Protein 2R6J (pdb70)

Secondary structure (DSSP, 8-state):
--PPPEEEETTTSTTHHHHHHHHHHTT--EEEEE-TT-S-HHHHHHHHHTTPEEEE--TT-HHHHHHHHTT-SEEEE---GGGSTTHHHHHHHHHHH----EEE-S--SS-TTT----HHHHHHHHHHHHHHHHHHHTT--BEEEE--EEHHHHHHHHH-TT---SEEEEETTS--EEEEE-HHHHHHHHHHHTT-GGGTTEEEE---GGGEEEHHHHHHHHHHHHT---EEEEE-HHHHHHHHHHS-TTTHHHHHHHHHHHTS-TTTSSPPPTT-EEGGGT-TT--PPPHHHHHHHHHHSPPPP-----/--PPPEEEETTTSTTHHHHHHHHHHTT--EEEEE-TT-S-HHHHHHHHHTT-EEEE--TT-HHHHHHHHTT-SEEEE---GGGSTTHHHHHHHHHHH----EEE-S--SS-TTT----HHHHHHHHHHHHHHHHHHHTT--BEEEE--EEHHHHHHHHH-TT---SEEEEETTS--EEEEE-HHHHHHHHHHHHH-GGGTTEEEE---GGGEEEHHHHHHHHHHHHT---EEEEE-HHHHHHHHHHSPTTTHHHHHHHHHHHTS-TTSSSPPPTT-EEGGGT-TT--PPPHHHHHHHHHHSPPPP-----

Radius of gyration: 27.07 Å; Cα contacts (8 Å, |Δi|>4): 1154; chains: 2; bounding box: 56×76×61 Å

CATH classification: 3.40.50.720 (+1 more: 3.90.25.10)

B-factor: mean 18.87, std 9.42, range [5.72, 56.35]

InterPro domains:
  IPR008030 NmrA-like domain [PF05368] (6-298)
  IPR036291 NAD(P)-binding domain superfamily [SSF51735] (7-268)
  IPR045312 Phenylcoumaran benzylic ether reductase-like [cd05259] (9-298)
  IPR050608 NmrA-type oxidoreductase, Isoflavone reductase subfamily [PTHR43349] (7-302)

Solvent-accessible surface area: 26586 Å² total; per-residue (Å²): 105,189,99,32,84,0,0,0,1,18,0,18,17,86,14,0,19,28,0,0,70,6,0,32,160,43,47,14,50,1,22,0,11,8,139,76,111,16,94,78,86,114,35,14,95,74,0,108,93,91,51,6,78,38,27,112,1,72,31,108,66,78,144,77,0,10,102,6,0,113,112,2,39,3,0,0,0,12,29,44,30,65,70,1,72,42,1,78,74,0,1,92,0,2,88,85,19,64,44,14,130,12,0,0,3,8,6,11,17,12,5,3,63,50,13,109,22,38,101,21,11,42,50,12,2,75,95,24,27,77,2,0,102,17,0,63,156,35,132,20,34,39,0,4,1,0,0,4,3,34,0,5,30,23,0,2,42,12,3,14,35,120,35,117,48,89,82,2,19,0,4,5,93,1,116,21,103,0,0,0,0,30,4,81,19,0,0,20,2,0,0,46,0,1,51,13,104,119,0,71,69,94,29,0,0,0,30,7,99,74,0,51,3,9,5,45,81,0,5,46,81,10,19,164,72,68,68,61,144,23,134,90,52,79,0,72,86,148,32,0,33,35,0,9,153,29,18,14,96,50,60,17,8,42,14,0,20,4,22,2,10,1,30,77,5,0,1,42,72,31,129,87,122,174,115,23,21,23,0,38,106,14,17,140,112,49,119,5,21,32,0,59,68,0,0,48,46,7,63,150,112,70,36,107,69,36,107,50,57,68,105,187,102,35,83,0,0,0,1,18,0,18,18,87,14,0,18,28,0,0,69,6,0,31,159,43,46,14,50,1,29,0,11,8,137,78,110,16,92,80,81,111,33,11,90,75,0,105,95,91,50,7,77,34,31,108,1,72,32,108,66,75,144,76,0,10,94,12,0,113,129,1,37,3,0,0,0,12,28,44,30,65,70,1,74,41,1,80,74,0,1,91,0,2,90,84,19,62,41,13,121,12,0,0,3,7,5,12,18,11,4,3,63,50,12,112,22,36,101,21,11,42,51,11,2,74,92,22,29,79,1,0,102,17,0,62,151,35,133,20,33,39,0,5,1,0,0,5,4,33,0,5,30,24,0,3,40,12,3,12,36,119,32,118,47,94,74,1,15,0,7,6,100,1,110,22,118,0,0,0,0,31,3,83,19,0,0,22,2,0,0,46,0,1,51,13,104,119,0,71,70,93,28,0,0,0,30,8,99,72,0,51,4,8,4,34,89,1,7,46,91,10,17,130,72,69,71,61,147,24,143,99,55,82,4,57,80,131,29,1,34,34,0,10,159,29,14,18,102,52,60,18,9,41,12,0,20,4,20,2,11,0,31,76,6,0,1,41,73,29,130,89,123,174,114,23,20,24,0,39,106,13,18,139,114,50,122,6,20,31,0,59,65,0,0,49,46,6,63,149,112,67,37,107,68,37,105,48,57,69

Nearest PDB structures (foldseek):
  2r2g-assembly1_A  TM=1.002E+00  e=1.061E-64  Ocimum basilicum
  2qys-assembly2_B  TM=1.001E+00  e=2.641E-64  Ocimum basilicum
  3c3x-assembly2_B  TM=1.000E+00  e=9.542E-63  Ocimum basilicum
  3c1o-assembly1_A  TM=9.794E-01  e=5.824E-48  Clarkia breweri
  3i6i-assembly1_A  TM=9.328E-01  e=4.046E-32  Vitis vinifera

Structure (mmCIF, N/CA/C/O backbone):
data_2R6J
#
_entry.id   2R6J
#
_cell.length_a   54.301
_cell.length_b   86.049
_cell.length_c   76.440
_cell.angle_alpha   90.000
_cell.angle_beta   107.710
_cell.angle_gamma   90.000
#
_symmetry.space_group_name_H-M   'P 1 21 1'
#
loop_
_entity.id
_entity.type
_entity.pdbx_description
1 polymer 'Eugenol synthase 1'
2 non-polymer 'NADPH DIHYDRO-NICOTINAMIDE-ADENINE-DINUCLEOTIDE PHOSPHATE'
3 water water
#
loop_
_atom_site.group_PDB
_atom_site.id
_atom_site.type_symbol
_atom_site.label_atom_id
_atom_site.label_alt_id
_atom_site.label_comp_id
_atom_site.label_asym_id
_atom_site.label_entity_id
_atom_site.label_seq_id
_atom_site.pdbx_PDB_ins_code
_atom_site.Cartn_x
_atom_site.Cartn_y
_atom_site.Cartn_z
_atom_site.occupancy
_atom_site.B_iso_or_equiv
_atom_site.auth_seq_id
_atom_site.auth_comp_id
_atom_site.auth_asym_id
_atom_site.auth_atom_id
_atom_site.pdbx_PDB_model_num
ATOM 1 N N . GLY A 1 9 ? -6.911 12.551 42.218 1.00 46.34 5 GLY A N 1
ATOM 2 C CA . GLY A 1 9 ? -6.795 13.999 42.553 1.00 44.68 5 GLY A CA 1
ATOM 3 C C . GLY A 1 9 ? -6.186 14.807 41.424 1.00 43.78 5 GLY A C 1
ATOM 4 O O . GLY A 1 9 ? -6.750 14.886 40.333 1.00 44.36 5 GLY A O 1
ATOM 5 N N . MET A 1 10 ? -5.030 15.409 41.685 1.00 42.17 6 MET A N 1
ATOM 6 C CA . MET A 1 10 ? -4.340 16.214 40.682 1.00 41.07 6 MET A CA 1
ATOM 7 C C . MET A 1 10 ? -3.486 15.350 39.762 1.00 37.35 6 MET A C 1
ATOM 8 O O . MET A 1 10 ? -2.926 15.842 38.782 1.00 37.66 6 MET A O 1
ATOM 13 N N . LYS A 1 11 ? -3.385 14.064 40.085 1.00 33.29 7 LYS A N 1
ATOM 14 C CA . LYS A 1 11 ? -2.602 13.125 39.289 1.00 29.41 7 LYS A CA 1
ATOM 15 C C . LYS A 1 11 ? -2.993 13.188 37.817 1.00 25.01 7 LYS A C 1
ATOM 16 O O . LYS A 1 11 ? -4.173 13.111 37.478 1.00 24.58 7 LYS A O 1
ATOM 22 N N . SER A 1 12 ? -1.998 13.330 36.948 1.00 19.99 8 SER A N 1
ATOM 23 C CA . SER A 1 12 ? -2.252 13.378 35.513 1.00 17.98 8 SER A CA 1
ATOM 24 C C . SER A 1 12 ? -2.826 12.029 35.086 1.00 13.77 8 SER A C 1
ATOM 25 O O . SER A 1 12 ? -2.449 10.991 35.632 1.00 12.56 8 SER A O 1
ATOM 28 N N . LYS A 1 13 ? -3.743 12.049 34.121 1.00 12.98 9 LYS A N 1
ATOM 29 C CA . LYS A 1 13 ? -4.347 10.821 33.608 1.00 12.99 9 LYS A CA 1
ATOM 30 C C . LYS A 1 13 ? -3.433 10.324 32.495 1.00 13.89 9 LYS A C 1
ATOM 31 O O . LYS A 1 13 ? -3.077 11.083 31.592 1.00 11.45 9 LYS A O 1
ATOM 37 N N . ILE A 1 14 ? -3.058 9.049 32.564 1.00 12.09 10 ILE A N 1
ATOM 38 C CA . ILE A 1 14 ? -2.144 8.466 31.593 1.00 11.90 10 ILE A CA 1
ATOM 39 C C . ILE A 1 14 ? -2.758 7.407 30.682 1.00 12.08 10 ILE A C 1
ATOM 40 O O . ILE A 1 14 ? -3.410 6.468 31.145 1.00 14.14 10 ILE A O 1
ATOM 45 N N . LEU A 1 15 ? -2.552 7.580 29.378 1.00 11.78 11 LEU A N 1
ATOM 46 C CA . LEU A 1 15 ? -3.038 6.644 28.371 1.00 10.83 11 LEU A CA 1
ATOM 47 C C . LEU A 1 15 ? -1.820 5.893 27.834 1.00 10.25 11 LEU A C 1
ATOM 48 O O . LEU A 1 15 ? -0.845 6.505 27.402 1.00 11.06 11 LEU A O 1
ATOM 53 N N . ILE A 1 16 ? -1.870 4.567 27.869 1.00 9.96 12 ILE A N 1
ATOM 54 C CA . ILE A 1 16 ? -0.747 3.768 27.397 1.00 10.30 12 ILE A CA 1
ATOM 55 C C . ILE A 1 16 ? -1.119 2.845 26.243 1.00 9.39 12 ILE A C 1
ATOM 56 O O . ILE A 1 16 ? -2.051 2.046 26.346 1.00 11.48 12 ILE A O 1
ATOM 61 N N . PHE A 1 17 ? -0.404 2.979 25.134 1.00 8.05 13 PHE A N 1
ATOM 62 C CA . PHE A 1 17 ? -0.628 2.115 23.984 1.00 8.72 13 PHE A CA 1
ATOM 63 C C . PHE A 1 17 ? 0.386 0.982 24.119 1.00 8.99 13 PHE A C 1
ATOM 64 O O . PHE A 1 17 ? 1.533 1.213 24.503 1.00 11.24 13 PHE A O 1
ATOM 72 N N . GLY A 1 18 ? -0.041 -0.242 23.825 1.00 7.88 14 GLY A N 1
ATOM 73 C CA . GLY A 1 18 ? 0.856 -1.379 23.947 1.00 10.12 14 GLY A CA 1
ATOM 74 C C . GLY A 1 18 ? 1.095 -1.732 25.405 1.00 10.69 14 GLY A C 1
ATOM 75 O O . GLY A 1 18 ? 2.106 -2.352 25.746 1.00 10.57 14 GLY A O 1
ATOM 76 N N . GLY A 1 19 ? 0.156 -1.333 26.260 1.00 10.47 15 GLY A N 1
ATOM 77 C CA . GLY A 1 19 ? 0.260 -1.596 27.683 1.00 10.75 15 GLY A CA 1
ATOM 78 C C . GLY A 1 19 ? 0.352 -3.064 28.066 1.00 11.35 15 GLY A C 1
ATOM 79 O O . GLY A 1 19 ? 0.852 -3.389 29.141 1.00 10.75 15 GLY A O 1
ATOM 80 N N . THR A 1 20 ? -0.140 -3.952 27.206 1.00 10.25 16 THR A N 1
ATOM 81 C CA . THR A 1 20 ? -0.080 -5.386 27.493 1.00 11.82 16 THR A CA 1
ATOM 82 C C . THR A 1 20 ? 1.247 -5.964 27.029 1.00 9.68 16 THR A C 1
ATOM 83 O O . THR A 1 20 ? 1.491 -7.162 27.166 1.00 12.97 16 THR A O 1
ATOM 87 N N . GLY A 1 21 ? 2.107 -5.106 26.492 1.00 11.67 17 GLY A N 1
ATOM 88 C CA . GLY A 1 21 ? 3.386 -5.556 25.970 1.00 10.64 17 GLY A CA 1
ATOM 89 C C . GLY A 1 21 ? 4.464 -5.958 26.958 1.00 9.12 17 GLY A C 1
ATOM 90 O O . GLY A 1 21 ? 4.322 -5.790 28.170 1.00 8.11 17 GLY A O 1
ATOM 91 N N . TYR A 1 22 ? 5.563 -6.480 26.419 1.00 8.18 18 TYR A N 1
ATOM 92 C CA . TYR A 1 22 ? 6.683 -6.923 27.233 1.00 9.45 18 TYR A CA 1
ATOM 93 C C . TYR A 1 22 ? 7.156 -5.826 28.175 1.00 9.07 18 TYR A C 1
ATOM 94 O O . TYR A 1 22 ? 7.357 -6.074 29.367 1.00 10.14 18 TYR A O 1
ATOM 103 N N . ILE A 1 23 ? 7.344 -4.615 27.656 1.00 8.37 19 ILE A N 1
ATOM 104 C CA . ILE A 1 23 ? 7.768 -3.520 28.526 1.00 8.47 19 ILE A CA 1
ATOM 105 C C . ILE A 1 23 ? 6.551 -2.691 28.938 1.00 8.56 19 ILE A C 1
ATOM 106 O O . ILE A 1 23 ? 6.519 -2.111 30.022 1.00 8.12 19 ILE A O 1
ATOM 111 N N . GLY A 1 24 ? 5.536 -2.653 28.080 1.00 7.30 20 GLY A N 1
ATOM 112 C CA . GLY A 1 24 ? 4.346 -1.886 28.392 1.00 9.50 20 GLY A CA 1
ATOM 113 C C . GLY A 1 24 ? 3.654 -2.267 29.694 1.00 10.25 20 GLY A C 1
ATOM 114 O O . GLY A 1 24 ? 3.178 -1.393 30.425 1.00 9.59 20 GLY A O 1
ATOM 115 N N . ASN A 1 25 ? 3.604 -3.560 30.008 1.00 10.09 21 ASN A N 1
ATOM 116 C CA . ASN A 1 25 ? 2.922 -3.989 31.226 1.00 10.45 21 ASN A CA 1
ATOM 117 C C . ASN A 1 25 ? 3.575 -3.429 32.489 1.00 10.26 21 ASN A C 1
ATOM 118 O O . ASN A 1 25 ? 2.907 -3.217 33.501 1.00 10.57 21 ASN A O 1
ATOM 123 N N . HIS A 1 26 ? 4.874 -3.159 32.427 1.00 9.29 22 HIS A N 1
ATOM 124 C CA . HIS A 1 26 ? 5.578 -2.600 33.578 1.00 7.41 22 HIS A CA 1
ATOM 125 C C . HIS A 1 26 ? 5.272 -1.108 33.713 1.00 10.85 22 HIS A C 1
ATOM 126 O O . HIS A 1 26 ? 5.384 -0.529 34.797 1.00 11.33 22 HIS A O 1
ATOM 133 N N . MET A 1 27 ? 4.872 -0.486 32.607 1.00 11.17 23 MET A N 1
ATOM 134 C CA . MET A 1 27 ? 4.521 0.924 32.636 1.00 9.21 23 MET A CA 1
ATOM 135 C C . MET A 1 27 ? 3.104 1.057 33.193 1.00 11.23 23 MET A C 1
ATOM 136 O O . MET A 1 27 ? 2.803 1.982 33.946 1.00 10.08 23 MET A O 1
ATOM 141 N N . VAL A 1 28 ? 2.234 0.117 32.839 1.00 10.20 24 VAL A N 1
ATOM 142 C CA . VAL A 1 28 ? 0.866 0.143 33.341 1.00 10.18 24 VAL A CA 1
ATOM 143 C C . VAL A 1 28 ? 0.909 -0.072 34.853 1.00 10.62 24 VAL A C 1
ATOM 144 O O . VAL A 1 28 ? 0.291 0.664 35.617 1.00 10.58 24 VAL A O 1
ATOM 148 N N . LYS A 1 29 ? 1.651 -1.086 35.279 1.00 10.43 25 LYS A N 1
ATOM 149 C CA . LYS A 1 29 ? 1.770 -1.379 36.702 1.00 10.33 25 LYS A CA 1
ATOM 150 C C . LYS A 1 29 ? 2.409 -0.224 37.477 1.00 13.35 25 LYS A C 1
ATOM 151 O O . LYS A 1 29 ? 1.984 0.088 38.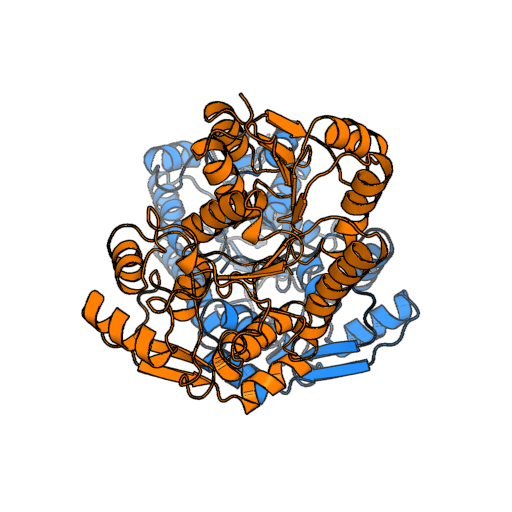591 1.00 13.45 25 LYS A O 1
ATOM 157 N N . GLY A 1 30 ? 3.416 0.417 36.889 1.00 11.12 26 GLY A N 1
ATOM 158 C CA . GLY A 1 30 ? 4.063 1.531 37.561 1.00 12.48 26 GLY A CA 1
ATOM 159 C C . GLY A 1 30 ? 3.140 2.730 37.686 1.00 14.14 26 GLY A C 1
ATOM 160 O O . GLY A 1 30 ? 3.147 3.439 38.693 1.00 12.43 26 GLY A O 1
ATOM 161 N N . SER A 1 31 ? 2.334 2.953 36.654 1.00 10.12 27 SER A N 1
ATOM 162 C CA . SER A 1 31 ? 1.399 4.067 36.628 1.00 11.17 27 SER A CA 1
ATOM 163 C C . SER A 1 31 ? 0.357 3.922 37.732 1.00 13.23 27 SER A C 1
ATOM 164 O O . SER A 1 31 ? 0.036 4.885 38.428 1.00 14.61 27 SER A O 1
ATOM 167 N N . LEU A 1 32 ? -0.159 2.708 37.892 1.00 13.98 28 LEU A N 1
ATOM 168 C CA . LEU A 1 32 ? -1.171 2.429 38.905 1.00 14.04 28 LEU A CA 1
ATOM 169 C C . LEU A 1 32 ? -0.574 2.486 40.306 1.00 14.71 28 LEU A C 1
ATOM 170 O O . LEU A 1 32 ? -1.220 2.952 41.243 1.00 15.60 28 LEU A O 1
ATOM 175 N N . LYS A 1 33 ? 0.664 2.024 40.443 1.00 13.67 29 LYS A N 1
ATOM 176 C CA . LYS A 1 33 ? 1.343 2.041 41.737 1.00 15.93 29 LYS A CA 1
ATOM 177 C C . LYS A 1 33 ? 1.548 3.478 42.205 1.00 15.88 29 LYS A C 1
ATOM 178 O O . LYS A 1 33 ? 1.492 3.769 43.401 1.00 15.78 29 LYS A O 1
ATOM 184 N N . LEU A 1 34 ? 1.792 4.374 41.254 1.00 14.95 30 LEU A N 1
ATOM 185 C CA . LEU A 1 34 ? 2.013 5.782 41.558 1.00 14.29 30 LEU A CA 1
ATOM 186 C C . LEU A 1 34 ? 0.718 6.565 41.731 1.00 16.06 30 LEU A C 1
ATOM 187 O O . LEU A 1 34 ? 0.747 7.771 41.986 1.00 18.70 30 LEU A O 1
ATOM 192 N N . GLY A 1 35 ? -0.415 5.883 41.580 1.00 16.94 31 GLY A N 1
ATOM 193 C CA . GLY A 1 35 ? -1.704 6.531 41.762 1.00 17.71 31 GLY A CA 1
ATOM 194 C C . GLY A 1 35 ? -2.298 7.301 40.596 1.00 18.39 31 GLY A C 1
ATOM 195 O O . GLY A 1 35 ? -3.215 8.100 40.788 1.00 18.73 31 GLY A O 1
ATOM 196 N N . HIS A 1 36 ? -1.792 7.067 39.390 1.00 14.75 32 HIS A N 1
ATOM 197 C CA . HIS A 1 36 ? -2.298 7.752 38.203 1.00 16.10 32 HIS A CA 1
ATOM 198 C C . HIS A 1 36 ? -3.492 7.048 37.575 1.00 15.05 32 HIS A C 1
ATOM 199 O O . HIS A 1 36 ? -3.499 5.820 37.453 1.00 16.12 32 HIS A O 1
ATOM 206 N N . PRO A 1 37 ? -4.533 7.808 37.190 1.00 16.54 33 PRO A N 1
ATOM 207 C CA . PRO A 1 37 ? -5.666 7.134 36.555 1.00 15.75 33 PRO A CA 1
ATOM 208 C C . PRO A 1 37 ? -4.994 6.573 35.301 1.00 16.97 33 PRO A C 1
ATOM 209 O O . PRO A 1 37 ? -4.296 7.309 34.594 1.00 17.39 33 PRO A O 1
ATOM 213 N N . THR A 1 38 ? -5.186 5.291 35.026 1.00 14.98 34 THR A N 1
ATOM 214 C CA . THR A 1 38 ? -4.510 4.675 33.894 1.00 16.43 34 THR A CA 1
ATOM 215 C C . THR A 1 38 ? -5.421 4.029 32.858 1.00 15.85 34 THR A C 1
ATOM 216 O O . THR A 1 38 ? -6.232 3.158 33.180 1.00 17.16 34 THR A O 1
ATOM 220 N N . TYR A 1 39 ? -5.270 4.460 31.608 1.00 14.19 35 TYR A N 1
ATOM 221 C CA . TYR A 1 39 ? -6.058 3.931 30.498 1.00 16.19 35 TYR A CA 1
ATOM 222 C C . TYR A 1 39 ? -5.167 3.044 29.638 1.00 15.44 35 TYR A C 1
ATOM 223 O O . TYR A 1 39 ? -4.066 3.445 29.253 1.00 14.42 35 TYR A O 1
ATOM 232 N N . VAL A 1 40 ? -5.645 1.842 29.338 1.00 11.80 36 VAL A N 1
ATOM 233 C CA . VAL A 1 40 ? -4.885 0.905 28.523 1.00 13.14 36 VAL A CA 1
ATOM 234 C C . VAL A 1 40 ? -5.614 0.606 27.221 1.00 13.18 36 VAL A C 1
ATOM 235 O O . VAL A 1 40 ? -6.717 0.057 27.232 1.00 13.31 36 VAL A O 1
ATOM 239 N N . PHE A 1 41 ? -5.003 0.974 26.099 1.00 11.76 37 PHE A N 1
ATOM 240 C CA . PHE A 1 41 ? -5.608 0.713 24.795 1.00 11.66 37 PHE A CA 1
ATOM 241 C C . PHE A 1 41 ? -5.128 -0.672 24.362 1.00 12.30 37 PHE A C 1
ATOM 242 O O . PHE A 1 41 ? -3.935 -0.976 24.447 1.00 12.64 37 PHE A O 1
ATOM 250 N N . THR A 1 42 ? -6.051 -1.508 23.897 1.00 10.89 38 THR A N 1
ATOM 251 C CA . THR A 1 42 ? -5.710 -2.865 23.486 1.00 12.61 38 THR A CA 1
ATOM 252 C C . THR A 1 42 ? -6.622 -3.322 22.342 1.00 13.63 38 THR A C 1
ATOM 253 O O . THR A 1 42 ? -7.776 -2.910 22.266 1.00 13.19 38 THR A O 1
ATOM 257 N N . ARG A 1 43 ? -6.098 -4.158 21.450 1.00 12.31 39 ARG A N 1
ATOM 258 C CA . ARG A 1 43 ? -6.882 -4.654 20.317 1.00 14.14 39 ARG A CA 1
ATOM 259 C C . ARG A 1 43 ? -8.034 -5.538 20.789 1.00 18.54 39 ARG A C 1
ATOM 260 O O . ARG A 1 43 ? -7.950 -6.182 21.832 1.00 18.92 39 ARG A O 1
ATOM 268 N N . PRO A 1 44 ? -9.130 -5.578 20.021 1.00 20.04 40 PRO A N 1
ATOM 269 C CA . PRO A 1 44 ? -10.280 -6.405 20.400 1.00 24.59 40 PRO A CA 1
ATOM 270 C C . PRO A 1 44 ? -9.953 -7.899 20.396 1.00 26.31 40 PRO A C 1
ATOM 271 O O . PRO A 1 44 ? -10.551 -8.675 21.136 1.00 29.33 40 PRO A O 1
ATOM 275 N N . ASN A 1 45 ? -8.993 -8.297 19.565 1.00 30.73 41 ASN A N 1
ATOM 276 C CA . ASN A 1 45 ? -8.616 -9.706 19.448 1.00 34.06 41 ASN A CA 1
ATOM 277 C C . ASN A 1 45 ? -7.343 -10.108 20.190 1.00 34.52 41 ASN A C 1
ATOM 278 O O . ASN A 1 45 ? -6.810 -11.194 19.960 1.00 35.93 41 ASN A O 1
ATOM 283 N N . SER A 1 46 ? -6.854 -9.247 21.075 1.00 34.66 42 SER A N 1
ATOM 284 C CA . SER A 1 46 ? -5.638 -9.554 21.826 1.00 34.96 42 SER A CA 1
ATOM 285 C C . SER A 1 46 ? -5.803 -10.813 22.675 1.00 35.88 42 SER A C 1
ATOM 286 O O . SER A 1 46 ? -6.893 -11.104 23.167 1.00 35.00 42 SER A O 1
ATOM 289 N N . SER A 1 47 ? -4.714 -11.556 22.842 1.00 36.61 43 SER A N 1
ATOM 290 C CA . SER A 1 47 ? -4.738 -12.777 23.637 1.00 37.95 43 SER A CA 1
ATOM 291 C C . SER A 1 47 ? -4.312 -12.489 25.073 1.00 38.09 43 SER A C 1
ATOM 292 O O . SER A 1 47 ? -4.215 -13.401 25.892 1.00 38.81 43 SER A O 1
ATOM 295 N N . LYS A 1 48 ? -4.061 -11.216 25.367 1.00 36.64 44 LYS A N 1
ATOM 296 C CA . LYS A 1 48 ? -3.640 -10.790 26.701 1.00 37.27 44 LYS A CA 1
ATOM 297 C C . LYS A 1 48 ? -4.837 -10.640 27.648 1.00 36.92 44 LYS A C 1
ATOM 298 O O . LYS A 1 48 ? -4.844 -9.769 28.516 1.00 36.52 44 LYS A O 1
ATOM 304 N N . THR A 1 49 ? -5.838 -11.502 27.485 1.00 37.51 45 THR A N 1
ATOM 305 C CA . THR A 1 49 ? -7.053 -11.456 28.300 1.00 39.09 45 THR A CA 1
ATOM 306 C C . THR A 1 49 ? -6.851 -11.565 29.813 1.00 38.64 45 THR A C 1
ATOM 307 O O . THR A 1 49 ? -7.451 -10.808 30.577 1.00 39.78 45 THR A O 1
ATOM 311 N N . THR A 1 50 ? -6.028 -12.512 30.251 1.00 37.58 46 THR A N 1
ATOM 312 C CA . THR A 1 50 ? -5.785 -12.683 31.679 1.00 37.05 46 THR A CA 1
ATOM 313 C C . THR A 1 50 ? -5.017 -11.491 32.237 1.00 33.86 46 THR A C 1
ATOM 314 O O . THR A 1 50 ? -5.236 -11.075 33.376 1.00 33.26 46 THR A O 1
ATOM 318 N N . LEU A 1 51 ? -4.118 -10.944 31.426 1.00 30.10 47 LEU A N 1
ATOM 319 C CA . LEU A 1 51 ? -3.322 -9.795 31.831 1.00 27.36 47 LEU A CA 1
ATOM 320 C C . LEU A 1 51 ? -4.223 -8.573 31.991 1.00 24.66 47 LEU A C 1
ATOM 321 O O . LEU A 1 51 ? -4.075 -7.801 32.936 1.00 23.35 47 LEU A O 1
ATOM 326 N N . LEU A 1 52 ? -5.160 -8.405 31.064 1.00 23.29 48 LEU A N 1
ATOM 327 C CA . LEU A 1 52 ? -6.084 -7.278 31.119 1.00 22.35 48 LEU A CA 1
ATOM 328 C C . LEU A 1 52 ? -6.932 -7.352 32.381 1.00 22.72 48 LEU A C 1
ATOM 329 O O . LEU A 1 52 ? -7.239 -6.332 32.994 1.00 22.80 48 LEU A O 1
ATOM 334 N N . ASP A 1 53 ? -7.309 -8.566 32.768 1.00 24.18 49 ASP A N 1
ATOM 335 C CA . ASP A 1 53 ? -8.113 -8.751 33.967 1.00 25.75 49 ASP A CA 1
ATOM 336 C C . ASP A 1 53 ? -7.293 -8.313 35.180 1.00 22.83 49 ASP A C 1
ATOM 337 O O . ASP A 1 53 ? -7.829 -7.742 36.131 1.00 21.99 49 ASP A O 1
ATOM 342 N N . GLU A 1 54 ? -5.991 -8.581 35.141 1.00 21.65 50 GLU A N 1
ATOM 343 C CA . GLU A 1 54 ? -5.107 -8.187 36.232 1.00 19.73 50 GLU A CA 1
ATOM 344 C C . GLU A 1 54 ? -5.033 -6.664 36.288 1.00 17.74 50 GLU A C 1
ATOM 345 O O . GLU A 1 54 ? -5.139 -6.069 37.361 1.00 17.64 50 GLU A O 1
ATOM 351 N N . PHE A 1 55 ? -4.844 -6.040 35.126 1.00 17.25 51 PHE A N 1
ATOM 352 C CA . PHE A 1 55 ? -4.770 -4.583 35.038 1.00 16.74 51 PHE A CA 1
ATOM 353 C C . PHE A 1 55 ? -6.047 -3.989 35.619 1.00 17.46 51 PHE A C 1
ATOM 354 O O . PHE A 1 55 ? -6.017 -3.031 36.389 1.00 17.66 51 PHE A O 1
ATOM 362 N N . GLN A 1 56 ? -7.175 -4.567 35.228 1.00 19.96 52 GLN A N 1
ATOM 363 C CA . GLN A 1 56 ? -8.473 -4.095 35.677 1.00 24.57 52 GLN A CA 1
ATOM 364 C C . GLN A 1 56 ? -8.632 -4.202 37.193 1.00 25.31 52 GLN A C 1
ATOM 365 O O . GLN A 1 56 ? -9.177 -3.300 37.830 1.00 24.50 52 GLN A O 1
ATOM 371 N N . SER A 1 57 ? -8.144 -5.295 37.772 1.00 25.71 53 SER A N 1
ATOM 372 C CA . SER A 1 57 ? -8.248 -5.483 39.214 1.00 27.17 53 SER A CA 1
ATOM 373 C C . SER A 1 57 ? -7.335 -4.509 39.957 1.00 27.39 53 SER A C 1
ATOM 374 O O . SER A 1 57 ? -7.512 -4.270 41.153 1.00 27.43 53 SER A O 1
ATOM 377 N N . LEU A 1 58 ? -6.365 -3.944 39.242 1.00 24.51 54 LEU A N 1
ATOM 378 C CA . LEU A 1 58 ? -5.433 -2.988 39.831 1.00 22.97 54 LEU A CA 1
ATOM 379 C C . LEU A 1 58 ? -5.934 -1.556 39.667 1.00 21.04 54 LEU A C 1
ATOM 380 O O . LEU A 1 58 ? -5.314 -0.616 40.160 1.00 22.99 54 LEU A O 1
ATOM 385 N N . GLY A 1 59 ? -7.051 -1.395 38.962 1.00 21.01 55 GLY A N 1
ATOM 386 C CA . GLY A 1 59 ? -7.617 -0.070 38.771 1.00 20.40 55 GLY A CA 1
ATOM 387 C C . GLY A 1 59 ? -7.543 0.523 37.374 1.00 18.80 55 GLY A C 1
ATOM 388 O O . GLY A 1 59 ? -8.044 1.622 37.145 1.00 19.42 55 GLY A O 1
ATOM 389 N N . ALA A 1 60 ? -6.934 -0.191 36.435 1.00 16.55 56 ALA A N 1
ATOM 390 C CA . ALA A 1 60 ? -6.810 0.312 35.071 1.00 16.90 56 ALA A CA 1
ATOM 391 C C . ALA A 1 60 ? -8.135 0.341 34.313 1.00 17.70 56 ALA A C 1
ATOM 392 O O . ALA A 1 60 ? -9.034 -0.464 34.569 1.00 17.23 56 ALA A O 1
ATOM 394 N N . ILE A 1 61 ? -8.251 1.287 33.386 1.00 16.05 57 ILE A N 1
ATOM 395 C CA . ILE A 1 61 ? -9.441 1.406 32.554 1.00 16.38 57 ILE A CA 1
ATOM 396 C C . ILE A 1 61 ? -9.050 0.828 31.201 1.00 18.26 57 ILE A C 1
ATOM 397 O O . ILE A 1 61 ? -8.156 1.345 30.525 1.00 17.29 57 ILE A O 1
ATOM 402 N N . ILE A 1 62 ? -9.713 -0.258 30.821 1.00 17.17 58 ILE A N 1
ATOM 403 C CA . ILE A 1 62 ? -9.420 -0.936 29.569 1.00 16.29 58 ILE A CA 1
ATOM 404 C C . ILE A 1 62 ? -10.255 -0.403 28.415 1.00 17.80 58 ILE A C 1
ATOM 405 O O . ILE A 1 62 ? -11.484 -0.347 28.494 1.00 18.11 58 ILE A O 1
ATOM 410 N N . VAL A 1 63 ? -9.574 -0.008 27.345 1.00 15.48 59 VAL A N 1
ATOM 411 C CA . VAL A 1 63 ? -10.241 0.502 26.156 1.00 15.66 59 VAL A CA 1
ATOM 412 C C . VAL A 1 63 ? -9.850 -0.374 24.974 1.00 16.95 59 VAL A C 1
ATOM 413 O O . VAL A 1 63 ? -8.687 -0.398 24.565 1.00 16.33 59 VAL A O 1
ATOM 417 N N . LYS A 1 64 ? -10.817 -1.108 24.435 1.00 14.90 60 LYS A N 1
ATOM 418 C CA . LYS A 1 64 ? -10.544 -1.966 23.295 1.00 16.26 60 LYS A CA 1
ATOM 419 C C . LYS A 1 64 ? -10.764 -1.1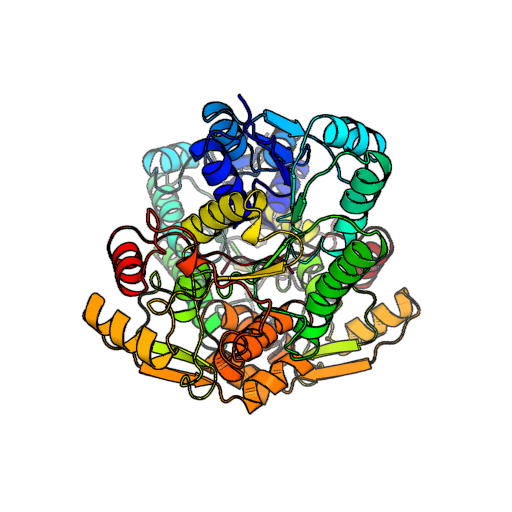89 22.009 1.00 17.03 60 LYS A C 1
ATOM 420 O O . LYS A 1 64 ? -11.723 -0.425 21.887 1.00 18.59 60 LYS A O 1
ATOM 426 N N . GLY A 1 65 ? -9.863 -1.378 21.055 1.00 14.91 61 GLY A N 1
ATOM 427 C CA . GLY A 1 65 ? -9.983 -0.682 19.791 1.00 15.66 61 GLY A CA 1
ATOM 428 C C . GLY A 1 65 ? -8.778 -0.870 18.894 1.00 14.83 61 GLY A C 1
ATOM 429 O O . GLY A 1 65 ? -7.779 -1.478 19.289 1.00 13.59 61 GLY A O 1
ATOM 430 N N . GLU A 1 66 ? -8.881 -0.349 17.677 1.00 14.09 62 GLU A N 1
ATOM 431 C CA . GLU A 1 66 ? -7.806 -0.439 16.696 1.00 13.74 62 GLU A CA 1
ATOM 432 C C . GLU A 1 66 ? -7.226 0.954 16.485 1.00 12.12 62 GLU A C 1
ATOM 433 O O . GLU A 1 66 ? -7.927 1.951 16.633 1.00 14.71 62 GLU A O 1
ATOM 439 N N . LEU A 1 67 ? -5.947 1.019 16.131 1.00 10.93 63 LEU A N 1
ATOM 440 C CA . LEU A 1 67 ? -5.299 2.303 15.902 1.00 13.25 63 LEU A CA 1
ATOM 441 C C . LEU A 1 67 ? -5.922 3.036 14.718 1.00 13.53 63 LEU A C 1
ATOM 442 O O . LEU A 1 67 ? -5.773 4.251 14.587 1.00 14.14 63 LEU A O 1
ATOM 447 N N . ASP A 1 68 ? -6.631 2.293 13.871 1.00 14.73 64 ASP A N 1
ATOM 448 C CA . ASP A 1 68 ? -7.285 2.861 12.693 1.00 13.49 64 ASP A CA 1
ATOM 449 C C . ASP A 1 68 ? -8.558 3.627 13.029 1.00 15.28 64 ASP A C 1
ATOM 450 O O . ASP A 1 68 ? -9.118 4.312 12.174 1.00 16.52 64 ASP A O 1
ATOM 455 N N . GLU A 1 69 ? -9.019 3.507 14.270 1.00 14.06 65 GLU A N 1
ATOM 456 C CA . GLU A 1 69 ? -10.230 4.198 14.695 1.00 15.55 65 GLU A CA 1
ATOM 457 C C . GLU A 1 69 ? -9.891 5.623 15.125 1.00 13.87 65 GLU A C 1
ATOM 458 O O . GLU A 1 69 ? -9.891 5.943 16.315 1.00 13.13 65 GLU A O 1
ATOM 464 N N . HIS A 1 70 ? -9.613 6.476 14.142 1.00 15.48 66 HIS A N 1
ATOM 465 C CA . HIS A 1 70 ? -9.240 7.863 14.401 1.00 17.34 66 HIS A CA 1
ATOM 466 C C . HIS A 1 70 ? -10.173 8.632 15.331 1.00 17.55 66 HIS A C 1
ATOM 467 O O . HIS A 1 70 ? -9.710 9.315 16.246 1.00 16.78 66 HIS A O 1
ATOM 474 N N . GLU A 1 71 ? -11.480 8.541 15.098 1.00 19.01 67 GLU A N 1
ATOM 475 C CA . GLU A 1 71 ? -12.430 9.259 15.942 1.00 19.48 67 GLU A CA 1
ATOM 476 C C . GLU A 1 71 ? -12.359 8.783 17.387 1.00 17.72 67 GLU A C 1
ATOM 477 O O . GLU A 1 71 ? -12.356 9.593 18.316 1.00 17.53 67 GLU A O 1
ATOM 483 N N . LYS A 1 72 ? -12.296 7.469 17.575 1.00 15.95 68 LYS A N 1
ATOM 484 C CA . LYS A 1 72 ? -12.216 6.903 18.915 1.00 16.28 68 LYS A CA 1
ATOM 485 C C . LYS A 1 72 ? -10.960 7.419 19.614 1.00 16.12 68 LYS A C 1
ATOM 486 O O . LYS A 1 72 ? -11.006 7.796 20.785 1.00 17.20 68 LYS A O 1
ATOM 492 N N . LEU A 1 73 ? -9.843 7.446 18.891 1.00 15.71 69 LEU A N 1
ATOM 493 C CA . LEU A 1 73 ? -8.590 7.924 19.467 1.00 15.43 69 LEU A CA 1
ATOM 494 C C . LEU A 1 73 ? -8.689 9.375 19.920 1.00 14.55 69 LEU A C 1
ATOM 495 O O . LEU A 1 73 ? -8.248 9.717 21.016 1.00 15.52 69 LEU A O 1
ATOM 500 N N . VAL A 1 74 ? -9.259 10.231 19.077 1.00 13.46 70 VAL A N 1
ATOM 501 C CA . VAL A 1 74 ? -9.396 11.641 19.427 1.00 15.86 70 VAL A CA 1
ATOM 502 C C . VAL A 1 74 ? -10.255 11.835 20.673 1.00 15.89 70 VAL A C 1
ATOM 503 O O . VAL A 1 74 ? -9.898 12.600 21.571 1.00 17.10 70 VAL A O 1
ATOM 507 N N . GLU A 1 75 ? -11.390 11.148 20.730 1.00 16.92 71 GLU A N 1
ATOM 508 C CA . GLU A 1 75 ? -12.277 11.280 21.878 1.00 19.18 71 GLU A CA 1
ATOM 509 C C . GLU A 1 75 ? -11.609 10.777 23.150 1.00 18.37 71 GLU A C 1
ATOM 510 O O . GLU A 1 75 ? -11.867 11.293 24.239 1.00 16.29 71 GLU A O 1
ATOM 516 N N . LEU A 1 76 ? -10.741 9.780 23.005 1.00 18.72 72 LEU A N 1
ATOM 517 C CA . LEU A 1 76 ? -10.017 9.222 24.143 1.00 18.69 72 LEU A CA 1
ATOM 518 C C . LEU A 1 76 ? -8.930 10.196 24.601 1.00 17.83 72 LEU A C 1
ATOM 519 O O . LEU A 1 76 ? -8.739 10.403 25.800 1.00 16.91 72 LEU A O 1
ATOM 524 N N . MET A 1 77 ? -8.226 10.794 23.643 1.00 15.09 73 MET A N 1
ATOM 525 C CA . MET A 1 77 ? -7.168 11.754 23.955 1.00 15.73 73 MET A CA 1
ATOM 526 C C . MET A 1 77 ? -7.712 12.921 24.772 1.00 14.76 73 MET A C 1
ATOM 527 O O . MET A 1 77 ? -7.046 13.420 25.675 1.00 14.90 73 MET A O 1
ATOM 532 N N . LYS A 1 78 ? -8.924 13.357 24.447 1.00 15.19 74 LYS A N 1
ATOM 533 C CA . LYS A 1 78 ? -9.538 14.480 25.147 1.00 16.51 74 LYS A CA 1
ATOM 534 C C . LYS A 1 78 ? -9.774 14.228 26.632 1.00 16.73 74 LYS A C 1
ATOM 535 O O . LYS A 1 78 ? -9.966 15.171 27.400 1.00 17.62 74 LYS A O 1
ATOM 541 N N . LYS A 1 79 ? -9.747 12.963 27.038 1.00 15.08 75 LYS A N 1
ATOM 542 C CA . LYS A 1 79 ? -9.984 12.608 28.433 1.00 17.06 75 LYS A CA 1
ATOM 543 C C . LYS A 1 79 ? -8.721 12.396 29.258 1.00 17.59 75 LYS A C 1
ATOM 544 O O . LYS A 1 79 ? -8.804 12.224 30.475 1.00 18.49 75 LYS A O 1
ATOM 550 N N . VAL A 1 80 ? -7.559 12.399 28.608 1.00 16.17 76 VAL A N 1
ATOM 551 C CA . VAL A 1 80 ? -6.298 12.181 29.315 1.00 14.69 76 VAL A CA 1
ATOM 552 C C . VAL A 1 80 ? -5.323 13.345 29.186 1.00 15.71 76 VAL A C 1
ATOM 553 O O . VAL A 1 80 ? -5.582 14.307 28.463 1.00 15.32 76 VAL A O 1
ATOM 557 N N . ASP A 1 81 ? -4.190 13.236 29.878 1.00 13.01 77 ASP A N 1
ATOM 558 C CA . ASP A 1 81 ? -3.167 14.283 29.879 1.00 12.96 77 ASP A CA 1
ATOM 559 C C . ASP A 1 81 ? -1.827 13.845 29.289 1.00 11.48 77 ASP A C 1
ATOM 560 O O . ASP A 1 81 ? -1.146 14.621 28.623 1.00 12.76 77 ASP A O 1
ATOM 565 N N . VAL A 1 82 ? -1.447 12.601 29.555 1.00 12.36 78 VAL A N 1
ATOM 566 C CA . VAL A 1 82 ? -0.172 12.064 29.090 1.00 9.66 78 VAL A CA 1
ATOM 567 C C . VAL A 1 82 ? -0.380 10.805 28.257 1.00 9.30 78 VAL A C 1
ATOM 568 O O . VAL A 1 82 ? -1.215 9.964 28.586 1.00 10.70 78 VAL A O 1
ATOM 572 N N . VAL A 1 83 ? 0.376 10.687 27.170 1.00 9.80 79 VAL A N 1
ATOM 573 C CA . VAL A 1 83 ? 0.281 9.524 26.294 1.00 8.34 79 VAL A CA 1
ATOM 574 C C . VAL A 1 83 ? 1.648 8.866 26.196 1.00 7.48 79 VAL A C 1
ATOM 575 O O . VAL A 1 83 ? 2.648 9.534 25.930 1.00 7.72 79 VAL A O 1
ATOM 579 N N . ILE A 1 84 ? 1.688 7.554 26.422 1.00 7.86 80 ILE A N 1
ATOM 580 C CA . ILE A 1 84 ? 2.927 6.796 26.345 1.00 7.38 80 ILE A CA 1
ATOM 581 C C . ILE A 1 84 ? 2.698 5.648 25.376 1.00 9.37 80 ILE A C 1
ATOM 582 O O . ILE A 1 84 ? 1.692 4.945 25.469 1.00 10.96 80 ILE A O 1
ATOM 587 N N . SER A 1 85 ? 3.613 5.478 24.435 1.00 8.43 81 SER A N 1
ATOM 588 C CA . SER A 1 85 ? 3.495 4.398 23.469 1.00 7.11 81 SER A CA 1
ATOM 589 C C . SER A 1 85 ? 4.594 3.370 23.670 1.00 7.32 81 SER A C 1
ATOM 590 O O . SER A 1 85 ? 5.774 3.708 23.675 1.00 8.58 81 SER A O 1
ATOM 593 N N . ALA A 1 86 ? 4.192 2.113 23.839 1.00 8.52 82 ALA A N 1
ATOM 594 C CA . ALA A 1 86 ? 5.133 1.015 24.012 1.00 8.42 82 ALA A CA 1
ATOM 595 C C . ALA A 1 86 ? 4.902 -0.014 22.909 1.00 8.70 82 ALA A C 1
ATOM 596 O O . ALA A 1 86 ? 5.031 -1.224 23.126 1.00 9.70 82 ALA A O 1
ATOM 598 N N . LEU A 1 87 ? 4.541 0.473 21.724 1.00 9.25 83 LEU A N 1
ATOM 599 C CA . LEU A 1 87 ? 4.309 -0.407 20.583 1.00 9.61 83 LEU A CA 1
ATOM 600 C C . LEU A 1 87 ? 5.621 -1.032 20.093 1.00 8.25 83 LEU A C 1
ATOM 601 O O . LEU A 1 87 ? 6.704 -0.492 20.322 1.00 9.78 83 LEU A O 1
ATOM 606 N N . ALA A 1 88 ? 5.512 -2.172 19.416 1.00 10.23 84 ALA A N 1
ATOM 607 C CA . ALA A 1 88 ? 6.672 -2.900 18.908 1.00 10.31 84 ALA A CA 1
ATOM 608 C C . ALA A 1 88 ? 7.234 -2.355 17.587 1.00 11.12 84 ALA A C 1
ATOM 609 O O . ALA A 1 88 ? 6.606 -1.529 16.926 1.00 10.43 84 ALA A O 1
ATOM 611 N N . PHE A 1 89 ? 8.418 -2.829 17.205 1.00 11.11 85 PHE A N 1
ATOM 612 C CA . PHE A 1 89 ? 9.057 -2.360 15.981 1.00 13.26 85 PHE A CA 1
ATOM 613 C C . PHE A 1 89 ? 8.185 -2.386 14.730 1.00 12.29 85 PHE A C 1
ATOM 614 O O . PHE A 1 89 ? 8.199 -1.437 13.952 1.00 10.54 85 PHE A O 1
ATOM 622 N N . PRO A 1 90 ? 7.418 -3.467 14.515 1.00 9.63 86 PRO A N 1
ATOM 623 C CA . PRO A 1 90 ? 6.573 -3.510 13.314 1.00 12.14 86 PRO A CA 1
ATOM 624 C C . PRO A 1 90 ? 5.526 -2.396 13.247 1.00 13.61 86 PRO A C 1
ATOM 625 O O . PRO A 1 90 ? 5.038 -2.053 12.165 1.00 14.82 86 PRO A O 1
ATOM 629 N N . GLN A 1 91 ? 5.189 -1.834 14.401 1.00 12.19 87 GLN A N 1
ATOM 630 C CA . GLN A 1 91 ? 4.188 -0.774 14.477 1.00 11.11 87 GLN A CA 1
ATOM 631 C C . GLN A 1 91 ? 4.751 0.631 14.708 1.00 9.94 87 GLN A C 1
ATOM 632 O O . GLN A 1 91 ? 3.995 1.544 15.034 1.00 11.59 87 GLN A O 1
ATOM 638 N N . ILE A 1 92 ? 6.055 0.825 14.538 1.00 8.06 88 ILE A N 1
ATOM 639 C CA . ILE A 1 92 ? 6.619 2.150 14.790 1.00 10.31 88 ILE A CA 1
ATOM 640 C C . ILE A 1 92 ? 5.975 3.282 13.988 1.00 9.17 88 ILE A C 1
ATOM 641 O O . ILE A 1 92 ? 5.605 4.307 14.559 1.00 9.26 88 ILE A O 1
ATOM 646 N N . LEU A 1 93 ? 5.824 3.116 12.678 1.00 10.59 89 LEU A N 1
ATOM 647 C CA . LEU A 1 93 ? 5.221 4.196 11.909 1.00 9.89 89 LEU A CA 1
ATOM 648 C C . LEU A 1 93 ? 3.711 4.284 12.123 1.00 11.37 89 LEU A C 1
ATOM 649 O O . LEU A 1 93 ? 3.089 5.299 11.793 1.00 12.85 89 LEU A O 1
ATOM 654 N N . ASP A 1 94 ? 3.119 3.239 12.697 1.00 9.87 90 ASP A N 1
ATOM 655 C CA . ASP A 1 94 ? 1.691 3.278 12.990 1.00 12.01 90 ASP A CA 1
ATOM 656 C C . ASP A 1 94 ? 1.454 4.287 14.113 1.00 11.18 90 ASP A C 1
ATOM 657 O O . ASP A 1 94 ? 0.317 4.654 14.402 1.00 10.24 90 ASP A O 1
ATOM 662 N N . GLN A 1 95 ? 2.530 4.732 14.757 1.00 9.49 91 GLN A N 1
ATOM 663 C CA . GLN A 1 95 ? 2.389 5.722 15.815 1.00 8.49 91 GLN A CA 1
ATOM 664 C C . GLN A 1 95 ? 1.935 7.056 15.236 1.00 8.41 91 GLN A C 1
ATOM 665 O O . GLN A 1 95 ? 1.527 7.942 15.976 1.00 11.38 91 GLN A O 1
ATOM 671 N N . PHE A 1 96 ? 2.006 7.204 13.912 1.00 10.07 92 PHE A N 1
ATOM 672 C CA . PHE A 1 96 ? 1.552 8.443 13.300 1.00 9.71 92 PHE A CA 1
ATOM 673 C C . PHE A 1 96 ? 0.040 8.554 13.491 1.00 9.19 92 PHE A C 1
ATOM 674 O O . PHE A 1 96 ? -0.518 9.647 13.444 1.00 11.13 92 PHE A O 1
ATOM 682 N N . LYS A 1 97 ? -0.620 7.419 13.711 1.00 9.76 93 LYS A N 1
ATOM 683 C CA . LYS A 1 97 ? -2.060 7.431 13.951 1.00 8.53 93 LYS A CA 1
ATOM 684 C C . LYS A 1 97 ? -2.300 8.015 15.341 1.00 10.65 93 LYS A C 1
ATOM 685 O O . LYS A 1 97 ? -3.256 8.763 15.566 1.00 11.51 93 LYS A O 1
ATOM 691 N N . ILE A 1 98 ? -1.420 7.671 16.277 1.00 8.46 94 ILE A N 1
ATOM 692 C CA . ILE A 1 98 ? -1.527 8.190 17.629 1.00 10.00 94 ILE A CA 1
ATOM 693 C C . ILE A 1 98 ? -1.224 9.687 17.592 1.00 10.65 94 ILE A C 1
ATOM 694 O O . ILE A 1 98 ? -1.958 10.490 18.165 1.00 9.98 94 ILE A O 1
ATOM 699 N N . LEU A 1 99 ? -0.154 10.055 16.892 1.00 9.04 95 LEU A N 1
ATOM 700 C CA . LEU A 1 99 ? 0.243 11.457 16.794 1.00 10.94 95 LEU A CA 1
ATOM 701 C C . LEU A 1 99 ? -0.841 12.331 16.161 1.00 12.08 95 LEU A C 1
ATOM 702 O O . LEU A 1 99 ? -1.060 13.464 16.591 1.00 11.10 95 LEU A O 1
ATOM 707 N N . GLU A 1 100 ? -1.519 11.810 15.140 1.00 9.67 96 GLU A N 1
ATOM 708 C CA . GLU A 1 100 ? -2.572 12.572 14.472 1.00 12.06 96 GLU A CA 1
ATOM 709 C C . GLU A 1 100 ? -3.702 12.871 15.455 1.00 11.19 96 GLU A C 1
ATOM 710 O O . GLU A 1 100 ? -4.228 13.984 15.494 1.00 11.16 96 GLU A O 1
ATOM 716 N N . ALA A 1 101 ? -4.069 11.880 16.262 1.00 10.30 97 ALA A N 1
ATOM 717 C CA . ALA A 1 101 ? -5.126 12.072 17.246 1.00 10.53 97 ALA A CA 1
ATOM 718 C C . ALA A 1 101 ? -4.672 13.080 18.308 1.00 11.87 97 ALA A C 1
ATOM 719 O O . ALA A 1 101 ? -5.455 13.917 18.751 1.00 11.85 97 ALA A O 1
ATOM 721 N N . ILE A 1 102 ? -3.410 12.993 18.719 1.00 11.04 98 ILE A N 1
ATOM 722 C CA . ILE A 1 102 ? -2.876 13.924 19.710 1.00 9.96 98 ILE A CA 1
ATOM 723 C C . ILE A 1 102 ? -3.007 15.357 19.196 1.00 11.86 98 ILE A C 1
ATOM 724 O O . ILE A 1 102 ? -3.438 16.250 19.923 1.00 12.49 98 ILE A O 1
ATOM 729 N N . LYS A 1 103 ? -2.630 15.564 17.937 1.00 12.67 99 LYS A N 1
ATOM 730 C CA . LYS A 1 103 ? -2.691 16.883 17.315 1.00 14.95 99 LYS A CA 1
ATOM 731 C C . LYS A 1 103 ? -4.116 17.424 17.246 1.00 14.64 99 LYS A C 1
ATOM 732 O O . LYS A 1 103 ? -4.357 18.598 17.537 1.00 16.50 99 LYS A O 1
ATOM 738 N N . VAL A 1 104 ? -5.061 16.571 16.862 1.00 14.78 100 VAL A N 1
ATOM 739 C CA . VAL A 1 104 ? -6.455 16.988 16.771 1.00 15.79 100 VAL A CA 1
ATOM 740 C C . VAL A 1 104 ? -7.052 17.320 18.143 1.00 16.94 100 VAL A C 1
ATOM 741 O O . VAL A 1 104 ? -7.731 18.335 18.296 1.00 16.79 100 VAL A O 1
ATOM 745 N N . ALA A 1 105 ? -6.798 16.468 19.135 1.00 15.98 101 ALA A N 1
ATOM 746 C CA . ALA A 1 105 ? -7.317 16.688 20.485 1.00 15.93 101 ALA A CA 1
ATOM 747 C C . ALA A 1 105 ? -6.779 18.000 21.061 1.00 15.26 101 ALA A C 1
ATOM 748 O O . ALA A 1 105 ? -7.534 18.796 21.623 1.00 16.79 101 ALA A O 1
ATOM 750 N N . GLY A 1 106 ? -5.470 18.203 20.933 1.00 14.86 102 GLY A N 1
ATOM 751 C CA . GLY A 1 106 ? -4.834 19.427 21.397 1.00 14.44 102 GLY A CA 1
ATOM 752 C C . GLY A 1 106 ? -4.584 19.634 22.882 1.00 14.48 102 GLY A C 1
ATOM 753 O O . GLY A 1 106 ? -3.956 20.621 23.259 1.00 17.83 102 GLY A O 1
ATOM 754 N N . ASN A 1 107 ? -5.043 18.717 23.724 1.00 15.80 103 ASN A N 1
ATOM 755 C CA . ASN A 1 107 ? -4.872 18.865 25.169 1.00 11.75 103 ASN A CA 1
ATOM 756 C C . ASN A 1 107 ? -3.769 18.032 25.808 1.00 14.77 103 ASN A C 1
ATOM 757 O O . ASN A 1 107 ? -3.555 18.120 27.020 1.00 15.17 103 ASN A O 1
ATOM 762 N N . ILE A 1 108 ? -3.070 17.229 25.015 1.00 12.54 104 ILE A N 1
ATOM 763 C CA . ILE A 1 108 ? -2.017 16.385 25.563 1.00 12.14 104 ILE A CA 1
ATOM 764 C C . ILE A 1 108 ? -0.837 17.192 26.095 1.00 12.35 104 ILE A C 1
ATOM 765 O O . ILE A 1 108 ? -0.297 18.069 25.413 1.00 13.56 104 ILE A O 1
ATOM 770 N N . LYS A 1 109 ? -0.445 16.877 27.326 1.00 11.51 105 LYS A N 1
ATOM 771 C CA . LYS A 1 109 ? 0.641 17.570 28.008 1.00 11.69 105 LYS A CA 1
ATOM 772 C C . LYS A 1 109 ? 2.021 16.952 27.811 1.00 11.21 105 LYS A C 1
ATOM 773 O O . LYS A 1 109 ? 3.032 17.626 27.995 1.00 11.64 105 LYS A O 1
ATOM 779 N N . ARG A 1 110 ? 2.066 15.674 27.452 1.00 10.68 106 ARG A N 1
ATOM 780 C CA . ARG A 1 110 ? 3.344 15.005 27.233 1.00 8.03 106 ARG A CA 1
ATOM 781 C C . ARG A 1 110 ? 3.138 13.711 26.446 1.00 9.88 106 ARG A C 1
ATOM 782 O O . ARG A 1 110 ? 2.215 12.946 26.734 1.00 10.20 106 ARG A O 1
ATOM 790 N N . PHE A 1 111 ? 3.989 13.491 25.447 1.00 7.06 107 PHE A N 1
ATOM 791 C CA . PHE A 1 111 ? 3.939 12.280 24.636 1.00 7.11 107 PHE A CA 1
ATOM 792 C C . PHE A 1 111 ? 5.297 11.597 24.675 1.00 7.08 107 PHE A C 1
ATOM 793 O O . PHE A 1 111 ? 6.322 12.224 24.411 1.00 7.74 107 PHE A O 1
ATOM 801 N N . LEU A 1 112 ? 5.300 10.311 25.013 1.00 5.77 108 LEU A N 1
ATOM 802 C CA . LEU A 1 112 ? 6.527 9.526 25.034 1.00 6.84 108 LEU A CA 1
ATOM 803 C C . LEU A 1 112 ? 6.397 8.461 23.952 1.00 7.38 108 LEU A C 1
ATOM 804 O O . LEU A 1 112 ? 5.656 7.495 24.116 1.00 8.19 108 LEU A O 1
ATOM 809 N N . PRO A 1 113 ? 7.092 8.638 22.818 1.00 8.97 109 PRO A N 1
ATOM 810 C CA . PRO A 1 113 ? 7.007 7.638 21.747 1.00 9.13 109 PRO A CA 1
ATOM 811 C C . PRO A 1 113 ? 7.724 6.356 22.164 1.00 8.16 109 PRO A C 1
ATOM 812 O O . PRO A 1 113 ? 8.436 6.330 23.176 1.00 9.38 109 PRO A O 1
ATOM 816 N N . SER A 1 114 ? 7.535 5.295 21.386 1.00 7.47 110 SER A N 1
ATOM 817 C CA . SER A 1 114 ? 8.169 4.025 21.691 1.00 7.29 110 SER A CA 1
ATOM 818 C C . SER A 1 114 ? 9.635 3.985 21.283 1.00 8.81 110 SER A C 1
ATOM 819 O O . SER A 1 114 ? 9.976 3.560 20.176 1.00 9.89 110 SER A O 1
ATOM 822 N N . ASP A 1 115 ? 10.495 4.450 22.183 1.00 9.18 111 ASP A N 1
ATOM 823 C CA . ASP A 1 115 ? 11.938 4.428 21.972 1.00 7.99 111 ASP A CA 1
ATOM 824 C C . ASP A 1 115 ? 12.399 3.288 22.879 1.00 9.89 111 ASP A C 1
ATOM 825 O O . ASP A 1 115 ? 12.458 2.137 22.449 1.00 9.85 111 ASP A O 1
ATOM 830 N N . PHE A 1 116 ? 12.699 3.603 24.134 1.00 9.95 112 PHE A N 1
ATOM 831 C CA . PHE A 1 116 ? 13.085 2.597 25.121 1.00 9.15 112 PHE A CA 1
ATOM 832 C C . PHE A 1 116 ? 14.240 1.663 24.753 1.00 8.49 112 PHE A C 1
ATOM 833 O O . PHE A 1 116 ? 14.195 0.456 25.020 1.00 9.07 112 PHE A O 1
ATOM 841 N N . GLY A 1 117 ? 15.287 2.227 24.156 1.00 8.76 113 GLY A N 1
ATOM 842 C CA . GLY A 1 117 ? 16.446 1.430 23.788 1.00 11.08 113 GLY A CA 1
ATOM 843 C C . GLY A 1 117 ? 17.669 2.316 23.631 1.00 11.46 113 GLY A C 1
ATOM 844 O O . GLY A 1 117 ? 17.983 3.106 24.521 1.00 10.89 113 GLY A O 1
ATOM 845 N N . VAL A 1 118 ? 18.358 2.186 22.499 1.00 9.65 114 VAL A N 1
ATOM 846 C CA . VAL A 1 118 ? 19.535 3.000 22.220 1.00 10.44 114 VAL A CA 1
ATOM 847 C C . VAL A 1 118 ? 19.096 4.442 21.952 1.00 11.36 114 VAL A C 1
ATOM 848 O O . VAL A 1 118 ? 17.920 4.701 21.693 1.00 13.14 114 VAL A O 1
ATOM 852 N N . GLU A 1 119 ? 20.036 5.378 22.026 1.00 9.32 115 GLU A N 1
ATOM 853 C CA . GLU A 1 119 ? 19.724 6.780 21.764 1.00 8.98 115 GLU A CA 1
ATOM 854 C C . GLU A 1 119 ? 20.004 6.935 20.264 1.00 10.37 115 GLU A C 1
ATOM 855 O O . GLU A 1 119 ? 21.109 7.283 19.853 1.00 10.19 115 GLU A O 1
ATOM 861 N N . GLU A 1 120 ? 18.984 6.663 19.456 1.00 11.07 116 GLU A N 1
ATOM 862 C CA . GLU A 1 120 ? 19.118 6.696 18.004 1.00 13.25 116 GLU A CA 1
ATOM 863 C C . GLU A 1 120 ? 19.568 8.000 17.364 1.00 13.29 116 GLU A C 1
ATOM 864 O O . GLU A 1 120 ? 20.023 7.992 16.221 1.00 13.24 116 GLU A O 1
ATOM 870 N N . ASP A 1 121 ? 19.442 9.120 18.065 1.00 12.93 117 ASP A N 1
ATOM 871 C CA . ASP A 1 121 ? 19.869 10.377 17.465 1.00 13.85 117 ASP A CA 1
ATOM 872 C C . ASP A 1 121 ? 21.367 10.635 17.586 1.00 14.71 117 ASP A C 1
ATOM 873 O O . ASP A 1 121 ? 21.863 11.630 17.062 1.00 16.43 117 ASP A O 1
ATOM 878 N N . ARG A 1 122 ? 22.095 9.756 18.271 1.00 12.68 118 ARG A N 1
ATOM 879 C CA . ARG A 1 122 ? 23.540 9.947 18.393 1.00 13.97 118 ARG A CA 1
ATOM 880 C C . ARG A 1 122 ? 24.346 8.698 18.040 1.00 15.42 118 ARG A C 1
ATOM 881 O O . ARG A 1 122 ? 25.573 8.693 18.149 1.00 17.08 118 ARG A O 1
ATOM 889 N N . ILE A 1 123 ? 23.666 7.635 17.626 1.00 14.85 119 ILE A N 1
ATOM 890 C CA . ILE A 1 123 ? 24.374 6.421 17.236 1.00 15.42 119 ILE A CA 1
ATOM 891 C C . ILE A 1 123 ? 23.815 5.867 15.928 1.00 16.36 119 ILE A C 1
ATOM 892 O O . ILE A 1 123 ? 22.679 6.163 15.550 1.00 16.36 119 ILE A O 1
ATOM 897 N N . ASN A 1 124 ? 24.631 5.082 15.233 1.00 15.10 120 ASN A N 1
ATOM 898 C CA . ASN A 1 124 ? 24.228 4.457 13.981 1.00 16.66 120 ASN A CA 1
ATOM 899 C C . ASN A 1 124 ? 24.513 2.967 14.101 1.00 15.58 120 ASN A C 1
ATOM 900 O O . ASN A 1 124 ? 25.356 2.558 14.899 1.00 17.90 120 ASN A O 1
ATOM 905 N N . ALA A 1 125 ? 23.813 2.157 13.314 1.00 15.30 121 ALA A N 1
ATOM 906 C CA . ALA A 1 125 ? 23.994 0.712 13.361 1.00 13.62 121 ALA A CA 1
ATOM 907 C C . ALA A 1 125 ? 24.100 0.107 11.967 1.00 15.53 121 ALA A C 1
ATOM 908 O O . ALA A 1 125 ? 24.085 0.822 10.963 1.00 15.32 121 ALA A O 1
ATOM 910 N N . LEU A 1 126 ? 24.227 -1.215 11.910 1.00 14.72 122 LEU A N 1
ATOM 911 C CA . LEU A 1 126 ? 24.300 -1.900 10.628 1.00 16.31 122 LEU A CA 1
ATOM 912 C C . LEU A 1 126 ? 22.915 -1.803 9.995 1.00 17.23 122 LEU A C 1
ATOM 913 O O . LEU A 1 126 ? 21.901 -1.791 10.696 1.00 18.61 122 LEU A O 1
ATOM 918 N N . PRO A 1 127 ? 22.856 -1.736 8.658 1.00 19.80 123 PRO A N 1
ATOM 919 C CA . PRO A 1 127 ? 21.631 -1.629 7.861 1.00 20.95 123 PRO A CA 1
ATOM 920 C C . PRO A 1 127 ? 20.348 -2.282 8.380 1.00 21.46 123 PRO A C 1
ATOM 921 O O . PRO A 1 127 ? 19.303 -1.634 8.435 1.00 22.09 123 PRO A O 1
ATOM 925 N N . PRO A 1 128 ? 20.401 -3.568 8.765 1.00 19.44 124 PRO A N 1
ATOM 926 C CA . PRO A 1 128 ? 19.170 -4.196 9.259 1.00 19.66 124 PRO A CA 1
ATOM 927 C C . PRO A 1 128 ? 18.527 -3.456 10.435 1.00 17.26 124 PRO A C 1
ATOM 928 O O . PRO A 1 128 ? 17.308 -3.283 10.480 1.00 18.86 124 PRO A O 1
ATOM 932 N N . PHE A 1 129 ? 19.353 -3.018 11.379 1.00 14.42 125 PHE A N 1
ATOM 933 C CA . PHE A 1 129 ? 18.865 -2.310 12.558 1.00 12.70 125 PHE A CA 1
ATOM 934 C C . PHE A 1 129 ? 18.747 -0.809 12.305 1.00 13.02 125 PHE A C 1
ATOM 935 O O . PHE A 1 129 ? 17.815 -0.166 12.787 1.00 12.37 125 PHE A O 1
ATOM 943 N N . GLU A 1 130 ? 19.687 -0.254 11.546 1.00 13.52 126 GLU A N 1
ATOM 944 C CA . GLU A 1 130 ? 19.668 1.175 11.234 1.00 14.43 126 GLU A CA 1
ATOM 945 C C . GLU A 1 130 ? 18.334 1.576 10.603 1.00 15.59 126 GLU A C 1
ATOM 946 O O . GLU A 1 130 ? 17.767 2.622 10.932 1.00 14.51 126 GLU A O 1
ATOM 952 N N . ALA A 1 131 ? 17.836 0.741 9.696 1.00 16.66 127 ALA A N 1
ATOM 953 C CA . ALA A 1 131 ? 16.570 1.016 9.026 1.00 15.81 127 ALA A CA 1
ATOM 954 C C . ALA A 1 131 ? 15.417 1.092 10.024 1.00 16.35 127 ALA A C 1
ATOM 955 O O . ALA A 1 131 ? 14.482 1.871 9.844 1.00 16.40 127 ALA A O 1
ATOM 957 N N . LEU A 1 132 ? 15.489 0.286 11.079 1.00 13.31 128 LEU A N 1
ATOM 958 C CA . LEU A 1 132 ? 14.444 0.283 12.091 1.00 12.18 128 LEU A CA 1
ATOM 959 C C . LEU A 1 132 ? 14.518 1.504 13.008 1.00 11.08 128 LEU A C 1
ATOM 960 O O . LEU A 1 132 ? 13.497 2.128 13.283 1.00 12.50 128 LEU A O 1
ATOM 965 N N . ILE A 1 133 ? 15.708 1.853 13.493 1.00 9.91 129 ILE A N 1
ATOM 966 C CA . ILE A 1 133 ? 15.785 3.017 14.371 1.00 11.09 129 ILE A CA 1
ATOM 967 C C . ILE A 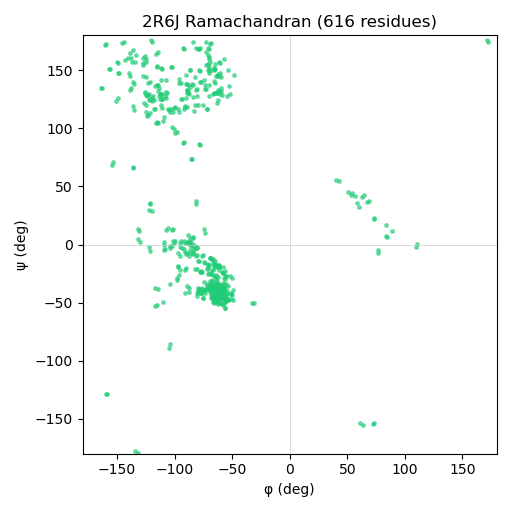1 133 ? 15.553 4.317 13.606 1.00 12.31 129 ILE A C 1
ATOM 968 O O . ILE A 1 133 ? 15.241 5.346 14.207 1.00 12.77 129 ILE A O 1
ATOM 973 N N . GLU A 1 134 ? 15.701 4.283 12.282 1.00 10.82 130 GLU A N 1
ATOM 974 C CA . GLU A 1 134 ? 15.428 5.480 11.493 1.00 10.79 130 GLU A CA 1
ATOM 975 C C . GLU A 1 134 ? 13.920 5.744 11.590 1.00 10.54 130 GLU A C 1
ATOM 976 O O . GLU A 1 134 ? 13.477 6.892 11.565 1.00 10.37 130 GLU A O 1
ATOM 982 N N . ARG A 1 135 ? 13.132 4.676 11.703 1.00 9.73 131 ARG A N 1
ATOM 983 C CA . ARG A 1 135 ? 11.685 4.825 11.829 1.00 11.83 131 ARG A CA 1
ATOM 984 C C . ARG A 1 135 ? 11.351 5.535 13.140 1.00 11.35 131 ARG A C 1
ATOM 985 O O . ARG A 1 135 ? 10.407 6.325 13.205 1.00 10.78 131 ARG A O 1
ATOM 993 N N . LYS A 1 136 ? 12.133 5.266 14.183 1.00 11.79 132 LYS A N 1
ATOM 994 C CA . LYS A 1 136 ? 11.904 5.923 15.462 1.00 9.57 132 LYS A CA 1
ATOM 995 C C . LYS A 1 136 ? 12.332 7.392 15.357 1.00 11.33 132 LYS A C 1
ATOM 996 O O . LYS A 1 136 ? 11.723 8.265 15.973 1.00 11.43 132 LYS A O 1
ATOM 1002 N N . ARG A 1 137 ? 13.367 7.670 14.567 1.00 10.40 133 ARG A N 1
ATOM 1003 C CA . ARG A 1 137 ? 13.800 9.056 14.387 1.00 9.85 133 ARG A CA 1
ATOM 1004 C C . ARG A 1 137 ? 12.699 9.827 13.661 1.00 11.59 133 ARG A C 1
ATOM 1005 O O . ARG A 1 137 ? 12.428 10.986 13.972 1.00 10.84 133 ARG A O 1
ATOM 1013 N N . MET A 1 138 ? 12.064 9.178 12.690 1.00 13.22 134 MET A N 1
ATOM 1014 C CA . MET A 1 138 ? 10.995 9.820 11.932 1.00 12.60 134 MET A CA 1
ATOM 1015 C C . MET A 1 138 ? 9.882 10.304 12.849 1.00 13.89 134 MET A C 1
ATOM 1016 O O . MET A 1 138 ? 9.333 11.389 12.646 1.00 10.70 134 MET A O 1
ATOM 1021 N N . ILE A 1 139 ? 9.562 9.503 13.863 1.00 11.56 135 ILE A N 1
ATOM 1022 C CA . ILE A 1 139 ? 8.518 9.858 14.819 1.00 11.47 135 ILE A CA 1
ATOM 1023 C C . ILE A 1 139 ? 8.961 11.080 15.619 1.00 10.50 135 ILE A C 1
ATOM 1024 O O . ILE A 1 139 ? 8.176 12.005 15.838 1.00 10.88 135 ILE A O 1
ATOM 1029 N N . ARG A 1 140 ? 10.221 11.089 16.046 1.00 9.34 136 ARG A N 1
ATOM 1030 C CA . ARG A 1 140 ? 10.744 12.213 16.811 1.00 10.52 136 ARG A CA 1
ATOM 1031 C C . ARG A 1 140 ? 10.688 13.507 16.010 1.00 10.24 136 ARG A C 1
ATOM 1032 O O . ARG A 1 140 ? 10.280 14.548 16.529 1.00 12.79 136 ARG A O 1
ATOM 1040 N N . ARG A 1 141 ? 11.102 13.444 14.748 1.00 10.19 137 ARG A N 1
ATOM 1041 C CA . ARG A 1 141 ? 11.106 14.642 13.914 1.00 11.68 137 ARG A CA 1
ATOM 1042 C C . ARG A 1 141 ? 9.704 15.201 13.734 1.00 12.49 137 ARG A C 1
ATOM 1043 O O . ARG A 1 141 ? 9.513 16.418 13.709 1.00 13.12 137 ARG A O 1
ATOM 1051 N N . ALA A 1 142 ? 8.720 14.315 13.614 1.00 12.16 138 ALA A N 1
ATOM 1052 C CA . ALA A 1 142 ? 7.336 14.747 13.432 1.00 12.45 138 ALA A CA 1
ATOM 1053 C C . ALA A 1 142 ? 6.804 15.389 14.713 1.00 14.75 138 ALA A C 1
ATOM 1054 O O . ALA A 1 142 ? 6.032 16.351 14.669 1.00 15.05 138 ALA A O 1
ATOM 1056 N N . ILE A 1 143 ? 7.217 14.843 15.852 1.00 10.10 139 ILE A N 1
ATOM 1057 C CA . ILE A 1 143 ? 6.820 15.361 17.152 1.00 12.59 139 ILE A CA 1
ATOM 1058 C C . ILE A 1 143 ? 7.351 16.783 17.303 1.00 13.89 139 ILE A C 1
ATOM 1059 O O . ILE A 1 143 ? 6.625 17.691 17.708 1.00 16.56 139 ILE A O 1
ATOM 1064 N N . GLU A 1 144 ? 8.622 16.972 16.962 1.00 15.73 140 GLU A N 1
ATOM 1065 C CA . GLU A 1 144 ? 9.261 18.279 17.075 1.00 17.65 140 GLU A CA 1
ATOM 1066 C C . GLU A 1 144 ? 8.678 19.291 16.099 1.00 21.11 140 GLU A C 1
ATOM 1067 O O . GLU A 1 144 ? 8.495 20.460 16.441 1.00 20.50 140 GLU A O 1
ATOM 1073 N N . GLU A 1 145 ? 8.381 18.838 14.888 1.00 22.35 141 GLU A N 1
ATOM 1074 C CA . GLU A 1 145 ? 7.808 19.711 13.867 1.00 27.34 141 GLU A CA 1
ATOM 1075 C C . GLU A 1 145 ? 6.443 20.243 14.296 1.00 28.20 141 GLU A C 1
ATOM 1076 O O . GLU A 1 145 ? 6.084 21.379 13.982 1.00 29.15 141 GLU A O 1
ATOM 1082 N N . ALA A 1 146 ? 5.689 19.421 15.019 1.00 27.21 142 ALA A N 1
ATOM 1083 C CA . ALA A 1 146 ? 4.356 19.801 15.475 1.00 25.08 142 ALA A CA 1
ATOM 1084 C C . ALA A 1 146 ? 4.349 20.450 16.857 1.00 25.08 142 ALA A C 1
ATOM 1085 O O . ALA A 1 146 ? 3.287 20.764 17.393 1.00 26.51 142 ALA A O 1
ATOM 1087 N N . ASN A 1 147 ? 5.530 20.645 17.433 1.00 24.02 143 ASN A N 1
ATOM 1088 C CA . ASN A 1 147 ? 5.646 21.267 18.748 1.00 22.93 143 ASN A CA 1
ATOM 1089 C C . ASN A 1 147 ? 4.876 20.510 19.832 1.00 23.42 143 ASN A C 1
ATOM 1090 O O . ASN A 1 147 ? 4.305 21.116 20.738 1.00 22.48 143 ASN A O 1
ATOM 1095 N N . ILE A 1 148 ? 4.855 19.185 19.732 1.00 18.08 144 ILE A N 1
ATOM 1096 C CA . ILE A 1 148 ? 4.167 18.359 20.722 1.00 15.75 144 ILE A CA 1
ATOM 1097 C C . ILE A 1 148 ? 5.128 18.147 21.893 1.00 13.09 144 ILE A C 1
ATOM 1098 O O . ILE A 1 148 ? 6.263 17.721 21.684 1.00 13.64 144 ILE A O 1
ATOM 1103 N N . PRO A 1 149 ? 4.695 18.452 23.132 1.00 12.74 145 PRO A N 1
ATOM 1104 C CA . PRO A 1 149 ? 5.567 18.270 24.303 1.00 11.28 145 PRO A CA 1
ATOM 1105 C C . PRO A 1 149 ? 5.968 16.803 24.411 1.00 10.19 145 PRO A C 1
ATOM 1106 O O . PRO A 1 149 ? 5.122 15.913 24.302 1.00 11.21 145 PRO A O 1
ATOM 1110 N N . TYR A 1 150 ? 7.248 16.552 24.663 1.00 8.84 146 TYR A N 1
ATOM 1111 C CA . TYR A 1 150 ? 7.727 15.177 24.677 1.00 8.98 146 TYR A CA 1
ATOM 1112 C C . TYR A 1 150 ? 8.829 14.846 25.667 1.00 10.49 146 TYR A C 1
ATOM 1113 O O . TYR A 1 150 ? 9.386 15.708 26.338 1.00 11.22 146 TYR A O 1
ATOM 1122 N N . THR A 1 151 ? 9.130 13.555 25.723 1.00 9.52 147 THR A N 1
ATOM 1123 C CA . THR A 1 151 ? 10.227 13.028 26.506 1.00 10.79 147 THR A CA 1
ATOM 1124 C C . THR A 1 151 ? 10.651 11.805 25.697 1.00 10.08 147 THR A C 1
ATOM 1125 O O . THR A 1 151 ? 9.813 10.980 25.323 1.00 9.96 147 THR A O 1
ATOM 1129 N N . TYR A 1 152 ? 11.935 11.743 25.365 1.00 9.66 148 TYR A N 1
ATOM 1130 C CA . TYR A 1 152 ? 12.493 10.626 24.609 1.00 9.49 148 TYR A CA 1
ATOM 1131 C C . TYR A 1 152 ? 13.282 9.781 25.601 1.00 10.40 148 TYR A C 1
ATOM 1132 O O . TYR A 1 152 ? 14.279 10.244 26.155 1.00 10.52 148 TYR A O 1
ATOM 1141 N N . VAL A 1 153 ? 12.850 8.543 25.817 1.00 8.80 149 VAL A N 1
ATOM 1142 C CA . VAL A 1 153 ? 13.524 7.676 26.778 1.00 7.92 149 VAL A CA 1
ATOM 1143 C C . VAL A 1 153 ? 14.474 6.655 26.166 1.00 8.86 149 VAL A C 1
ATOM 1144 O O . VAL A 1 153 ? 14.060 5.798 25.386 1.00 9.56 149 VAL A O 1
ATOM 1148 N N . SER A 1 154 ? 15.756 6.765 26.501 1.00 7.18 150 SER A N 1
ATOM 1149 C CA . SER A 1 154 ? 16.741 5.794 26.046 1.00 7.43 150 SER A CA 1
ATOM 1150 C C . SER A 1 154 ? 16.906 4.917 27.279 1.00 8.65 150 SER A C 1
ATOM 1151 O O . SER A 1 154 ? 17.608 5.283 28.227 1.00 8.98 150 SER A O 1
ATOM 1154 N N . ALA A 1 155 ? 16.237 3.769 27.281 1.00 6.51 151 ALA A N 1
ATOM 1155 C CA . ALA A 1 155 ? 16.290 2.870 28.431 1.00 8.27 151 ALA A CA 1
ATOM 1156 C C . ALA A 1 155 ? 17.493 1.943 28.446 1.00 9.20 151 ALA A C 1
ATOM 1157 O O . ALA A 1 155 ? 17.742 1.262 29.441 1.00 10.91 151 ALA A O 1
ATOM 1159 N N . ASN A 1 156 ? 18.247 1.939 27.352 1.00 8.40 152 ASN A N 1
ATOM 1160 C CA . ASN A 1 156 ? 19.388 1.053 27.186 1.00 7.88 152 ASN A CA 1
ATOM 1161 C C . ASN A 1 156 ? 18.890 -0.406 27.174 1.00 9.38 152 ASN A C 1
ATOM 1162 O O . ASN A 1 156 ? 17.733 -0.640 26.839 1.00 11.34 152 ASN A O 1
ATOM 1167 N N . CYS A 1 157 ? 19.722 -1.382 27.526 1.00 8.53 153 CYS A N 1
ATOM 1168 C CA . CYS A 1 157 ? 19.293 -2.782 27.450 1.00 8.21 153 CYS A CA 1
ATOM 1169 C C . CYS A 1 157 ? 18.286 -3.274 28.491 1.00 8.78 153 CYS A C 1
ATOM 1170 O O . CYS A 1 157 ? 18.440 -3.016 29.682 1.00 8.97 153 CYS A O 1
ATOM 1173 N N . PHE A 1 158 ? 17.258 -3.991 28.038 1.00 7.55 154 PHE A N 1
ATOM 1174 C CA . PHE A 1 158 ? 16.273 -4.567 28.957 1.00 9.28 154 PHE A CA 1
ATOM 1175 C C . PHE A 1 158 ? 17.068 -5.696 29.628 1.00 8.73 154 PHE A C 1
ATOM 1176 O O . PHE A 1 158 ? 17.499 -6.640 28.963 1.00 9.55 154 PHE A O 1
ATOM 1184 N N . ALA A 1 159 ? 17.266 -5.596 30.940 1.00 7.20 155 ALA A N 1
ATOM 1185 C CA . ALA A 1 159 ? 18.083 -6.568 31.666 1.00 7.96 155 ALA A CA 1
ATOM 1186 C C . ALA A 1 159 ? 17.640 -8.029 31.704 1.00 7.40 155 ALA A C 1
ATOM 1187 O O . ALA A 1 159 ? 18.447 -8.928 31.446 1.00 10.37 155 ALA A O 1
ATOM 1189 N N . SER A 1 160 ? 16.385 -8.288 32.049 1.00 6.57 156 SER A N 1
ATOM 1190 C CA . SER A 1 160 ? 15.941 -9.679 32.103 1.00 7.61 156 SER A CA 1
ATOM 1191 C C . SER A 1 160 ? 16.040 -10.268 30.706 1.00 9.94 156 SER A C 1
ATOM 1192 O O . SER A 1 160 ? 16.469 -11.410 30.520 1.00 9.18 156 SER A O 1
ATOM 1195 N N . TYR A 1 161 ? 15.646 -9.466 29.724 1.00 7.68 157 TYR A N 1
ATOM 1196 C CA . TYR A 1 161 ? 15.670 -9.874 28.331 1.00 8.65 157 TYR A CA 1
ATOM 1197 C C . TYR A 1 161 ? 17.064 -10.314 27.902 1.00 8.80 157 TYR A C 1
ATOM 1198 O O . TYR A 1 161 ? 17.241 -11.427 27.398 1.00 9.51 157 TYR A O 1
ATOM 1207 N N . PHE A 1 162 ? 18.059 -9.454 28.104 1.00 8.26 158 PHE A N 1
ATOM 1208 C CA . PHE A 1 162 ? 19.410 -9.803 27.683 1.00 8.36 158 PHE A CA 1
ATOM 1209 C C . PHE A 1 162 ? 20.225 -10.710 28.593 1.00 10.69 158 PHE A C 1
ATOM 1210 O O . PHE A 1 162 ? 21.177 -11.342 28.135 1.00 8.91 158 PHE A O 1
ATOM 1218 N N . ILE A 1 163 ? 19.867 -10.788 29.871 1.00 9.88 159 ILE A N 1
ATOM 1219 C CA . ILE A 1 163 ? 20.557 -11.721 30.747 1.00 9.84 159 ILE A CA 1
ATOM 1220 C C . ILE A 1 163 ? 20.097 -13.092 30.231 1.00 11.35 159 ILE A C 1
ATOM 1221 O O . ILE A 1 163 ? 20.890 -14.018 30.103 1.00 9.11 159 ILE A O 1
ATOM 1226 N N . ASN A 1 164 ? 18.814 -13.212 29.900 1.00 11.16 160 ASN A N 1
ATOM 1227 C CA . ASN A 1 164 ? 18.316 -14.479 29.374 1.00 10.21 160 ASN A CA 1
ATOM 1228 C C . ASN A 1 164 ? 18.982 -14.800 28.043 1.00 10.73 160 ASN A C 1
ATOM 1229 O O . ASN A 1 164 ? 19.395 -15.927 27.802 1.00 12.95 160 ASN A O 1
ATOM 1234 N N . TYR A 1 165 ? 19.101 -13.794 27.185 1.00 9.64 161 TYR A N 1
ATOM 1235 C CA . TYR A 1 165 ? 19.690 -13.979 25.868 1.00 11.21 161 TYR A CA 1
ATOM 1236 C C . TYR A 1 165 ? 21.173 -14.336 25.882 1.00 12.41 161 TYR A C 1
ATOM 1237 O O . TYR A 1 165 ? 21.604 -15.242 25.167 1.00 12.20 161 TYR A O 1
ATOM 1246 N N . LEU A 1 166 ? 21.949 -13.632 26.702 1.00 10.06 162 LEU A N 1
ATOM 1247 C CA . LEU A 1 166 ? 23.388 -13.863 26.773 1.00 10.05 162 LEU A CA 1
ATOM 1248 C C . LEU A 1 166 ? 23.811 -15.056 27.614 1.00 12.57 162 LEU A C 1
ATOM 1249 O O . LEU A 1 166 ? 24.721 -15.791 27.229 1.00 14.21 162 LEU A O 1
ATOM 1254 N N . LEU A 1 167 ? 23.159 -15.246 28.758 1.00 11.29 163 LEU A N 1
ATOM 1255 C CA . LEU A 1 167 ? 23.517 -16.341 29.652 1.00 12.03 163 LEU A CA 1
ATOM 1256 C C . LEU A 1 167 ? 22.671 -17.603 29.517 1.00 14.61 163 LEU A C 1
ATOM 1257 O O . LEU A 1 167 ? 23.097 -18.672 29.968 1.00 15.87 163 LEU A O 1
ATOM 1262 N N . ARG A 1 168 ? 21.489 -17.492 28.909 1.00 14.60 164 ARG A N 1
ATOM 1263 C CA . ARG A 1 168 ? 20.599 -18.648 28.753 1.00 16.57 164 ARG A CA 1
ATOM 1264 C C . ARG A 1 168 ? 20.657 -19.444 30.056 1.00 18.17 164 ARG A C 1
ATOM 1265 O O . ARG A 1 168 ? 20.950 -20.643 30.052 1.00 18.57 164 ARG A O 1
ATOM 1273 N N . PRO A 1 169 ? 20.369 -18.785 31.190 1.00 19.18 165 PRO A N 1
ATOM 1274 C CA . PRO A 1 169 ? 20.391 -19.389 32.527 1.00 21.09 165 PRO A CA 1
ATOM 1275 C C . PRO A 1 169 ? 19.591 -20.673 32.701 1.00 25.09 165 PRO A C 1
ATOM 1276 O O . PRO A 1 169 ? 19.914 -21.501 33.552 1.00 29.81 165 PRO A O 1
ATOM 1280 N N . TYR A 1 170 ? 18.551 -20.829 31.894 1.00 24.28 166 TYR A N 1
ATOM 1281 C CA . TYR A 1 170 ? 17.693 -22.003 31.943 1.00 27.35 166 TYR A CA 1
ATOM 1282 C C . TYR A 1 170 ? 18.277 -23.155 31.121 1.00 27.98 166 TYR A C 1
ATOM 1283 O O . TYR A 1 170 ? 17.638 -24.194 30.960 1.00 31.33 166 TYR A O 1
ATOM 1292 N N . ASP A 1 171 ? 19.492 -22.969 30.610 1.00 26.04 167 ASP A N 1
ATOM 1293 C CA . ASP A 1 171 ? 20.155 -23.989 29.792 1.00 23.69 167 ASP A CA 1
ATOM 1294 C C . ASP A 1 171 ? 21.362 -24.591 30.517 1.00 22.67 167 ASP A C 1
ATOM 1295 O O . ASP A 1 171 ? 22.313 -23.884 30.855 1.00 22.96 167 ASP A O 1
ATOM 1300 N N . PRO A 1 172 ? 21.345 -25.913 30.750 1.00 24.26 168 PRO A N 1
ATOM 1301 C CA . PRO A 1 172 ? 22.443 -26.602 31.438 1.00 22.97 168 PRO A CA 1
ATOM 1302 C C . PRO A 1 172 ? 23.717 -26.818 30.615 1.00 23.72 168 PRO A C 1
ATOM 1303 O O . PRO A 1 172 ? 24.588 -27.590 31.016 1.00 24.44 168 PRO A O 1
ATOM 1307 N N . LYS A 1 173 ? 23.831 -26.138 29.476 1.00 24.10 169 LYS A N 1
ATOM 1308 C CA . LYS A 1 173 ? 25.010 -26.278 28.618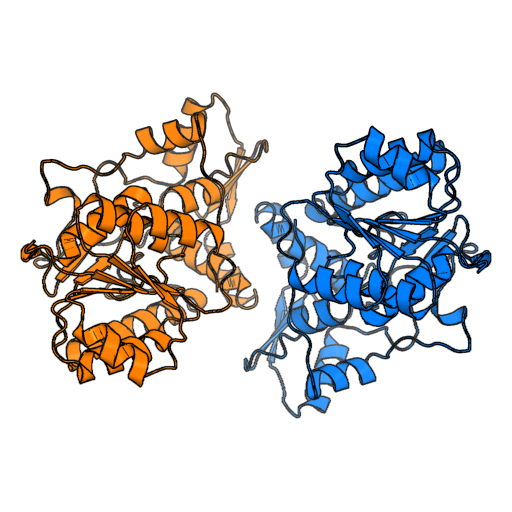 1.00 21.97 169 LYS A CA 1
ATOM 1309 C C . LYS A 1 173 ? 26.289 -25.837 29.332 1.00 21.30 169 LYS A C 1
ATOM 1310 O O . LYS A 1 173 ? 26.239 -25.053 30.280 1.00 22.04 169 LYS A O 1
ATOM 1316 N N . ASP A 1 174 ? 27.433 -26.333 28.864 1.00 20.59 170 ASP A N 1
ATOM 1317 C CA . ASP A 1 174 ? 28.718 -25.997 29.471 1.00 22.30 170 ASP A CA 1
ATOM 1318 C C . ASP A 1 174 ? 29.500 -24.918 28.721 1.00 21.75 170 ASP A C 1
ATOM 1319 O O . ASP A 1 174 ? 30.626 -24.587 29.093 1.00 18.95 170 ASP A O 1
ATOM 1324 N N . GLU A 1 175 ? 28.902 -24.374 27.665 1.00 21.76 171 GLU A N 1
ATOM 1325 C CA . GLU A 1 175 ? 29.547 -23.324 26.883 1.00 20.87 171 GLU A CA 1
ATOM 1326 C C . GLU A 1 175 ? 28.654 -22.091 26.805 1.00 19.79 171 GLU A C 1
ATOM 1327 O O . GLU A 1 175 ? 27.436 -22.179 26.975 1.00 18.69 171 GLU A O 1
ATOM 1333 N N . ILE A 1 176 ? 29.270 -20.943 26.551 1.00 17.99 172 ILE A N 1
ATOM 1334 C CA . ILE A 1 176 ? 28.536 -19.689 26.415 1.00 18.73 172 ILE A CA 1
ATOM 1335 C C . ILE A 1 176 ? 29.103 -18.903 25.242 1.00 17.74 172 ILE A C 1
ATOM 1336 O O . ILE A 1 176 ? 30.320 -18.778 25.089 1.00 18.89 172 ILE A O 1
ATOM 1341 N N . THR A 1 177 ? 28.214 -18.375 24.412 1.00 17.55 173 THR A N 1
ATOM 1342 C CA . THR A 1 177 ? 28.630 -17.608 23.251 1.00 17.38 173 THR A CA 1
ATOM 1343 C C . THR A 1 177 ? 28.966 -16.166 23.617 1.00 17.04 173 THR A C 1
ATOM 1344 O O . THR A 1 177 ? 28.223 -15.511 24.345 1.00 18.31 173 THR A O 1
ATOM 1348 N N . VAL A 1 178 ? 30.101 -15.687 23.120 1.00 15.31 174 VAL A N 1
ATOM 1349 C CA . VAL A 1 178 ? 30.530 -14.316 23.361 1.00 16.14 174 VAL A CA 1
ATOM 1350 C C . VAL A 1 178 ? 30.612 -13.648 21.996 1.00 17.92 174 VAL A C 1
ATOM 1351 O O . VAL A 1 178 ? 31.247 -14.167 21.080 1.00 19.12 174 VAL A O 1
ATOM 1355 N N . TYR A 1 179 ? 29.959 -12.501 21.862 1.00 16.39 175 TYR A N 1
ATOM 1356 C CA . TYR A 1 179 ? 29.949 -11.781 20.597 1.00 16.18 175 TYR A CA 1
ATOM 1357 C C . TYR A 1 179 ? 31.106 -10.791 20.543 1.00 17.39 175 TYR A C 1
ATOM 1358 O O . TYR A 1 179 ? 31.200 -9.879 21.365 1.00 17.39 175 TYR A O 1
ATOM 1367 N N . GLY A 1 180 ? 31.993 -10.985 19.571 1.00 17.01 176 GLY A N 1
ATOM 1368 C CA . GLY A 1 180 ? 33.148 -10.117 19.449 1.00 17.33 176 GLY A CA 1
ATOM 1369 C C . GLY A 1 180 ? 34.128 -10.454 20.556 1.00 18.39 176 GLY A C 1
ATOM 1370 O O . GLY A 1 180 ? 34.138 -11.580 21.052 1.00 21.44 176 GLY A O 1
ATOM 1371 N N . THR A 1 181 ? 34.945 -9.485 20.953 1.00 18.44 177 THR A N 1
ATOM 1372 C CA . THR A 1 181 ? 35.922 -9.699 22.015 1.00 19.22 177 THR A CA 1
ATOM 1373 C C . THR A 1 181 ? 35.232 -9.835 23.370 1.00 20.14 177 THR A C 1
ATOM 1374 O O . THR A 1 181 ? 35.772 -10.448 24.295 1.00 20.07 177 THR A O 1
ATOM 1378 N N . GLY A 1 182 ? 34.041 -9.253 23.478 1.00 18.43 178 GLY A N 1
ATOM 1379 C CA . GLY A 1 182 ? 33.291 -9.300 24.722 1.00 17.70 178 GLY A CA 1
ATOM 1380 C C . GLY A 1 182 ? 33.722 -8.226 25.707 1.00 17.59 178 GLY A C 1
ATOM 1381 O O . GLY A 1 182 ? 33.269 -8.202 26.854 1.00 16.63 178 GLY A O 1
ATOM 1382 N N . GLU A 1 183 ? 34.593 -7.323 25.262 1.00 15.58 179 GLU A N 1
ATOM 1383 C CA . GLU A 1 183 ? 35.092 -6.261 26.128 1.00 15.54 179 GLU A CA 1
ATOM 1384 C C . GLU A 1 183 ? 34.322 -4.948 26.005 1.00 14.08 179 GLU A C 1
ATOM 1385 O O . GLU A 1 183 ? 34.620 -3.983 26.707 1.00 15.72 179 GLU A O 1
ATOM 1391 N N . ALA A 1 184 ? 33.336 -4.906 25.115 1.00 13.95 180 ALA A N 1
ATOM 1392 C CA . ALA A 1 184 ? 32.542 -3.694 24.933 1.00 14.69 180 ALA A CA 1
ATOM 1393 C C . ALA A 1 184 ? 31.596 -3.525 26.114 1.00 12.56 180 ALA A C 1
ATOM 1394 O O . ALA A 1 184 ? 30.992 -4.491 26.578 1.00 16.13 180 ALA A O 1
ATOM 1396 N N . LYS A 1 185 ? 31.471 -2.298 26.604 1.00 14.79 181 LYS A N 1
ATOM 1397 C CA . LYS A 1 185 ? 30.594 -2.033 27.734 1.00 13.05 181 LYS A CA 1
ATOM 1398 C C . LYS A 1 185 ? 29.158 -1.770 27.295 1.00 11.82 181 LYS A C 1
ATOM 1399 O O . LYS A 1 185 ? 28.904 -1.284 26.189 1.00 11.59 181 LYS A O 1
ATOM 1405 N N . PHE A 1 186 ? 28.221 -2.115 28.169 1.00 11.80 182 PHE A N 1
ATOM 1406 C CA . PHE A 1 186 ? 26.812 -1.862 27.912 1.00 9.96 182 PHE A CA 1
ATOM 1407 C C . PHE A 1 186 ? 26.105 -1.633 29.235 1.00 10.34 182 PHE A C 1
ATOM 1408 O O . PHE A 1 186 ? 26.584 -2.051 30.290 1.00 9.59 182 PHE A O 1
ATOM 1416 N N . ALA A 1 187 ? 24.979 -0.934 29.178 1.00 8.49 183 ALA A N 1
ATOM 1417 C CA . ALA A 1 187 ? 24.197 -0.654 30.371 1.00 7.27 183 ALA A CA 1
ATOM 1418 C C . ALA A 1 187 ? 22.882 -1.405 30.239 1.00 8.13 183 ALA A C 1
ATOM 1419 O O . ALA A 1 187 ? 22.263 -1.401 29.170 1.00 9.11 183 ALA A O 1
ATOM 1421 N N . MET A 1 188 ? 22.464 -2.074 31.308 1.00 9.17 184 MET A N 1
ATOM 1422 C CA . MET A 1 188 ? 21.203 -2.806 31.272 1.00 7.69 184 MET A CA 1
ATOM 1423 C C . MET A 1 188 ? 20.401 -2.547 32.534 1.00 10.34 184 MET A C 1
ATOM 1424 O O . MET A 1 188 ? 20.949 -2.533 33.644 1.00 10.06 184 MET A O 1
ATOM 1429 N N . ASN A 1 189 ? 19.099 -2.354 32.346 1.00 8.85 185 ASN A N 1
ATOM 1430 C CA . ASN A 1 189 ? 18.184 -2.039 33.428 1.00 8.88 185 ASN A CA 1
ATOM 1431 C C . ASN A 1 189 ? 16.993 -2.988 33.552 1.00 6.56 185 ASN A C 1
ATOM 1432 O O . ASN A 1 189 ? 16.450 -3.471 32.556 1.00 7.67 185 ASN A O 1
ATOM 1437 N N . TYR A 1 190 ? 16.587 -3.237 34.794 1.00 8.02 186 TYR A N 1
ATOM 1438 C CA . TYR A 1 190 ? 15.465 -4.123 35.093 1.00 8.25 186 TYR A CA 1
ATOM 1439 C C . TYR A 1 190 ? 14.169 -3.541 34.529 1.00 9.12 186 TYR A C 1
ATOM 1440 O O . TYR A 1 190 ? 13.850 -2.370 34.754 1.00 8.35 186 TYR A O 1
ATOM 1449 N N . GLU A 1 191 ? 13.426 -4.372 33.802 1.00 9.21 187 GLU A N 1
ATOM 1450 C CA . GLU A 1 191 ? 12.174 -3.958 33.177 1.00 11.27 187 GLU A CA 1
ATOM 1451 C C . GLU A 1 191 ? 11.191 -3.273 34.128 1.00 10.13 187 GLU A C 1
ATOM 1452 O O . GLU A 1 191 ? 10.560 -2.265 33.769 1.00 7.19 187 GLU A O 1
ATOM 1458 N N . GLN A 1 192 ? 11.070 -3.806 35.340 1.00 9.23 188 GLN A N 1
ATOM 1459 C CA . GLN A 1 192 ? 10.170 -3.226 36.324 1.00 10.86 188 GLN A CA 1
ATOM 1460 C C . GLN A 1 192 ? 10.559 -1.784 36.644 1.00 9.37 188 GLN A C 1
ATOM 1461 O O . GLN A 1 192 ? 9.694 -0.922 36.817 1.00 11.07 188 GLN A O 1
ATOM 1467 N N . ASP A 1 193 ? 11.861 -1.523 36.715 1.00 8.94 189 ASP A N 1
ATOM 1468 C CA . ASP A 1 193 ? 12.347 -0.182 37.015 1.00 8.78 189 ASP A CA 1
ATOM 1469 C C . ASP A 1 193 ? 12.174 0.737 35.818 1.00 8.74 189 ASP A C 1
ATOM 1470 O O . ASP A 1 193 ? 11.846 1.910 35.976 1.00 9.46 189 ASP A O 1
ATOM 1475 N N . ILE A 1 194 ? 12.413 0.208 34.622 1.00 7.57 190 ILE A N 1
ATOM 1476 C CA . ILE A 1 194 ? 12.236 0.993 33.401 1.00 7.45 190 ILE A CA 1
ATOM 1477 C C . ILE A 1 194 ? 10.788 1.478 33.384 1.00 9.40 190 ILE A C 1
ATOM 1478 O O . ILE A 1 194 ? 10.505 2.636 33.070 1.00 9.48 190 ILE A O 1
ATOM 1483 N N . GLY A 1 195 ? 9.871 0.587 33.745 1.00 7.70 191 GLY A N 1
ATOM 1484 C CA . GLY A 1 195 ? 8.466 0.955 33.771 1.00 9.19 191 GLY A CA 1
ATOM 1485 C C . GLY A 1 195 ? 8.138 2.048 34.775 1.00 10.08 191 GLY A C 1
ATOM 1486 O O . GLY A 1 195 ? 7.460 3.023 34.439 1.00 10.41 191 GLY A O 1
ATOM 1487 N N . LEU A 1 196 ? 8.629 1.906 36.004 1.00 10.26 192 LEU A N 1
ATOM 1488 C CA . LEU A 1 196 ? 8.356 2.892 37.045 1.00 8.94 192 LEU A CA 1
ATOM 1489 C C . LEU A 1 196 ? 8.982 4.255 36.751 1.00 9.33 192 LEU A C 1
ATOM 1490 O O . LEU A 1 196 ? 8.312 5.287 36.855 1.00 10.87 192 LEU A O 1
ATOM 1495 N N . TYR A 1 197 ? 10.266 4.261 36.397 1.00 10.15 193 TYR A N 1
ATOM 1496 C CA . TYR A 1 197 ? 10.958 5.513 36.085 1.00 7.35 193 TYR A CA 1
ATOM 1497 C C . TYR A 1 197 ? 10.328 6.226 34.889 1.00 9.98 193 TYR A C 1
ATOM 1498 O O . TYR A 1 197 ? 10.276 7.457 34.851 1.00 9.02 193 TYR A O 1
ATOM 1507 N N . THR A 1 198 ? 9.837 5.460 33.920 1.00 8.95 194 THR A N 1
ATOM 1508 C CA . THR A 1 198 ? 9.219 6.065 32.745 1.00 5.98 194 THR A CA 1
ATOM 1509 C C . THR A 1 198 ? 7.973 6.862 33.143 1.00 8.79 194 THR A C 1
ATOM 1510 O O . THR A 1 198 ? 7.769 7.974 32.659 1.00 9.55 194 THR A O 1
ATOM 1514 N N . ILE A 1 199 ? 7.148 6.317 34.034 1.00 7.70 195 ILE A N 1
ATOM 1515 C CA . ILE A 1 199 ? 5.959 7.055 34.465 1.00 8.13 195 ILE A CA 1
ATOM 1516 C C . ILE A 1 199 ? 6.381 8.322 35.218 1.00 9.92 195 ILE A C 1
ATOM 1517 O O . ILE A 1 199 ? 5.791 9.392 35.044 1.00 11.12 195 ILE A O 1
ATOM 1522 N N . LYS A 1 200 ? 7.403 8.195 36.058 1.00 9.79 196 LYS A N 1
ATOM 1523 C CA . LYS A 1 200 ? 7.901 9.323 36.828 1.00 10.12 196 LYS A CA 1
ATOM 1524 C C . LYS A 1 200 ? 8.374 10.472 35.942 1.00 11.36 196 LYS A C 1
ATOM 1525 O O . LYS A 1 200 ? 7.981 11.625 36.142 1.00 10.16 196 LYS A O 1
ATOM 1531 N N . VAL A 1 201 ? 9.214 10.175 34.957 1.00 9.67 197 VAL A N 1
ATOM 1532 C CA . VAL A 1 201 ? 9.722 11.254 34.125 1.00 10.09 197 VAL A CA 1
ATOM 1533 C C . VAL A 1 201 ? 8.653 11.855 33.226 1.00 7.88 197 VAL A C 1
ATOM 1534 O O . VAL A 1 201 ? 8.752 13.022 32.840 1.00 10.11 197 VAL A O 1
ATOM 1538 N N . ALA A 1 202 ? 7.618 11.076 32.921 1.00 10.69 198 ALA A N 1
ATOM 1539 C CA . ALA A 1 202 ? 6.543 11.553 32.055 1.00 11.42 198 ALA A CA 1
ATOM 1540 C C . ALA A 1 202 ? 5.786 12.758 32.613 1.00 12.56 198 ALA A C 1
ATOM 1541 O O . ALA A 1 202 ? 5.094 13.444 31.870 1.00 11.96 198 ALA A O 1
ATOM 1543 N N . THR A 1 203 ? 5.898 13.013 33.914 1.00 14.90 199 THR A N 1
ATOM 1544 C CA . THR A 1 203 ? 5.220 14.173 34.496 1.00 17.92 199 THR A CA 1
ATOM 1545 C C . THR A 1 203 ? 6.218 15.117 35.168 1.00 19.20 199 THR A C 1
ATOM 1546 O O . THR A 1 203 ? 5.862 16.211 35.614 1.00 19.27 199 THR A O 1
ATOM 1550 N N . ASP A 1 204 ? 7.473 14.693 35.224 1.00 15.15 200 ASP A N 1
ATOM 1551 C CA . ASP A 1 204 ? 8.534 15.484 35.839 1.00 14.32 200 ASP A CA 1
ATOM 1552 C C . ASP A 1 204 ? 8.929 16.638 34.910 1.00 13.11 200 ASP A C 1
ATOM 1553 O O . ASP A 1 204 ? 9.348 16.415 33.776 1.00 11.44 200 ASP A O 1
ATOM 1558 N N . PRO A 1 205 ? 8.795 17.891 35.377 1.00 15.37 201 PRO A N 1
ATOM 1559 C CA . PRO A 1 205 ? 9.154 19.045 34.544 1.00 15.03 201 PRO A CA 1
ATOM 1560 C C . PRO A 1 205 ? 10.603 19.003 34.058 1.00 14.15 201 PRO A C 1
ATOM 1561 O O . PRO A 1 205 ? 10.935 19.540 32.999 1.00 14.91 201 PRO A O 1
ATOM 1565 N N . ARG A 1 206 ? 11.464 18.363 34.842 1.00 11.74 202 ARG A N 1
ATOM 1566 C CA . ARG A 1 206 ? 12.871 18.257 34.496 1.00 12.61 202 ARG A CA 1
ATOM 1567 C C . ARG A 1 206 ? 13.105 17.400 33.253 1.00 11.17 202 ARG A C 1
ATOM 1568 O O . ARG A 1 206 ? 14.201 17.406 32.686 1.00 13.17 202 ARG A O 1
ATOM 1576 N N . ALA A 1 207 ? 12.071 16.678 32.824 1.00 9.84 203 ALA A N 1
ATOM 1577 C CA . ALA A 1 207 ? 12.174 15.816 31.649 1.00 8.20 203 ALA A CA 1
ATOM 1578 C C . ALA A 1 207 ? 11.384 16.353 30.459 1.00 10.71 203 ALA A C 1
ATOM 1579 O O . ALA A 1 207 ? 11.382 15.745 29.387 1.00 10.67 203 ALA A O 1
ATOM 1581 N N . LEU A 1 208 ? 10.717 17.491 30.639 1.00 10.15 204 LEU A N 1
ATOM 1582 C CA . LEU A 1 208 ? 9.935 18.070 29.552 1.00 10.22 204 LEU A CA 1
ATOM 1583 C C . LEU A 1 208 ? 10.814 18.436 28.358 1.00 11.26 204 LEU A C 1
ATOM 1584 O O . LEU A 1 208 ? 11.784 19.184 28.493 1.00 12.16 204 LEU A O 1
ATOM 1589 N N . ASN A 1 209 ? 10.458 17.903 27.193 1.00 10.88 205 ASN A N 1
ATOM 1590 C CA . ASN A 1 209 ? 11.179 18.144 25.946 1.00 9.35 205 ASN A CA 1
ATOM 1591 C C . ASN A 1 209 ? 12.665 17.840 26.035 1.00 12.80 205 ASN A C 1
ATOM 1592 O O . ASN A 1 209 ? 13.513 18.588 25.538 1.00 12.46 205 ASN A O 1
ATOM 1597 N N . ARG A 1 210 ? 12.978 16.709 26.651 1.00 10.02 206 ARG A N 1
ATOM 1598 C CA . ARG A 1 210 ? 14.363 16.315 26.787 1.00 8.70 206 ARG A CA 1
ATOM 1599 C C . ARG A 1 210 ? 14.556 14.833 26.554 1.00 8.83 206 ARG A C 1
ATOM 1600 O O . ARG A 1 210 ? 13.601 14.057 26.537 1.00 10.52 206 ARG A O 1
ATOM 1608 N N . VAL A 1 211 ? 15.815 14.465 26.358 1.00 9.94 207 VAL A N 1
ATOM 1609 C CA . VAL A 1 211 ? 16.201 13.082 26.176 1.00 9.72 207 VAL A CA 1
ATOM 1610 C C . VAL A 1 211 ? 16.576 12.619 27.576 1.00 9.58 207 VAL A C 1
ATOM 1611 O O . VAL A 1 211 ? 17.412 13.244 28.230 1.00 10.29 207 VAL A O 1
ATOM 1615 N N . VAL A 1 212 ? 15.946 11.543 28.034 1.00 6.89 208 VAL A N 1
ATOM 1616 C CA . VAL A 1 212 ? 16.235 10.978 29.346 1.00 8.32 208 VAL A CA 1
ATOM 1617 C C . VAL A 1 212 ? 16.896 9.631 29.085 1.00 8.90 208 VAL A C 1
ATOM 1618 O O . VAL A 1 212 ? 16.382 8.825 28.315 1.00 9.25 208 VAL A O 1
ATOM 1622 N N . ILE A 1 213 ? 18.041 9.406 29.718 1.00 8.62 209 ILE A N 1
ATOM 1623 C CA . ILE A 1 213 ? 18.790 8.172 29.537 1.00 8.18 209 ILE A CA 1
ATOM 1624 C C . ILE A 1 213 ? 18.874 7.426 30.866 1.00 8.89 209 ILE A C 1
ATOM 1625 O O . ILE A 1 213 ? 19.106 8.034 31.907 1.00 8.97 209 ILE A O 1
ATOM 1630 N N . TYR A 1 214 ? 18.665 6.112 30.825 1.00 8.26 210 TYR A N 1
ATOM 1631 C CA . TYR A 1 214 ? 18.748 5.296 32.030 1.00 7.61 210 TYR A CA 1
ATOM 1632 C C . TYR A 1 214 ? 20.126 4.648 32.075 1.00 8.80 210 TYR A C 1
ATOM 1633 O O . TYR A 1 214 ? 20.351 3.609 31.455 1.00 9.24 210 TYR A O 1
ATOM 1642 N N . ARG A 1 215 ? 21.052 5.259 32.808 1.00 8.10 211 ARG A N 1
ATOM 1643 C CA . ARG A 1 215 ? 22.391 4.704 32.895 1.00 9.27 211 ARG A CA 1
ATOM 1644 C C . ARG A 1 215 ? 22.938 4.726 34.317 1.00 10.18 211 ARG A C 1
ATOM 1645 O O . ARG A 1 215 ? 23.878 5.463 34.613 1.00 10.74 211 ARG A O 1
ATOM 1653 N N . PRO A 1 216 ? 22.340 3.941 35.222 1.00 12.46 212 PRO A N 1
ATOM 1654 C CA . PRO A 1 216 ? 22.850 3.928 36.599 1.00 11.04 212 PRO A CA 1
ATOM 1655 C C . PRO A 1 216 ? 24.263 3.326 36.592 1.00 10.59 212 PRO A C 1
ATOM 1656 O O . PRO A 1 216 ? 24.530 2.365 35.869 1.00 9.57 212 PRO A O 1
ATOM 1660 N N . SER A 1 217 ? 25.166 3.886 37.394 1.00 10.54 213 SER A N 1
ATOM 1661 C CA . SER A 1 217 ? 26.548 3.415 37.419 1.00 8.22 213 SER A CA 1
ATOM 1662 C C . SER A 1 217 ? 26.745 1.968 37.873 1.00 8.41 213 SER A C 1
ATOM 1663 O O . SER A 1 217 ? 27.789 1.365 37.606 1.00 12.13 213 SER A O 1
ATOM 1666 N N . THR A 1 218 ? 25.747 1.422 38.555 1.00 8.23 214 THR A N 1
ATOM 1667 C CA . THR A 1 218 ? 25.789 0.052 39.062 1.00 10.38 214 THR A CA 1
ATOM 1668 C C . THR A 1 218 ? 25.320 -0.945 38.012 1.00 11.59 214 THR A C 1
ATOM 1669 O O . THR A 1 218 ? 25.291 -2.148 38.266 1.00 14.01 214 THR A O 1
ATOM 1673 N N . ASN A 1 219 ? 24.954 -0.447 36.835 1.00 10.56 215 ASN A N 1
ATOM 1674 C CA . ASN A 1 219 ? 24.437 -1.315 35.785 1.00 11.53 215 ASN A CA 1
ATOM 1675 C C . ASN A 1 219 ? 25.207 -1.284 34.468 1.00 10.96 215 ASN A C 1
ATOM 1676 O O . ASN A 1 219 ? 24.632 -1.515 33.406 1.00 11.24 215 ASN A O 1
ATOM 1681 N N . ILE A 1 220 ? 26.507 -1.016 34.550 1.00 10.74 216 ILE A N 1
ATOM 1682 C CA . ILE A 1 220 ? 27.383 -0.967 33.383 1.00 10.08 216 ILE A CA 1
ATOM 1683 C C . ILE A 1 220 ? 28.312 -2.168 33.488 1.00 11.00 216 ILE A C 1
ATOM 1684 O O . ILE A 1 220 ? 28.937 -2.380 34.526 1.00 11.78 216 ILE A O 1
ATOM 1689 N N . ILE A 1 221 ? 28.416 -2.945 32.415 1.00 9.95 217 ILE A N 1
ATOM 1690 C CA . ILE A 1 221 ? 29.234 -4.149 32.450 1.00 10.85 217 ILE A CA 1
ATOM 1691 C C . ILE A 1 221 ? 29.601 -4.604 31.035 1.00 11.53 217 ILE A C 1
ATOM 1692 O O . ILE A 1 221 ? 29.104 -4.051 30.052 1.00 12.38 217 ILE A O 1
ATOM 1697 N N . THR A 1 222 ? 30.488 -5.594 30.936 1.00 11.50 218 THR A N 1
ATOM 1698 C CA . THR A 1 222 ? 30.883 -6.152 29.643 1.00 11.93 218 THR A CA 1
ATOM 1699 C C . THR A 1 222 ? 30.395 -7.600 29.619 1.00 9.78 218 THR A C 1
ATOM 1700 O O . THR A 1 222 ? 30.041 -8.150 30.662 1.00 10.65 218 THR A O 1
ATOM 1704 N N . GLN A 1 223 ? 30.373 -8.222 28.441 1.00 9.31 219 GLN A N 1
ATOM 1705 C CA . GLN A 1 223 ? 29.937 -9.617 28.350 1.00 8.65 219 GLN A CA 1
ATOM 1706 C C . GLN A 1 223 ? 30.822 -10.516 29.208 1.00 10.46 219 GLN A C 1
ATOM 1707 O O . GLN A 1 223 ? 30.332 -11.410 29.898 1.00 9.52 219 GLN A O 1
ATOM 1713 N N . LEU A 1 224 ? 32.131 -10.284 29.149 1.00 12.27 220 LEU A N 1
ATOM 1714 C CA . LEU A 1 224 ? 33.074 -11.093 29.913 1.00 12.47 220 LEU A CA 1
ATOM 1715 C C . LEU A 1 224 ? 32.863 -10.950 31.413 1.00 11.41 220 LEU A C 1
ATOM 1716 O O . LEU A 1 224 ? 32.919 -11.938 32.147 1.00 12.54 220 LEU A O 1
ATOM 1721 N N . GLU A 1 225 ? 32.613 -9.725 31.870 1.00 10.89 221 GLU A N 1
ATOM 1722 C CA . GLU A 1 225 ? 32.394 -9.487 33.290 1.00 11.03 221 GLU A CA 1
ATOM 1723 C C . GLU A 1 225 ? 31.067 -10.097 33.756 1.00 10.12 221 GLU A C 1
ATOM 1724 O O . GLU A 1 225 ? 30.981 -10.632 34.860 1.00 10.92 221 GLU A O 1
ATOM 1730 N N . LEU A 1 226 ? 30.042 -10.027 32.912 1.00 9.23 222 LEU A N 1
ATOM 1731 C CA . LEU A 1 226 ? 28.743 -10.600 33.262 1.00 9.50 222 LEU A CA 1
ATOM 1732 C C . LEU A 1 226 ? 28.883 -12.105 33.454 1.00 10.94 222 LEU A C 1
ATOM 1733 O O . LEU A 1 226 ? 28.354 -12.675 34.414 1.00 10.35 222 LEU A O 1
ATOM 1738 N N . ILE A 1 227 ? 29.599 -12.746 32.536 1.00 9.26 223 ILE A N 1
ATOM 1739 C CA . ILE A 1 227 ? 29.811 -14.184 32.615 1.00 9.29 223 ILE A CA 1
ATOM 1740 C C . ILE A 1 227 ? 30.592 -14.545 33.882 1.00 10.68 223 ILE A C 1
ATOM 1741 O O . ILE A 1 227 ? 30.227 -15.479 34.600 1.00 11.01 223 ILE A O 1
ATOM 1746 N N . SER A 1 228 ? 31.657 -13.800 34.161 1.00 11.82 224 SER A N 1
ATOM 1747 C CA . SER A 1 228 ? 32.474 -14.059 35.346 1.00 13.90 224 SER A CA 1
ATOM 1748 C C . SER A 1 228 ? 31.659 -13.968 36.632 1.00 13.60 224 SER A C 1
ATOM 1749 O O . SER A 1 228 ? 31.791 -14.804 37.528 1.00 13.35 224 SER A O 1
ATOM 1752 N N . ARG A 1 229 ? 30.818 -12.948 36.728 1.00 12.00 225 ARG A N 1
ATOM 1753 C CA . ARG A 1 229 ? 30.000 -12.776 37.917 1.00 9.13 225 ARG A CA 1
ATOM 1754 C C . ARG A 1 229 ? 28.922 -13.853 38.032 1.00 10.14 225 ARG A C 1
ATOM 1755 O O . ARG A 1 229 ? 28.592 -14.281 39.135 1.00 10.92 225 ARG A O 1
ATOM 1763 N N . TRP A 1 230 ? 28.387 -14.302 36.899 1.00 9.23 226 TRP A N 1
ATOM 1764 C CA . TRP A 1 230 ? 27.363 -15.348 36.912 1.00 10.06 226 TRP A CA 1
ATOM 1765 C C . TRP A 1 230 ? 28.001 -16.663 37.361 1.00 10.60 226 TRP A C 1
ATOM 1766 O O . TRP A 1 230 ? 27.422 -17.403 38.161 1.00 10.12 226 TRP A O 1
ATOM 1777 N N . GLU A 1 231 ? 29.199 -16.948 36.857 1.00 10.25 227 GLU A N 1
ATOM 1778 C CA . GLU A 1 231 ? 29.898 -18.174 37.233 1.00 10.44 227 GLU A CA 1
ATOM 1779 C C . GLU A 1 231 ? 30.071 -18.227 38.746 1.00 11.55 227 GLU A C 1
ATOM 1780 O O . GLU A 1 231 ? 29.869 -19.273 39.363 1.00 11.64 227 GLU A O 1
ATOM 1786 N N . LYS A 1 232 ? 30.445 -17.099 39.340 1.00 11.85 228 LYS A N 1
ATOM 1787 C CA . LYS A 1 232 ? 30.630 -17.040 40.788 1.00 13.70 228 LYS A CA 1
ATOM 1788 C C . LYS A 1 232 ? 29.315 -17.273 41.530 1.00 13.63 228 LYS A C 1
ATOM 1789 O O . LYS A 1 232 ? 29.281 -17.962 42.554 1.00 13.75 228 LYS A O 1
ATOM 1795 N N . LYS A 1 233 ? 28.232 -16.706 41.006 1.00 11.50 229 LYS A N 1
ATOM 1796 C CA . LYS A 1 233 ? 26.915 -16.845 41.619 1.00 11.40 229 LYS A CA 1
ATOM 1797 C C . LYS A 1 233 ? 26.389 -18.282 41.662 1.00 13.40 229 LYS A C 1
ATOM 1798 O O . LYS A 1 233 ? 25.806 -18.701 42.663 1.00 14.13 229 LYS A O 1
ATOM 1804 N N . ILE A 1 234 ? 26.596 -19.035 40.585 1.00 10.98 230 ILE A N 1
ATOM 1805 C CA . ILE A 1 234 ? 26.090 -20.402 40.522 1.00 11.28 230 ILE A CA 1
ATOM 1806 C C . ILE A 1 234 ? 27.123 -21.503 40.712 1.00 10.88 230 ILE A C 1
ATOM 1807 O O . ILE A 1 234 ? 26.771 -22.682 40.694 1.00 10.28 230 ILE A O 1
ATOM 1812 N N . GLY A 1 235 ? 28.387 -21.124 40.885 1.00 10.48 231 GLY A N 1
ATOM 1813 C CA . GLY A 1 235 ? 29.438 -22.105 41.104 1.00 13.14 231 GLY A CA 1
ATOM 1814 C C . GLY A 1 235 ? 29.748 -23.021 39.939 1.00 15.07 231 GLY A C 1
ATOM 1815 O O . GLY A 1 235 ? 30.048 -24.205 40.127 1.00 17.45 231 GLY A O 1
ATOM 1816 N N . LYS A 1 236 ? 29.686 -22.477 38.728 1.00 15.47 232 LYS A N 1
ATOM 1817 C CA . LYS A 1 236 ? 29.963 -23.257 37.530 1.00 18.86 232 LYS A CA 1
ATOM 1818 C C . LYS A 1 236 ? 30.783 -22.446 36.537 1.00 20.70 232 LYS A C 1
ATOM 1819 O O . LYS A 1 236 ? 30.616 -21.230 36.422 1.00 20.41 232 LYS A O 1
ATOM 1825 N N . LYS A 1 237 ? 31.671 -23.128 35.822 1.00 20.12 233 LYS A N 1
ATOM 1826 C CA . LYS A 1 237 ? 32.519 -22.479 34.835 1.00 20.91 233 LYS A CA 1
ATOM 1827 C C . LYS A 1 237 ? 32.061 -22.857 33.432 1.00 20.62 233 LYS A C 1
ATOM 1828 O O . LYS A 1 237 ? 31.662 -23.993 33.180 1.00 22.52 233 LYS A O 1
ATOM 1834 N N . PHE A 1 238 ? 32.111 -21.891 32.524 1.00 16.24 234 PHE A N 1
ATOM 1835 C CA . PHE A 1 238 ? 31.688 -22.106 31.146 1.00 16.80 234 PHE A CA 1
ATOM 1836 C C . PHE A 1 238 ? 32.849 -21.960 30.170 1.00 16.63 234 PHE A C 1
ATOM 1837 O O . PHE A 1 238 ? 33.819 -21.251 30.441 1.00 19.11 234 PHE A O 1
ATOM 1845 N N . LYS A 1 239 ? 32.746 -22.644 29.036 1.00 19.07 235 LYS A N 1
ATOM 1846 C CA . LYS A 1 239 ? 33.754 -22.538 27.989 1.00 21.73 235 LYS A CA 1
ATOM 1847 C C . LYS A 1 239 ? 33.249 -21.408 27.096 1.00 22.80 235 LYS A C 1
ATOM 1848 O O . LYS A 1 239 ? 32.163 -21.507 26.527 1.00 23.55 235 LYS A O 1
ATOM 1854 N N . LYS A 1 240 ? 34.027 -20.337 26.982 1.00 23.82 236 LYS A N 1
ATOM 1855 C CA . LYS A 1 240 ? 33.628 -19.190 26.174 1.00 25.33 236 LYS A CA 1
ATOM 1856 C C . LYS A 1 240 ? 33.937 -19.332 24.685 1.00 25.92 236 LYS A C 1
ATOM 1857 O O . LYS A 1 240 ? 35.100 -19.399 24.286 1.00 27.59 236 LYS A O 1
ATOM 1863 N N . ILE A 1 241 ? 32.883 -19.380 23.873 1.00 24.17 237 ILE A N 1
ATOM 1864 C CA . ILE A 1 241 ? 33.019 -19.502 22.422 1.00 25.28 237 ILE A CA 1
ATOM 1865 C C . ILE A 1 241 ? 32.736 -18.145 21.783 1.00 25.19 237 ILE A C 1
ATOM 1866 O O . ILE A 1 241 ? 31.613 -17.649 21.835 1.00 22.69 237 ILE A O 1
ATOM 1871 N N . HIS A 1 242 ? 33.760 -17.554 21.177 1.00 26.79 238 HIS A N 1
ATOM 1872 C CA . HIS A 1 242 ? 33.626 -16.249 20.544 1.00 27.48 238 HIS A CA 1
ATOM 1873 C C . HIS A 1 242 ? 33.215 -16.299 19.079 1.00 28.47 238 HIS A C 1
ATOM 1874 O O . HIS A 1 242 ? 33.597 -17.208 18.341 1.00 31.11 238 HIS A O 1
ATOM 1881 N N . VAL A 1 243 ? 32.432 -15.307 18.673 1.00 27.50 239 VAL A N 1
ATOM 1882 C CA . VAL A 1 243 ? 32.008 -15.161 17.290 1.00 27.10 239 VAL A CA 1
ATOM 1883 C C . VAL A 1 243 ? 32.649 -13.839 16.893 1.00 26.57 239 VAL A C 1
ATOM 1884 O O . VAL A 1 243 ? 32.191 -12.768 17.294 1.00 24.93 239 VAL A O 1
ATOM 1888 N N . PRO A 1 244 ? 33.736 -13.901 16.110 1.00 27.20 240 PRO A N 1
ATOM 1889 C CA . PRO A 1 244 ? 34.466 -12.712 15.658 1.00 26.91 240 PRO A CA 1
ATOM 1890 C C . PRO A 1 244 ? 33.559 -11.634 15.074 1.00 22.95 240 PRO A C 1
ATOM 1891 O O . PRO A 1 244 ? 32.553 -11.944 14.442 1.00 20.87 240 PRO A O 1
ATOM 1895 N N . GLU A 1 245 ? 33.928 -10.372 15.278 1.00 24.78 241 GLU A N 1
ATOM 1896 C CA . GLU A 1 245 ? 33.132 -9.265 14.763 1.00 25.12 241 GLU A CA 1
ATOM 1897 C C . GLU A 1 245 ? 32.920 -9.344 13.257 1.00 25.51 241 GLU A C 1
ATOM 1898 O O . GLU A 1 245 ? 31.793 -9.203 12.782 1.00 23.83 241 GLU A O 1
ATOM 1904 N N . GLU A 1 246 ? 33.990 -9.573 12.498 1.00 26.54 242 GLU A N 1
ATOM 1905 C CA . GLU A 1 246 ? 33.838 -9.645 11.049 1.00 28.74 242 GLU A CA 1
ATOM 1906 C C . GLU A 1 246 ? 32.848 -10.731 10.650 1.00 26.14 242 GLU A C 1
ATOM 1907 O O . GLU A 1 246 ? 32.248 -10.658 9.580 1.00 27.87 242 GLU A O 1
ATOM 1913 N N . GLU A 1 247 ? 32.673 -11.736 11.505 1.00 26.61 243 GLU A N 1
ATOM 1914 C CA . GLU A 1 247 ? 31.741 -12.821 11.209 1.00 26.75 243 GLU A CA 1
ATOM 1915 C C . GLU A 1 247 ? 30.301 -12.357 11.418 1.00 26.54 243 GLU A C 1
ATOM 1916 O O . GLU A 1 247 ? 29.414 -12.667 10.622 1.00 24.88 243 GLU A O 1
ATOM 1922 N N . ILE A 1 248 ? 30.072 -11.613 12.493 1.00 25.37 244 ILE A N 1
ATOM 1923 C CA . ILE A 1 248 ? 28.743 -11.093 12.788 1.00 22.86 244 ILE A CA 1
ATOM 1924 C C . ILE A 1 248 ? 28.289 -10.172 11.648 1.00 21.80 244 ILE A C 1
ATOM 1925 O O . ILE A 1 248 ? 27.137 -10.219 11.212 1.00 19.70 244 ILE A O 1
ATOM 1930 N N . VAL A 1 249 ? 29.206 -9.339 11.165 1.00 21.45 245 VAL A N 1
ATOM 1931 C CA . VAL A 1 249 ? 28.899 -8.409 10.084 1.00 20.05 245 VAL A CA 1
ATOM 1932 C C . VAL A 1 249 ? 28.459 -9.127 8.808 1.00 21.11 245 VAL A C 1
ATOM 1933 O O . VAL A 1 249 ? 27.509 -8.705 8.149 1.00 21.72 245 VAL A O 1
ATOM 1937 N N . ALA A 1 250 ? 29.149 -10.212 8.464 1.00 25.50 246 ALA A N 1
ATOM 1938 C CA . ALA A 1 250 ? 28.819 -10.972 7.263 1.00 27.97 246 ALA A CA 1
ATOM 1939 C C . ALA A 1 250 ? 27.380 -11.473 7.300 1.00 29.56 246 ALA A C 1
ATOM 1940 O O . ALA A 1 250 ? 26.652 -11.354 6.317 1.00 31.11 246 ALA A O 1
ATOM 1942 N N . LEU A 1 251 ? 26.979 -12.029 8.440 1.00 32.70 247 LEU A N 1
ATOM 1943 C CA . LEU A 1 251 ? 25.629 -12.562 8.619 1.00 34.47 247 LEU A CA 1
ATOM 1944 C C . LEU A 1 251 ? 24.522 -11.562 8.302 1.00 33.80 247 LEU A C 1
ATOM 1945 O O . LEU A 1 251 ? 23.507 -11.919 7.707 1.00 33.82 247 LEU A O 1
ATOM 1950 N N . THR A 1 252 ? 24.718 -10.309 8.698 1.00 33.75 248 THR A N 1
ATOM 1951 C CA . THR A 1 252 ? 23.717 -9.274 8.459 1.00 32.59 248 THR A CA 1
ATOM 1952 C C . THR A 1 252 ? 23.521 -8.981 6.975 1.00 34.78 248 THR A C 1
ATOM 1953 O O . THR A 1 252 ? 22.508 -8.406 6.575 1.00 33.62 248 THR A O 1
ATOM 1957 N N . LYS A 1 253 ? 24.494 -9.379 6.162 1.00 36.42 249 LYS A N 1
ATOM 1958 C CA . LYS A 1 253 ? 24.435 -9.147 4.724 1.00 39.22 249 LYS A CA 1
ATOM 1959 C C . LYS A 1 253 ? 23.889 -10.342 3.950 1.00 40.06 249 LYS A C 1
ATOM 1960 O O . LYS A 1 253 ? 23.415 -10.190 2.823 1.00 42.41 249 LYS A O 1
ATOM 1966 N N . GLU A 1 254 ? 23.963 -11.528 4.546 1.00 41.75 250 GLU A N 1
ATOM 1967 C CA . GLU A 1 254 ? 23.478 -12.739 3.889 1.00 43.30 250 GLU A CA 1
ATOM 1968 C C . GLU A 1 254 ? 22.218 -13.304 4.528 1.00 43.45 250 GLU A C 1
ATOM 1969 O O . GLU A 1 254 ? 21.257 -13.614 3.822 1.00 44.78 250 GLU A O 1
ATOM 1975 N N . LEU A 1 255 ? 22.226 -13.457 5.852 1.00 42.29 251 LEU A N 1
ATOM 1976 C CA . LEU A 1 255 ? 21.041 -13.942 6.556 1.00 40.04 251 LEU A CA 1
ATOM 1977 C C . LEU A 1 255 ? 19.917 -13.017 6.101 1.00 37.99 251 LEU A C 1
ATOM 1978 O O . LEU A 1 255 ? 20.106 -11.802 6.014 1.00 38.17 251 LEU A O 1
ATOM 1983 N N . PRO A 1 256 ? 18.740 -13.571 5.785 1.00 36.88 252 PRO A N 1
ATOM 1984 C CA . PRO A 1 256 ? 17.651 -12.698 5.349 1.00 35.50 252 PRO A CA 1
ATOM 1985 C C . PRO A 1 256 ? 16.899 -12.101 6.528 1.00 34.11 252 PRO A C 1
ATOM 1986 O O . PRO A 1 256 ? 17.142 -12.456 7.681 1.00 33.99 252 PRO A O 1
ATOM 1990 N N . GLU A 1 257 ? 15.973 -11.204 6.214 1.00 33.96 253 GLU A N 1
ATOM 1991 C CA . GLU A 1 257 ? 15.146 -10.551 7.213 1.00 34.75 253 GLU A CA 1
ATOM 1992 C C . GLU A 1 257 ? 13.993 -11.495 7.555 1.00 34.45 253 GLU A C 1
ATOM 1993 O O . GLU A 1 257 ? 13.474 -12.186 6.678 1.00 34.45 253 GLU A O 1
ATOM 1999 N N . PRO A 1 258 ? 13.555 -11.525 8.823 1.00 32.52 254 PRO A N 1
ATOM 2000 C CA . PRO A 1 258 ? 14.014 -10.771 9.993 1.00 29.98 254 PRO A CA 1
ATOM 2001 C C . PRO A 1 258 ? 15.165 -11.399 10.767 1.00 27.85 254 PRO A C 1
ATOM 2002 O O . PRO A 1 258 ? 15.574 -10.864 11.796 1.00 26.23 254 PRO A O 1
ATOM 2006 N N . GLU A 1 259 ? 15.677 -12.528 10.289 1.00 24.70 255 GLU A N 1
ATOM 2007 C CA . GLU A 1 259 ? 16.768 -13.217 10.971 1.00 25.69 255 GLU A CA 1
ATOM 2008 C C . GLU A 1 259 ? 18.041 -12.389 11.182 1.00 23.48 255 GLU A C 1
ATOM 2009 O O . GLU A 1 259 ? 18.736 -12.566 12.184 1.00 24.28 255 GLU A O 1
ATOM 2015 N N . ASN A 1 260 ? 18.347 -11.486 10.255 1.00 21.71 256 ASN A N 1
ATOM 2016 C CA . ASN A 1 260 ? 19.557 -10.672 10.381 1.00 22.11 256 ASN A CA 1
ATOM 2017 C C . ASN A 1 260 ? 19.433 -9.492 11.351 1.00 20.78 256 ASN A C 1
ATOM 2018 O O . ASN A 1 260 ? 20.443 -8.906 11.745 1.00 19.94 256 ASN A O 1
ATOM 2023 N N . ILE A 1 261 ? 18.209 -9.155 11.748 1.00 18.86 257 ILE A N 1
ATOM 2024 C CA . ILE A 1 261 ? 17.995 -8.032 12.657 1.00 18.31 257 ILE A CA 1
ATOM 2025 C C . ILE A 1 261 ? 18.574 -8.263 14.055 1.00 18.32 257 ILE A C 1
ATOM 2026 O O . ILE A 1 261 ? 19.288 -7.406 14.577 1.00 15.18 257 ILE A O 1
ATOM 2031 N N . PRO A 1 262 ? 18.272 -9.414 14.682 1.00 18.54 258 PRO A N 1
ATOM 2032 C CA . PRO A 1 262 ? 18.808 -9.687 16.023 1.00 18.38 258 PRO A CA 1
ATOM 2033 C C . PRO A 1 262 ? 20.338 -9.647 16.014 1.00 16.62 258 PRO A C 1
ATOM 2034 O O . PRO A 1 262 ? 20.965 -9.197 16.971 1.00 18.57 258 PRO A O 1
ATOM 2038 N N . ILE A 1 263 ? 20.925 -10.133 14.925 1.00 15.61 259 ILE A N 1
ATOM 2039 C CA . ILE A 1 263 ? 22.376 -10.159 14.766 1.00 17.13 259 ILE A CA 1
ATOM 2040 C C . ILE A 1 263 ? 22.908 -8.729 14.711 1.00 15.87 259 ILE A C 1
ATOM 2041 O O . ILE A 1 263 ? 23.911 -8.402 15.350 1.00 14.39 259 ILE A O 1
ATOM 2046 N N . ALA A 1 264 ? 22.229 -7.878 13.947 1.00 14.34 260 ALA A N 1
ATOM 2047 C CA . ALA A 1 264 ? 22.636 -6.482 13.827 1.00 13.82 260 ALA A CA 1
ATOM 2048 C C . ALA A 1 264 ? 22.510 -5.794 15.187 1.00 12.43 260 ALA A C 1
ATOM 2049 O O . ALA A 1 264 ? 23.350 -4.971 15.557 1.00 14.14 260 ALA A O 1
ATOM 2051 N N . ILE A 1 265 ? 21.461 -6.131 15.931 1.00 12.19 261 ILE A N 1
ATOM 2052 C CA . ILE A 1 265 ? 21.262 -5.536 17.248 1.00 13.08 261 ILE A CA 1
ATOM 2053 C C . ILE A 1 265 ? 22.384 -5.977 18.186 1.00 12.94 261 ILE A C 1
ATOM 2054 O O . ILE A 1 265 ? 22.918 -5.172 18.945 1.00 13.45 261 ILE A O 1
ATOM 2059 N N . LEU A 1 266 ? 22.749 -7.256 18.130 1.00 12.03 262 LEU A N 1
ATOM 2060 C CA . LEU A 1 266 ? 23.821 -7.762 18.981 1.00 12.31 262 LEU A CA 1
ATOM 2061 C C . LEU A 1 266 ? 25.128 -7.026 18.691 1.00 13.23 262 LEU A C 1
ATOM 2062 O O . LEU A 1 266 ? 25.904 -6.738 19.602 1.00 13.93 262 LEU A O 1
ATOM 2067 N N . HIS A 1 267 ? 25.370 -6.720 17.419 1.00 12.98 263 HIS A N 1
ATOM 2068 C CA . HIS A 1 267 ? 26.588 -6.014 17.048 1.00 13.86 263 HIS A CA 1
ATOM 2069 C C . HIS A 1 267 ? 26.565 -4.605 17.636 1.00 13.52 263 HIS A C 1
ATOM 2070 O O . HIS A 1 267 ? 27.559 -4.123 18.174 1.00 14.41 263 HIS A O 1
ATOM 2077 N N . CYS A 1 268 ? 25.410 -3.960 17.544 1.00 11.84 264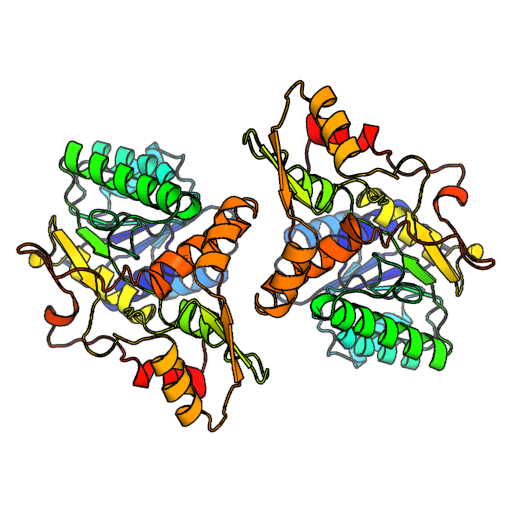 CYS A N 1
ATOM 2078 C CA . CYS A 1 268 ? 25.246 -2.600 18.044 1.00 11.93 264 CYS A CA 1
ATOM 2079 C C . CYS A 1 268 ? 25.448 -2.510 19.556 1.00 10.11 264 CYS A C 1
ATOM 2080 O O . CYS A 1 268 ? 26.207 -1.676 20.052 1.00 12.13 264 CYS A O 1
ATOM 2083 N N . LEU A 1 269 ? 24.774 -3.389 20.281 1.00 10.18 265 LEU A N 1
ATOM 2084 C CA . LEU A 1 269 ? 24.829 -3.378 21.735 1.00 10.66 265 LEU A CA 1
ATOM 2085 C C . LEU A 1 269 ? 26.082 -3.948 22.372 1.00 12.41 265 LEU A C 1
ATOM 2086 O O . LEU A 1 269 ? 26.613 -3.380 23.331 1.00 12.70 265 LEU A O 1
ATOM 2091 N N . PHE A 1 270 ? 26.558 -5.063 21.834 1.00 12.51 266 PHE A N 1
ATOM 2092 C CA . PHE A 1 270 ? 27.681 -5.760 22.437 1.00 12.60 266 PHE A CA 1
ATOM 2093 C C . PHE A 1 270 ? 29.042 -5.769 21.752 1.00 13.22 266 PHE A C 1
ATOM 2094 O O . PHE A 1 270 ? 30.014 -6.285 22.311 1.00 13.27 266 PHE A O 1
ATOM 2102 N N . ILE A 1 271 ? 29.126 -5.203 20.554 1.00 12.81 267 ILE A N 1
ATOM 2103 C CA . ILE A 1 271 ? 30.405 -5.141 19.857 1.00 12.86 267 ILE A CA 1
ATOM 2104 C C . ILE A 1 271 ? 30.795 -3.674 19.713 1.00 13.87 267 ILE A C 1
ATOM 2105 O O . ILE A 1 271 ? 31.896 -3.276 20.091 1.00 13.04 267 ILE A O 1
ATOM 2110 N N . ASP A 1 272 ? 29.879 -2.868 19.188 1.00 12.97 268 ASP A N 1
ATOM 2111 C CA . ASP A 1 272 ? 30.121 -1.438 19.035 1.00 15.11 268 ASP A CA 1
ATOM 2112 C C . ASP A 1 272 ? 29.962 -0.743 20.393 1.00 14.76 268 ASP A C 1
ATOM 2113 O O . ASP A 1 272 ? 30.518 0.334 20.617 1.00 15.96 268 ASP A O 1
ATOM 2118 N N . GLY A 1 273 ? 29.202 -1.363 21.296 1.00 12.35 269 GLY A N 1
ATOM 2119 C CA . GLY A 1 273 ? 28.982 -0.788 22.617 1.00 12.17 269 GLY A CA 1
ATOM 2120 C C . GLY A 1 273 ? 28.226 0.529 22.560 1.00 10.87 269 GLY A C 1
ATOM 2121 O O . GLY A 1 273 ? 28.538 1.476 23.284 1.00 12.66 269 GLY A O 1
ATOM 2122 N N . ALA A 1 274 ? 27.205 0.567 21.712 1.00 12.53 270 ALA A N 1
ATOM 2123 C CA . ALA A 1 274 ? 26.392 1.765 21.489 1.00 13.54 270 ALA A CA 1
ATOM 2124 C C . ALA A 1 274 ? 25.730 2.415 22.704 1.00 14.03 270 ALA A C 1
ATOM 2125 O O . ALA A 1 274 ? 25.474 3.621 22.693 1.00 14.19 270 ALA A O 1
ATOM 2127 N N . THR A 1 275 ? 25.437 1.645 23.746 1.00 11.52 271 THR A N 1
ATOM 2128 C CA . THR A 1 275 ? 24.799 2.246 24.913 1.00 12.51 271 THR A CA 1
ATOM 2129 C C . THR A 1 275 ? 25.811 2.937 25.821 1.00 13.29 271 THR A C 1
ATOM 2130 O O . THR A 1 275 ? 25.430 3.655 26.741 1.00 12.58 271 THR A O 1
ATOM 2134 N N . MET A 1 276 ? 27.098 2.729 25.552 1.00 10.68 272 MET A N 1
ATOM 2135 C CA . MET A 1 276 ? 28.161 3.318 26.370 1.00 11.64 272 MET A CA 1
ATOM 2136 C C . MET A 1 276 ? 29.258 4.009 25.560 1.00 15.37 272 MET A C 1
ATOM 2137 O O . MET A 1 276 ? 30.316 4.350 26.100 1.00 15.58 272 MET A O 1
ATOM 2142 N N . SER A 1 277 ? 29.003 4.233 24.275 1.00 17.12 273 SER A N 1
ATOM 2143 C CA . SER A 1 277 ? 29.993 4.846 23.394 1.00 17.24 273 SER A CA 1
ATOM 2144 C C . SER A 1 277 ? 30.007 6.371 23.383 1.00 18.19 273 SER A C 1
ATOM 2145 O O . SER A 1 277 ? 30.788 6.975 22.648 1.00 20.56 273 SER A O 1
ATOM 2148 N N . TYR A 1 278 ? 29.163 6.997 24.193 1.00 15.38 274 TYR A N 1
ATOM 2149 C CA . TYR A 1 278 ? 29.100 8.454 24.210 1.00 15.91 274 TYR A CA 1
ATOM 2150 C C . TYR A 1 278 ? 29.096 9.057 25.613 1.00 15.91 274 TYR A C 1
ATOM 2151 O O . TYR A 1 278 ? 28.842 8.372 26.602 1.00 15.30 274 TYR A O 1
ATOM 2160 N N . ASP A 1 279 ? 29.397 10.349 25.685 1.00 17.35 275 ASP A N 1
ATOM 2161 C CA . ASP A 1 279 ? 29.385 11.069 26.948 1.00 19.06 275 ASP A CA 1
ATOM 2162 C C . ASP A 1 279 ? 28.101 11.891 26.949 1.00 18.19 275 ASP A C 1
ATOM 2163 O O . ASP A 1 279 ? 27.589 12.254 25.888 1.00 18.30 275 ASP A O 1
ATOM 2168 N N . PHE A 1 280 ? 27.577 12.175 28.135 1.00 17.84 276 PHE A N 1
ATOM 2169 C CA . PHE A 1 280 ? 26.343 12.942 28.253 1.00 18.89 276 PHE A CA 1
ATOM 2170 C C . PHE A 1 280 ? 26.473 14.355 27.704 1.00 21.52 276 PHE A C 1
ATOM 2171 O O . PHE A 1 280 ? 27.531 14.983 27.811 1.00 21.15 276 PHE A O 1
ATOM 2179 N N . LYS A 1 281 ? 25.388 14.840 27.108 1.00 20.51 277 LYS A N 1
ATOM 2180 C CA . LYS A 1 281 ? 25.341 16.188 26.552 1.00 23.25 277 LYS A CA 1
ATOM 2181 C C . LYS A 1 281 ? 24.816 17.130 27.630 1.00 24.40 277 LYS A C 1
ATOM 2182 O O . LYS A 1 281 ? 24.302 16.688 28.658 1.00 21.50 277 LYS A O 1
ATOM 2188 N N . GLU A 1 282 ? 24.940 18.430 27.383 1.00 26.02 278 GLU A N 1
ATOM 2189 C CA . GLU A 1 282 ? 24.482 19.439 28.328 1.00 29.02 278 GLU A CA 1
ATOM 2190 C C . GLU A 1 282 ? 23.026 19.262 28.747 1.00 27.17 278 GLU A C 1
ATOM 2191 O O . GLU A 1 282 ? 22.704 19.306 29.934 1.00 28.96 278 GLU A O 1
ATOM 2197 N N . ASN A 1 283 ? 22.148 19.061 27.770 1.00 24.51 279 ASN A N 1
ATOM 2198 C CA . ASN A 1 283 ? 20.725 18.922 28.050 1.00 22.58 279 ASN A CA 1
ATOM 2199 C C . ASN A 1 283 ? 20.212 17.513 28.346 1.00 17.25 279 ASN A C 1
ATOM 2200 O O . ASN A 1 283 ? 19.013 17.332 28.562 1.00 18.12 279 ASN A O 1
ATOM 2205 N N . ASP A 1 284 ? 21.100 16.520 28.354 1.00 15.57 280 ASP A N 1
ATOM 2206 C CA . ASP A 1 284 ? 20.682 15.150 28.656 1.00 13.79 280 ASP A CA 1
ATOM 2207 C C . ASP A 1 284 ? 20.305 15.058 30.129 1.00 13.66 280 ASP A C 1
ATOM 2208 O O . ASP A 1 284 ? 20.804 15.815 30.961 1.00 15.80 280 ASP A O 1
ATOM 2213 N N . VAL A 1 285 ? 19.431 14.114 30.446 1.00 10.62 281 VAL A N 1
ATOM 2214 C CA . VAL A 1 285 ? 19.031 13.877 31.822 1.00 11.72 281 VAL A CA 1
ATOM 2215 C C . VAL A 1 285 ? 19.255 12.392 32.076 1.00 11.63 281 VAL A C 1
ATOM 2216 O O . VAL A 1 285 ? 18.707 11.559 31.362 1.00 14.08 281 VAL A O 1
ATOM 2220 N N . GLU A 1 286 ? 20.083 12.061 33.064 1.00 10.60 282 GLU A N 1
ATOM 2221 C CA . GLU A 1 286 ? 20.310 10.657 33.394 1.00 9.03 282 GLU A CA 1
ATOM 2222 C C . GLU A 1 286 ? 19.348 10.431 34.556 1.00 8.85 282 GLU A C 1
ATOM 2223 O O . GLU A 1 286 ? 19.457 11.059 35.613 1.00 11.11 282 GLU A O 1
ATOM 2229 N N . ALA A 1 287 ? 18.385 9.544 34.338 1.00 9.68 283 ALA A N 1
ATOM 2230 C CA . ALA A 1 287 ? 17.329 9.289 35.306 1.00 7.81 283 ALA A CA 1
ATOM 2231 C C . ALA A 1 287 ? 17.669 8.849 36.721 1.00 7.43 283 ALA A C 1
ATOM 2232 O O . ALA A 1 287 ? 16.954 9.213 37.646 1.00 10.44 283 ALA A O 1
ATOM 2234 N N . SER A 1 288 ? 18.726 8.067 36.909 1.00 10.88 284 SER A N 1
ATOM 2235 C CA . SER A 1 288 ? 19.038 7.604 38.263 1.00 12.07 284 SER A CA 1
ATOM 2236 C C . SER A 1 288 ? 19.331 8.741 39.237 1.00 14.14 284 SER A C 1
ATOM 2237 O O . SER A 1 288 ? 19.237 8.561 40.454 1.00 14.88 284 SER A O 1
ATOM 2240 N N . THR A 1 289 ? 19.657 9.913 38.704 1.00 14.53 285 THR A N 1
ATOM 2241 C CA . THR A 1 289 ? 19.983 11.074 39.531 1.00 15.97 285 THR A CA 1
ATOM 2242 C C . THR A 1 289 ? 18.766 11.888 39.952 1.00 15.53 285 THR A C 1
ATOM 2243 O O . THR A 1 289 ? 18.885 12.812 40.762 1.00 17.48 285 THR A O 1
ATOM 2247 N N . LEU A 1 290 ? 17.602 11.547 39.410 1.00 14.27 286 LEU A N 1
ATOM 2248 C CA . LEU A 1 290 ? 16.386 12.310 39.670 1.00 12.88 286 LEU A CA 1
ATOM 2249 C C . LEU A 1 290 ? 15.605 12.139 40.960 1.00 13.10 286 LEU A C 1
ATOM 2250 O O . LEU A 1 290 ? 15.087 13.124 41.491 1.00 13.48 286 LEU A O 1
ATOM 2255 N N . TYR A 1 291 ? 15.506 10.913 41.460 1.00 12.68 287 TYR A N 1
ATOM 2256 C CA . TYR A 1 291 ? 14.705 10.653 42.651 1.00 14.72 287 TYR A CA 1
ATOM 2257 C C . TYR A 1 291 ? 15.488 10.007 43.789 1.00 14.13 287 TYR A C 1
ATOM 2258 O O . TYR A 1 291 ? 15.882 8.846 43.701 1.00 13.75 287 TYR A O 1
ATOM 2267 N N . PRO A 1 292 ? 15.709 10.752 44.885 1.00 15.89 288 PRO A N 1
ATOM 2268 C CA . PRO A 1 292 ? 16.459 10.206 46.024 1.00 16.02 288 PRO A CA 1
ATOM 2269 C C . PRO A 1 292 ? 15.761 9.061 46.759 1.00 14.92 288 PRO A C 1
ATOM 2270 O O . PRO A 1 292 ? 16.398 8.326 47.515 1.00 16.16 288 PRO A O 1
ATOM 2274 N N . GLU A 1 293 ? 14.458 8.911 46.543 1.00 13.99 289 GLU A N 1
ATOM 2275 C CA . GLU A 1 293 ? 13.693 7.852 47.199 1.00 16.20 289 GLU A CA 1
ATOM 2276 C C . GLU A 1 293 ? 13.694 6.558 46.386 1.00 15.92 289 GLU A C 1
ATOM 2277 O O . GLU A 1 293 ? 13.209 5.523 46.848 1.00 15.76 289 GLU A O 1
ATOM 2283 N N . LEU A 1 294 ? 14.233 6.622 45.173 1.00 14.55 290 LEU A N 1
ATOM 2284 C CA . LEU A 1 294 ? 14.265 5.458 44.293 1.00 14.90 290 LEU A CA 1
ATOM 2285 C C . LEU A 1 294 ? 15.667 5.130 43.801 1.00 12.33 290 LEU A C 1
ATOM 2286 O O . LEU A 1 294 ? 16.570 5.962 43.857 1.00 15.10 290 LEU A O 1
ATOM 2291 N N . LYS A 1 295 ? 15.834 3.903 43.318 1.00 13.96 291 LYS A N 1
ATOM 2292 C CA . LYS A 1 295 ? 17.100 3.465 42.751 1.00 13.09 291 LYS A CA 1
ATOM 2293 C C . LYS A 1 295 ? 16.846 2.292 41.808 1.00 11.92 291 LYS A C 1
ATOM 2294 O O . LYS A 1 295 ? 15.880 1.542 41.978 1.00 13.68 291 LYS A O 1
ATOM 2300 N N . PHE A 1 296 ? 17.693 2.159 40.795 1.00 9.96 292 PHE A N 1
ATOM 2301 C CA . PHE A 1 296 ? 17.569 1.062 39.842 1.00 9.47 292 PHE A CA 1
ATOM 2302 C C . PHE A 1 296 ? 18.134 -0.210 40.463 1.00 11.17 292 PHE A C 1
ATOM 2303 O O . PHE A 1 296 ? 19.155 -0.171 41.147 1.00 10.26 292 PHE A O 1
ATOM 2311 N N . THR A 1 297 ? 17.458 -1.330 40.233 1.00 9.06 293 THR A N 1
ATOM 2312 C CA . THR A 1 297 ? 17.936 -2.617 40.720 1.00 9.99 293 THR A CA 1
ATOM 2313 C C . THR A 1 297 ? 19.304 -2.814 40.061 1.00 8.90 293 THR A C 1
ATOM 2314 O O . THR A 1 29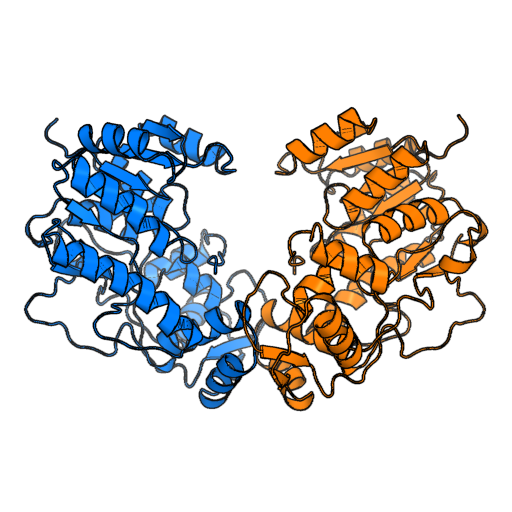7 ? 19.438 -2.673 38.844 1.00 9.88 293 THR A O 1
ATOM 2318 N N . THR A 1 298 ? 20.316 -3.134 40.863 1.00 8.90 294 THR A N 1
ATOM 2319 C CA . THR A 1 298 ? 21.680 -3.292 40.357 1.00 7.81 294 THR A CA 1
ATOM 2320 C C . THR A 1 298 ? 21.916 -4.618 39.657 1.00 9.49 294 THR A C 1
ATOM 2321 O O . THR A 1 298 ? 21.091 -5.525 39.730 1.00 9.34 294 THR A O 1
ATOM 2325 N N . ILE A 1 299 ? 23.054 -4.730 38.982 1.00 10.58 295 ILE A N 1
ATOM 2326 C CA . ILE A 1 299 ? 23.376 -5.969 38.282 1.00 10.49 295 ILE A CA 1
ATOM 2327 C C . ILE A 1 299 ? 23.513 -7.130 39.262 1.00 12.12 295 ILE A C 1
ATOM 2328 O O . ILE A 1 299 ? 23.100 -8.250 38.963 1.00 11.76 295 ILE A O 1
ATOM 2333 N N . ASP A 1 300 ? 24.079 -6.875 40.437 1.00 10.71 296 ASP A N 1
ATOM 2334 C CA . ASP A 1 300 ? 24.232 -7.962 41.394 1.00 13.04 296 ASP A CA 1
ATOM 2335 C C . ASP A 1 300 ? 22.859 -8.419 41.883 1.00 12.55 296 ASP A C 1
ATOM 2336 O O . ASP A 1 300 ? 22.621 -9.615 42.050 1.00 12.82 296 ASP A O 1
ATOM 2341 N N . GLU A 1 301 ? 21.948 -7.471 42.094 1.00 12.75 297 GLU A N 1
ATOM 2342 C CA . GLU A 1 301 ? 20.603 -7.814 42.547 1.00 11.31 297 GLU A CA 1
ATOM 2343 C C . GLU A 1 301 ? 19.868 -8.573 41.447 1.00 11.38 297 GLU A C 1
ATOM 2344 O O . GLU A 1 301 ? 19.059 -9.463 41.729 1.00 10.61 297 GLU A O 1
ATOM 2350 N N . LEU A 1 302 ? 20.157 -8.222 40.197 1.00 9.03 298 LEU A N 1
ATOM 2351 C CA . LEU A 1 302 ? 19.545 -8.883 39.049 1.00 10.18 298 LEU A CA 1
ATOM 2352 C C . LEU A 1 302 ? 20.008 -10.331 38.987 1.00 11.47 298 LEU A C 1
ATOM 2353 O O . LEU A 1 302 ? 19.208 -11.234 38.760 1.00 12.13 298 LEU A O 1
ATOM 2358 N N . LEU A 1 303 ? 21.305 -10.553 39.179 1.00 10.78 299 LEU A N 1
ATOM 2359 C CA . LEU A 1 303 ? 21.816 -11.915 39.144 1.00 11.79 299 LEU A CA 1
ATOM 2360 C C . LEU A 1 303 ? 21.189 -12.731 40.272 1.00 11.46 299 LEU A C 1
ATOM 2361 O O . LEU A 1 303 ? 20.908 -13.914 40.097 1.00 13.48 299 LEU A O 1
ATOM 2366 N N . ASP A 1 304 ? 20.955 -12.105 41.426 1.00 12.28 300 ASP A N 1
ATOM 2367 C CA . ASP A 1 304 ? 20.326 -12.820 42.537 1.00 13.92 300 ASP A CA 1
ATOM 2368 C C . ASP A 1 304 ? 18.903 -13.220 42.152 1.00 13.54 300 ASP A C 1
ATOM 2369 O O . ASP A 1 304 ? 18.432 -14.306 42.504 1.00 13.91 300 ASP A O 1
ATOM 2374 N N . ILE A 1 305 ? 18.214 -12.341 41.431 1.00 13.68 301 ILE A N 1
ATOM 2375 C CA . ILE A 1 305 ? 16.858 -12.644 40.992 1.00 14.26 301 ILE A CA 1
ATOM 2376 C C . ILE A 1 305 ? 16.891 -13.857 40.066 1.00 13.40 301 ILE A C 1
ATOM 2377 O O . ILE A 1 305 ? 16.020 -14.725 40.140 1.00 15.68 301 ILE A O 1
ATOM 2382 N N . PHE A 1 306 ? 17.897 -13.927 39.199 1.00 12.51 302 PHE A N 1
ATOM 2383 C CA . PHE A 1 306 ? 17.995 -15.059 38.289 1.00 12.94 302 PHE A CA 1
ATOM 2384 C C . PHE A 1 306 ? 18.380 -16.351 39.004 1.00 15.71 302 PHE A C 1
ATOM 2385 O O . PHE A 1 306 ? 18.136 -17.445 38.494 1.00 15.75 302 PHE A O 1
ATOM 2393 N N . VAL A 1 307 ? 18.970 -16.230 40.188 1.00 15.08 303 VAL A N 1
ATOM 2394 C CA . VAL A 1 307 ? 19.333 -17.416 40.953 1.00 16.07 303 VAL A CA 1
ATOM 2395 C C . VAL A 1 307 ? 18.106 -17.953 41.688 1.00 15.67 303 VAL A C 1
ATOM 2396 O O . VAL A 1 307 ? 17.841 -19.153 41.673 1.00 17.05 303 VAL A O 1
ATOM 2400 N N . HIS A 1 308 ? 17.343 -17.051 42.297 1.00 16.27 304 HIS A N 1
ATOM 2401 C CA . HIS A 1 308 ? 16.170 -17.416 43.091 1.00 15.56 304 HIS A CA 1
ATOM 2402 C C . HIS A 1 308 ? 14.823 -17.558 42.386 1.00 17.68 304 HIS A C 1
ATOM 2403 O O . HIS A 1 308 ? 14.057 -18.475 42.692 1.00 17.09 304 HIS A O 1
ATOM 2410 N N . ASP A 1 309 ? 14.523 -16.658 41.456 1.00 15.79 305 ASP A N 1
ATOM 2411 C CA . ASP A 1 309 ? 13.236 -16.696 40.763 1.00 18.55 305 ASP A CA 1
ATOM 2412 C C . ASP A 1 309 ? 13.369 -16.030 39.396 1.00 18.50 305 ASP A C 1
ATOM 2413 O O . ASP A 1 309 ? 12.803 -14.964 39.143 1.00 18.18 305 ASP A O 1
ATOM 2418 N N . PRO A 1 310 ? 14.118 -16.668 38.490 1.00 16.03 306 PRO A N 1
ATOM 2419 C CA . PRO A 1 310 ? 14.356 -16.165 37.137 1.00 15.62 306 PRO A CA 1
ATOM 2420 C C . PRO A 1 310 ? 13.121 -15.955 36.268 1.00 16.38 306 PRO A C 1
ATOM 2421 O O . PRO A 1 310 ? 12.252 -16.818 36.176 1.00 14.19 306 PRO A O 1
ATOM 2425 N N . PRO A 1 311 ? 13.029 -14.784 35.625 1.00 15.43 307 PRO A N 1
ATOM 2426 C CA . PRO A 1 311 ? 11.890 -14.487 34.752 1.00 15.29 307 PRO A CA 1
ATOM 2427 C C . PRO A 1 311 ? 12.121 -15.214 33.424 1.00 14.34 307 PRO A C 1
ATOM 2428 O O . PRO A 1 311 ? 13.264 -15.421 33.014 1.00 14.22 307 PRO A O 1
ATOM 2432 N N . PRO A 1 312 ? 11.041 -15.618 32.739 1.00 15.28 308 PRO A N 1
ATOM 2433 C CA . PRO A 1 312 ? 11.153 -16.325 31.459 1.00 16.16 308 PRO A CA 1
ATOM 2434 C C . PRO A 1 312 ? 11.756 -15.488 30.335 1.00 15.20 308 PRO A C 1
ATOM 2435 O O . PRO A 1 312 ? 11.620 -14.263 30.315 1.00 14.84 308 PRO A O 1
ATOM 2439 N N . PRO A 1 313 ? 12.433 -16.145 29.381 1.00 15.08 309 PRO A N 1
ATOM 2440 C CA . PRO A 1 313 ? 13.047 -15.436 28.256 1.00 14.66 309 PRO A CA 1
ATOM 2441 C C . PRO A 1 313 ? 11.992 -14.889 27.301 1.00 18.75 309 PRO A C 1
ATOM 2442 O O . PRO A 1 313 ? 10.850 -15.351 27.291 1.00 19.06 309 PRO A O 1
ATOM 2446 N N . ALA A 1 314 ? 12.380 -13.904 26.503 1.00 15.81 310 ALA A N 1
ATOM 2447 C CA . ALA A 1 314 ? 11.465 -13.297 25.547 1.00 16.07 310 ALA A CA 1
ATOM 2448 C C . ALA A 1 314 ? 12.193 -13.006 24.248 1.00 14.85 310 ALA A C 1
ATOM 2449 O O . ALA A 1 314 ? 13.424 -12.938 24.211 1.00 17.32 310 ALA A O 1
ATOM 2451 N N . SER A 1 315 ? 11.426 -12.842 23.179 1.00 14.89 311 SER A N 1
ATOM 2452 C CA . SER A 1 315 ? 11.991 -12.546 21.872 1.00 17.76 311 SER A CA 1
ATOM 2453 C C . SER A 1 315 ? 11.143 -11.441 21.255 1.00 14.64 311 SER A C 1
ATOM 2454 O O . SER A 1 315 ? 9.945 -11.618 21.042 1.00 17.64 311 SER A O 1
ATOM 2457 N N . ALA A 1 316 ? 11.766 -10.299 20.979 1.00 14.22 312 ALA A N 1
ATOM 2458 C CA . ALA A 1 316 ? 11.057 -9.162 20.400 1.00 13.49 312 ALA A CA 1
ATOM 2459 C C . ALA A 1 316 ? 10.534 -9.467 19.002 1.00 14.66 312 ALA A C 1
ATOM 2460 O O . ALA A 1 316 ? 11.063 -10.334 18.303 1.00 16.51 312 ALA A O 1
ATOM 2462 N N . ALA A 1 317 ? 9.491 -8.745 18.603 1.00 13.63 313 ALA A N 1
ATOM 2463 C CA . ALA A 1 317 ? 8.889 -8.928 17.290 1.00 17.70 313 ALA A CA 1
ATOM 2464 C C . ALA A 1 317 ? 9.574 -8.037 16.260 1.00 20.43 313 ALA A C 1
ATOM 2465 O O . ALA A 1 317 ? 9.854 -6.867 16.528 1.00 19.02 313 ALA A O 1
ATOM 2467 N N . PHE A 1 318 ? 9.837 -8.591 15.079 1.00 24.68 314 PHE A N 1
ATOM 2468 C CA . PHE A 1 318 ? 10.483 -7.838 14.008 1.00 27.97 314 PHE A CA 1
ATOM 2469 C C . PHE A 1 318 ? 9.769 -8.056 12.676 1.00 30.62 314 PHE A C 1
ATOM 2470 O O . PHE A 1 318 ? 9.095 -9.103 12.560 1.00 31.88 314 PHE A O 1
ATOM 2478 N N . GLY B 1 9 ? -19.686 -45.893 11.699 1.00 46.07 5 GLY B N 1
ATOM 2479 C CA . GLY B 1 9 ? -20.049 -47.339 11.735 1.00 44.21 5 GLY B CA 1
ATOM 2480 C C . GLY B 1 9 ? -18.870 -48.207 12.130 1.00 43.07 5 GLY B C 1
ATOM 2481 O O . GLY B 1 9 ? -18.603 -48.401 13.315 1.00 43.51 5 GLY B O 1
ATOM 2482 N N . MET B 1 10 ? -18.166 -48.733 11.133 1.00 41.19 6 MET B N 1
ATOM 2483 C CA . MET B 1 10 ? -17.004 -49.579 11.375 1.00 39.68 6 MET B CA 1
ATOM 2484 C C . MET B 1 10 ? -15.726 -48.747 11.358 1.00 36.01 6 MET B C 1
ATOM 2485 O O . MET B 1 10 ? -14.635 -49.264 11.602 1.00 36.27 6 MET B O 1
ATOM 2490 N N . LYS B 1 11 ? -15.873 -47.457 11.067 1.00 32.17 7 LYS B N 1
ATOM 2491 C CA . LYS B 1 11 ? -14.745 -46.532 11.014 1.00 29.26 7 LYS B CA 1
ATOM 2492 C C . LYS B 1 11 ? -13.940 -46.553 12.308 1.00 25.27 7 LYS B C 1
ATOM 2493 O O . LYS B 1 11 ? -14.496 -46.396 13.395 1.00 23.92 7 LYS B O 1
ATOM 2499 N N . SER B 1 12 ? -12.631 -46.745 12.190 1.00 21.45 8 SER B N 1
ATOM 2500 C CA . SER B 1 12 ? -11.766 -46.760 13.364 1.00 18.88 8 SER B CA 1
ATOM 2501 C C . SER B 1 12 ? -11.846 -45.406 14.064 1.00 14.39 8 SER B C 1
ATOM 2502 O O . SER B 1 12 ? -11.986 -44.371 13.412 1.00 12.98 8 SER B O 1
ATOM 2505 N N . LYS B 1 13 ? -11.765 -45.421 15.393 1.00 13.70 9 LYS B N 1
ATOM 2506 C CA . LYS B 1 13 ? -11.804 -44.194 16.184 1.00 14.00 9 LYS B CA 1
ATOM 2507 C C . LYS B 1 13 ? -10.359 -43.722 16.293 1.00 15.02 9 LYS B C 1
ATOM 2508 O O . LYS B 1 13 ? -9.475 -44.504 16.639 1.00 13.75 9 LYS B O 1
ATOM 2514 N N . ILE B 1 14 ? -10.130 -42.445 16.002 1.00 13.79 10 ILE B N 1
ATOM 2515 C CA . ILE B 1 14 ? -8.785 -41.880 16.014 1.00 12.40 10 ILE B CA 1
ATOM 2516 C C . ILE B 1 14 ? -8.559 -40.824 17.094 1.00 12.54 10 ILE B C 1
ATOM 2517 O O . ILE B 1 14 ? -9.363 -39.909 17.265 1.00 13.24 10 ILE B O 1
ATOM 2522 N N . LEU B 1 15 ? -7.457 -40.973 17.826 1.00 11.65 11 LEU B N 1
ATOM 2523 C CA . LEU B 1 15 ? -7.072 -40.042 18.886 1.00 11.25 11 LEU B CA 1
ATOM 2524 C C . LEU B 1 15 ? -5.835 -39.301 18.395 1.00 11.54 11 LEU B C 1
ATOM 2525 O O . LEU B 1 15 ? -4.842 -39.924 18.021 1.00 11.30 11 LEU B O 1
ATOM 2530 N N . ILE B 1 16 ? -5.896 -37.975 18.390 1.00 10.09 12 ILE B N 1
ATOM 2531 C CA . ILE B 1 16 ? -4.775 -37.177 17.919 1.00 10.85 12 ILE B CA 1
ATOM 2532 C C . ILE B 1 16 ? -4.186 -36.265 18.994 1.00 10.45 12 ILE B C 1
ATOM 2533 O O . ILE B 1 16 ? -4.903 -35.476 19.609 1.00 11.70 12 ILE B O 1
ATOM 2538 N N . PHE B 1 17 ? -2.885 -36.401 19.232 1.00 8.70 13 PHE B N 1
ATOM 2539 C CA . PHE B 1 17 ? -2.187 -35.549 20.190 1.00 9.94 13 PHE B CA 1
ATOM 2540 C C . PHE B 1 17 ? -1.571 -34.426 19.362 1.00 8.96 13 PHE B C 1
ATOM 2541 O O . PHE B 1 17 ? -1.061 -34.667 18.268 1.00 10.53 13 PHE B O 1
ATOM 2549 N N . GLY B 1 18 ? -1.631 -33.201 19.877 1.00 8.45 14 GLY B N 1
ATOM 2550 C CA . GLY B 1 18 ? -1.091 -32.070 19.145 1.00 10.06 14 GLY B CA 1
ATOM 2551 C C . GLY B 1 18 ? -1.990 -31.702 17.977 1.00 9.02 14 GLY B C 1
ATOM 2552 O O . GLY B 1 18 ? -1.547 -31.071 17.015 1.00 10.65 14 GLY B O 1
ATOM 2553 N N . GLY B 1 19 ? -3.253 -32.104 18.071 1.00 9.61 15 GLY B N 1
ATOM 2554 C CA . GLY B 1 19 ? -4.223 -31.828 17.025 1.00 10.43 15 GLY B CA 1
ATOM 2555 C C . GLY B 1 19 ? -4.437 -30.362 16.687 1.00 12.01 15 GLY B C 1
ATOM 2556 O O . GLY B 1 19 ? -4.873 -30.045 15.581 1.00 11.27 15 GLY B O 1
ATOM 2557 N N . THR B 1 20 ? -4.150 -29.468 17.628 1.00 10.68 16 THR B N 1
ATOM 2558 C CA . THR B 1 20 ? -4.310 -28.031 17.385 1.00 11.04 16 THR B CA 1
ATOM 2559 C C . THR B 1 20 ? -3.046 -27.473 16.740 1.00 9.90 16 THR B C 1
ATOM 2560 O O . THR B 1 20 ? -2.964 -26.280 16.455 1.00 12.30 16 THR B O 1
ATOM 2564 N N . GLY B 1 21 ? -2.064 -28.344 16.523 1.00 11.55 17 GLY B N 1
ATOM 2565 C CA . GLY B 1 21 ? -0.789 -27.929 15.956 1.00 9.48 17 GLY B CA 1
ATOM 2566 C C . GLY B 1 21 ? -0.763 -27.499 14.500 1.00 7.24 17 GLY B C 1
ATOM 2567 O O . GLY B 1 21 ? -1.749 -27.631 13.779 1.00 8.72 17 GLY B O 1
ATOM 2568 N N . TYR B 1 22 ? 0.389 -26.989 14.069 1.00 8.76 18 TYR B N 1
ATOM 2569 C CA . TYR B 1 22 ? 0.558 -26.533 12.695 1.00 9.05 18 TYR B CA 1
ATOM 2570 C C . TYR B 1 22 ? 0.184 -27.623 11.695 1.00 10.71 18 TYR B C 1
ATOM 2571 O O . TYR B 1 22 ? -0.538 -27.366 10.728 1.00 10.65 18 TYR B O 1
ATOM 2580 N N . ILE B 1 23 ? 0.676 -28.839 11.912 1.00 9.65 19 ILE B N 1
ATOM 2581 C CA . ILE B 1 23 ? 0.332 -29.919 10.994 1.00 9.42 19 ILE B CA 1
ATOM 2582 C C . ILE B 1 23 ? -0.811 -30.743 11.572 1.00 10.44 19 ILE B C 1
ATOM 2583 O O . ILE B 1 23 ? -1.631 -31.297 10.833 1.00 9.24 19 ILE B O 1
ATOM 2588 N N . GLY B 1 24 ? -0.870 -30.809 12.900 1.00 7.44 20 GLY B N 1
ATOM 2589 C CA . GLY B 1 24 ? -1.912 -31.570 13.556 1.00 10.14 20 GLY B CA 1
ATOM 2590 C C . GLY B 1 24 ? -3.333 -31.165 13.185 1.00 10.75 20 GLY B C 1
ATOM 2591 O O . GLY B 1 24 ? -4.208 -32.024 13.077 1.00 10.31 20 GLY B O 1
ATOM 2592 N N . ASN B 1 25 ? -3.574 -29.872 12.976 1.00 9.96 21 ASN B N 1
ATOM 2593 C CA . ASN B 1 25 ? -4.928 -29.425 12.651 1.00 10.34 21 ASN B CA 1
ATOM 2594 C C . ASN B 1 25 ? -5.417 -29.991 11.321 1.00 10.45 21 ASN B C 1
ATOM 2595 O O . ASN B 1 25 ? -6.618 -30.188 11.122 1.00 12.22 21 ASN B O 1
ATOM 2600 N N . HIS B 1 26 ? -4.487 -30.279 10.419 1.00 9.93 22 HIS B N 1
ATOM 2601 C CA . HIS B 1 26 ? -4.852 -30.844 9.126 1.00 9.75 22 HIS B CA 1
ATOM 2602 C C . HIS B 1 26 ? -5.166 -32.327 9.257 1.00 12.38 22 HIS B C 1
ATOM 2603 O O . HIS B 1 26 ? -5.891 -32.893 8.437 1.00 12.09 22 HIS B O 1
ATOM 2610 N N . MET B 1 27 ? -4.619 -32.960 10.291 1.00 12.29 23 MET B N 1
ATOM 2611 C CA . MET B 1 27 ? -4.889 -34.370 10.520 1.00 9.88 23 MET B CA 1
ATOM 2612 C C . MET B 1 27 ? -6.274 -34.492 11.149 1.00 11.06 23 MET B C 1
ATOM 2613 O O . MET B 1 27 ? -7.029 -35.407 10.831 1.00 11.17 23 MET B O 1
ATOM 2618 N N . VAL B 1 28 ? -6.615 -33.556 12.030 1.00 11.19 24 VAL B N 1
ATOM 2619 C CA . VAL B 1 28 ? -7.932 -33.568 12.661 1.00 11.93 24 VAL B CA 1
ATOM 2620 C C . VAL B 1 28 ? -8.984 -33.350 11.575 1.00 11.99 24 VAL B C 1
ATOM 2621 O O . VAL B 1 28 ? -9.958 -34.095 11.478 1.00 13.31 24 VAL B O 1
ATOM 2625 N N . LYS B 1 29 ? -8.781 -32.324 10.757 1.00 10.85 25 LYS B N 1
ATOM 2626 C CA . LYS B 1 29 ? -9.721 -32.027 9.679 1.00 10.20 25 LYS B CA 1
ATOM 2627 C C . LYS B 1 29 ? -9.831 -33.183 8.686 1.00 13.52 25 LYS B C 1
ATOM 2628 O O . LYS B 1 29 ? -10.928 -33.523 8.238 1.00 13.76 25 LYS B O 1
ATOM 2634 N N . GLY B 1 30 ? -8.699 -33.796 8.352 1.00 10.63 26 GLY B N 1
ATOM 2635 C CA . GLY B 1 30 ? -8.726 -34.914 7.423 1.00 12.67 26 GLY B CA 1
ATOM 2636 C C . GLY B 1 30 ? -9.464 -36.107 8.000 1.00 13.56 26 GLY B C 1
ATOM 2637 O O . GLY B 1 30 ? -10.188 -36.808 7.292 1.00 13.54 26 GLY B O 1
ATOM 2638 N N . SER B 1 31 ? -9.286 -36.337 9.298 1.00 11.76 27 SER B N 1
ATOM 2639 C CA . SER B 1 31 ? -9.935 -37.450 9.977 1.00 10.68 27 SER B CA 1
ATOM 2640 C C . SER B 1 31 ? -11.454 -37.291 9.957 1.00 12.73 27 SER B C 1
ATOM 2641 O O . SER B 1 31 ? -12.183 -38.243 9.678 1.00 13.27 27 SER B O 1
ATOM 2644 N N . LEU B 1 32 ? -11.923 -36.081 10.246 1.00 12.29 28 LEU B N 1
ATOM 2645 C CA . LEU B 1 32 ? -13.356 -35.804 10.273 1.00 14.03 28 LEU B CA 1
ATOM 2646 C C . LEU B 1 32 ? -13.965 -35.869 8.879 1.00 14.76 28 LEU B C 1
ATOM 2647 O O . LEU B 1 32 ? -15.097 -36.319 8.709 1.00 15.26 28 LEU B O 1
ATOM 2652 N N . LYS B 1 33 ? -13.207 -35.424 7.884 1.00 13.36 29 LYS B N 1
ATOM 2653 C CA . LYS B 1 33 ? -13.675 -35.439 6.501 1.00 16.46 29 LYS B CA 1
ATOM 2654 C C . LYS B 1 33 ? -13.854 -36.876 6.027 1.00 17.33 29 LYS B C 1
ATOM 2655 O O . LYS B 1 33 ? -14.759 -37.179 5.247 1.00 17.48 29 LYS B O 1
ATOM 2661 N N . LEU B 1 34 ? -12.989 -37.760 6.510 1.00 15.41 30 LEU B N 1
ATOM 2662 C CA . LEU B 1 34 ? -13.046 -39.162 6.131 1.00 15.24 30 LEU B CA 1
ATOM 2663 C C . LEU B 1 34 ? -14.098 -39.954 6.903 1.00 15.32 30 LEU B C 1
ATOM 2664 O O . LEU B 1 34 ? -14.283 -41.148 6.659 1.00 16.88 30 LEU B O 1
ATOM 2669 N N . GLY B 1 35 ? -14.779 -39.290 7.834 1.00 16.91 31 GLY B N 1
ATOM 2670 C CA . GLY B 1 35 ? -15.829 -39.943 8.599 1.00 16.78 31 GLY B CA 1
ATOM 2671 C C . GLY B 1 35 ? -15.423 -40.660 9.874 1.00 17.49 31 GLY B C 1
ATOM 2672 O O . GLY B 1 35 ? -16.219 -41.396 10.452 1.00 16.78 31 GLY B O 1
ATOM 2673 N N . HIS B 1 36 ? -14.194 -40.438 10.323 1.00 14.97 32 HIS B N 1
ATOM 2674 C CA . HIS B 1 36 ? -13.693 -41.082 11.533 1.00 14.62 32 HIS B CA 1
ATOM 2675 C C . HIS B 1 36 ? -14.067 -40.363 12.819 1.00 13.15 32 HIS B C 1
ATOM 2676 O O . HIS B 1 36 ? -14.015 -39.136 12.882 1.00 14.58 32 HIS B O 1
ATOM 2683 N N . PRO B 1 37 ? -14.472 -41.118 13.856 1.00 15.20 33 PRO B N 1
ATOM 2684 C CA . PRO B 1 37 ? -14.798 -40.436 15.108 1.00 14.20 33 PRO B CA 1
ATOM 2685 C C . PRO B 1 37 ? -13.422 -39.894 15.504 1.00 16.78 33 PRO B C 1
ATOM 2686 O O . PRO B 1 37 ? -12.438 -40.642 15.503 1.00 18.25 33 PRO B O 1
ATOM 2690 N N . THR B 1 38 ? -13.341 -38.611 15.828 1.00 15.22 34 THR B N 1
ATOM 2691 C CA . THR B 1 38 ? -12.050 -38.010 16.138 1.00 15.07 34 THR B CA 1
ATOM 2692 C C . THR B 1 38 ? -11.939 -37.380 17.518 1.00 15.55 34 THR B C 1
ATOM 2693 O O . THR B 1 38 ? -12.734 -36.510 17.880 1.00 16.93 34 THR B O 1
ATOM 2697 N N . TYR B 1 39 ? -10.936 -37.818 18.277 1.00 11.99 35 TYR B N 1
ATOM 2698 C CA . TYR B 1 39 ? -10.682 -37.298 19.619 1.00 13.76 35 TYR B CA 1
ATOM 2699 C C . TYR B 1 39 ? -9.441 -36.419 19.571 1.00 13.66 35 TYR B C 1
ATOM 2700 O O . TYR B 1 39 ? -8.407 -36.819 19.033 1.00 13.60 35 TYR B O 1
ATOM 2709 N N . VAL B 1 40 ? -9.539 -35.226 20.142 1.00 10.10 36 VAL B N 1
ATOM 2710 C CA . VAL B 1 40 ? -8.421 -34.293 20.140 1.00 11.56 36 VAL B CA 1
ATOM 2711 C C . VAL B 1 40 ? -7.974 -33.988 21.559 1.00 11.62 36 VAL B C 1
ATOM 2712 O O . VAL B 1 40 ? -8.738 -33.434 22.343 1.00 12.84 36 VAL B O 1
ATOM 2716 N N . PHE B 1 41 ? -6.739 -34.357 21.890 1.00 12.87 37 PHE B N 1
ATOM 2717 C CA . PHE B 1 41 ? -6.203 -34.097 23.222 1.00 11.41 37 PHE B CA 1
ATOM 2718 C C . PHE B 1 41 ? -5.545 -32.719 23.178 1.00 11.32 37 PHE B C 1
ATOM 2719 O O . PHE B 1 41 ? -4.775 -32.418 22.259 1.00 13.16 37 PHE B O 1
ATOM 2727 N N . THR B 1 42 ? -5.846 -31.886 24.170 1.00 11.14 38 THR B N 1
ATOM 2728 C CA . THR B 1 42 ? -5.313 -30.526 24.217 1.00 12.73 38 THR B CA 1
ATOM 2729 C C . THR B 1 42 ? -5.129 -30.064 25.666 1.00 14.14 38 THR B C 1
ATOM 2730 O O . THR B 1 42 ? -5.886 -30.462 26.548 1.00 14.72 38 THR B O 1
ATOM 2734 N N . ARG B 1 43 ? -4.118 -29.235 25.911 1.00 13.01 39 ARG B N 1
ATOM 2735 C CA . ARG B 1 43 ? -3.860 -28.734 27.261 1.00 14.84 39 ARG B CA 1
ATOM 2736 C C . ARG B 1 43 ? -4.997 -27.830 27.736 1.00 19.21 39 ARG B C 1
ATOM 2737 O O . ARG B 1 43 ? -5.653 -27.170 26.936 1.00 17.01 39 ARG B O 1
ATOM 2745 N N . PRO B 1 44 ? -5.242 -27.791 29.052 1.00 20.66 40 PRO B N 1
ATOM 2746 C CA . PRO B 1 44 ? -6.311 -26.949 29.598 1.00 25.61 40 PRO B CA 1
ATOM 2747 C C . PRO B 1 44 ? -6.070 -25.455 29.375 1.00 27.35 40 PRO B C 1
ATOM 2748 O O . PRO B 1 44 ? -7.015 -24.670 29.313 1.00 32.06 40 PRO B O 1
ATOM 2752 N N . ASN B 1 45 ? -4.804 -25.070 29.248 1.00 31.30 41 ASN B N 1
ATOM 2753 C CA . ASN B 1 45 ? -4.446 -23.665 29.059 1.00 33.09 41 ASN B CA 1
ATOM 2754 C C . ASN B 1 45 ? -4.091 -23.270 27.629 1.00 32.84 41 ASN B C 1
ATOM 2755 O O . ASN B 1 45 ? -3.565 -22.182 27.398 1.00 33.77 41 ASN B O 1
ATOM 2760 N N . SER B 1 46 ? -4.377 -24.142 26.669 1.00 32.65 42 SER B N 1
ATOM 2761 C CA . SER B 1 46 ? -4.070 -23.847 25.270 1.00 33.05 42 SER B CA 1
ATOM 2762 C C . SER B 1 46 ? -4.787 -22.587 24.791 1.00 34.79 42 SER B C 1
ATOM 2763 O O . SER B 1 46 ? -5.918 -22.315 25.192 1.00 35.43 42 SER B O 1
ATOM 2766 N N . SER B 1 47 ? -4.123 -21.822 23.930 1.00 35.22 43 SER B N 1
ATOM 2767 C CA . SER B 1 47 ? -4.709 -20.598 23.397 1.00 35.68 43 SER B CA 1
ATOM 2768 C C . SER B 1 47 ? -5.464 -20.885 22.103 1.00 36.10 43 SER B C 1
ATOM 2769 O O . SER B 1 47 ? -6.014 -19.976 21.483 1.00 36.36 43 SER B O 1
ATOM 2772 N N . LYS B 1 48 ? -5.487 -22.154 21.702 1.00 34.51 44 LYS B N 1
ATOM 2773 C CA . LYS B 1 48 ? -6.169 -22.574 20.479 1.00 36.31 44 LYS B CA 1
ATOM 2774 C C . LYS B 1 48 ? -7.680 -22.740 20.697 1.00 36.90 44 LYS B C 1
ATOM 2775 O O . LYS B 1 48 ? -8.301 -23.638 20.130 1.00 36.71 44 LYS B O 1
ATOM 2781 N N . THR B 1 49 ? -8.264 -21.861 21.507 1.00 38.06 45 THR B N 1
ATOM 2782 C CA . THR B 1 49 ? -9.692 -21.916 21.823 1.00 39.02 45 THR B CA 1
ATOM 2783 C C . THR B 1 49 ? -10.650 -21.791 20.636 1.00 37.91 45 THR B C 1
ATOM 2784 O O . THR B 1 49 ? -11.674 -22.474 20.588 1.00 36.98 45 THR B O 1
ATOM 2788 N N . THR B 1 50 ? -10.336 -20.912 19.691 1.00 37.32 46 THR B N 1
ATOM 2789 C CA . THR B 1 50 ? -11.202 -20.734 18.530 1.00 37.00 46 THR B CA 1
ATOM 2790 C C . THR B 1 50 ? -11.054 -21.903 17.563 1.00 34.14 46 THR B C 1
ATOM 2791 O O . THR B 1 50 ? -12.009 -22.285 16.885 1.00 33.60 46 THR B O 1
ATOM 2795 N N . LEU B 1 51 ? -9.854 -22.470 17.505 1.00 30.95 47 LEU B N 1
ATOM 2796 C CA . LEU B 1 51 ? -9.596 -23.604 16.632 1.00 27.35 47 LEU B CA 1
ATOM 2797 C C . LEU B 1 51 ? -10.327 -24.822 17.189 1.00 24.44 47 LEU B C 1
ATOM 2798 O O . LEU B 1 51 ? -10.862 -25.636 16.437 1.00 24.58 47 LEU B O 1
ATOM 2803 N N . LEU B 1 52 ? -10.354 -24.937 18.514 1.00 23.52 48 LEU B N 1
ATOM 2804 C CA . LEU B 1 52 ? -11.031 -26.049 19.168 1.00 23.05 48 LEU B CA 1
ATOM 2805 C C . LEU B 1 52 ? -12.536 -25.988 18.921 1.00 24.55 48 LEU B C 1
ATOM 2806 O O . LEU B 1 52 ? -13.187 -27.022 18.757 1.00 22.75 48 LEU B O 1
ATOM 2811 N N . ASP B 1 53 ? -13.090 -24.779 18.896 1.00 25.53 49 ASP B N 1
ATOM 2812 C CA . ASP B 1 53 ? -14.517 -24.631 18.641 1.00 26.65 49 ASP B CA 1
ATOM 2813 C C . ASP B 1 53 ? -14.808 -25.053 17.206 1.00 25.17 49 ASP B C 1
ATOM 2814 O O . ASP B 1 53 ? -15.860 -25.624 16.918 1.00 25.61 49 ASP B O 1
ATOM 2819 N N . GLU B 1 54 ? -13.868 -24.771 16.308 1.00 23.55 50 GLU B N 1
ATOM 2820 C CA . GLU B 1 54 ? -14.016 -25.146 14.908 1.00 21.81 50 GLU B CA 1
ATOM 2821 C C . GLU B 1 54 ? -14.039 -26.670 14.814 1.00 20.86 50 GLU B C 1
ATOM 2822 O O . GLU B 1 54 ? -14.892 -27.247 14.138 1.00 20.06 50 GLU B O 1
ATOM 2828 N N . PHE B 1 55 ? -13.096 -27.318 15.495 1.00 18.73 51 PHE B N 1
ATOM 2829 C CA . PHE B 1 55 ? -13.022 -28.779 15.504 1.00 17.75 51 PHE B CA 1
ATOM 2830 C C . PHE B 1 55 ? -14.337 -29.357 16.013 1.00 18.72 51 PHE B C 1
ATOM 2831 O O . PHE B 1 55 ? -14.871 -30.319 15.463 1.00 17.88 51 PHE B O 1
ATOM 2839 N N . GLN B 1 56 ? -14.846 -28.764 17.085 1.00 20.69 52 GLN B N 1
ATOM 2840 C CA . GLN B 1 56 ? -16.082 -29.219 17.696 1.00 24.77 52 GLN B CA 1
ATOM 2841 C C . GLN B 1 56 ? -17.267 -29.092 16.739 1.00 23.98 52 GLN B C 1
ATOM 2842 O O . GLN B 1 56 ? -18.104 -29.992 16.656 1.00 24.33 52 GLN B O 1
ATOM 2848 N N . SER B 1 57 ? -17.332 -27.983 16.009 1.00 24.57 53 SER B N 1
ATOM 2849 C CA . SER B 1 57 ? -18.425 -27.776 15.063 1.00 24.93 53 SER B CA 1
ATOM 2850 C C . SER B 1 57 ? -18.332 -28.793 13.928 1.00 25.22 53 SER B C 1
ATOM 2851 O O . SER B 1 57 ? -19.337 -29.136 13.307 1.00 24.89 53 SER B O 1
ATOM 2854 N N . LEU B 1 58 ? -17.120 -29.276 13.667 1.00 23.14 54 LEU B N 1
ATOM 2855 C CA . LEU B 1 58 ? -16.890 -30.260 12.615 1.00 21.73 54 LEU B CA 1
ATOM 2856 C C . LEU B 1 58 ? -17.163 -31.685 13.096 1.00 20.44 54 LEU B C 1
ATOM 2857 O O . LEU B 1 58 ? -17.138 -32.627 12.304 1.00 21.37 54 LEU B O 1
ATOM 2862 N N . GLY B 1 59 ? -17.412 -31.844 14.394 1.00 19.74 55 GLY B N 1
ATOM 2863 C CA . GLY B 1 59 ? -17.712 -33.164 14.925 1.00 19.42 55 GLY B CA 1
ATOM 2864 C C . GLY B 1 59 ? -16.679 -33.813 15.830 1.00 19.65 55 GLY B C 1
ATOM 2865 O O . GLY B 1 59 ? -16.889 -34.933 16.303 1.00 20.84 55 GLY B O 1
ATOM 2866 N N . ALA B 1 60 ? -15.571 -33.125 16.082 1.00 17.12 56 ALA B N 1
ATOM 2867 C CA . ALA B 1 60 ? -14.521 -33.676 16.935 1.00 16.42 56 ALA B CA 1
ATOM 2868 C C . ALA B 1 60 ? -14.903 -33.690 18.410 1.00 16.35 56 ALA B C 1
ATOM 2869 O O . ALA B 1 60 ? -15.729 -32.894 18.859 1.00 17.60 56 ALA B O 1
ATOM 2871 N N . ILE B 1 61 ? -14.297 -34.611 19.154 1.00 15.40 57 ILE B N 1
ATOM 2872 C CA . ILE B 1 61 ? -14.523 -34.729 20.589 1.00 15.74 57 ILE B CA 1
ATOM 2873 C C . ILE B 1 61 ? -13.267 -34.175 21.239 1.00 15.99 57 ILE B C 1
ATOM 2874 O O . ILE B 1 61 ? -12.172 -34.720 21.063 1.00 17.12 57 ILE B O 1
ATOM 2879 N N . ILE B 1 62 ? -13.425 -33.083 21.976 1.00 16.92 58 ILE B N 1
ATOM 2880 C CA . ILE B 1 62 ? -12.302 -32.434 22.632 1.00 15.59 58 ILE B CA 1
ATOM 2881 C C . ILE B 1 62 ? -12.059 -32.987 24.026 1.00 16.90 58 ILE B C 1
ATOM 2882 O O . ILE B 1 62 ? -12.983 -33.105 24.830 1.00 17.20 58 ILE B O 1
ATOM 2887 N N . VAL B 1 63 ? -10.808 -33.335 24.304 1.00 14.81 59 VAL B N 1
ATOM 2888 C CA . VAL B 1 63 ? -10.435 -33.851 25.613 1.00 15.88 59 VAL B CA 1
ATOM 2889 C C . VAL B 1 63 ? -9.298 -32.999 26.164 1.00 15.98 59 VAL B C 1
ATOM 2890 O O . VAL B 1 63 ? -8.195 -32.989 25.613 1.00 15.55 59 VAL B O 1
ATOM 2894 N N . LYS B 1 64 ? -9.570 -32.271 27.241 1.00 15.92 60 LYS B N 1
ATOM 2895 C CA . LYS B 1 64 ? -8.551 -31.427 27.852 1.00 17.37 60 LYS B CA 1
ATOM 2896 C C . LYS B 1 64 ? -7.764 -32.199 28.900 1.00 17.22 60 LYS B C 1
ATOM 2897 O O . LYS B 1 64 ? -8.333 -32.955 29.687 1.00 19.55 60 LYS B O 1
ATOM 2903 N N . GLY B 1 65 ? -6.450 -32.005 28.906 1.00 15.76 61 GLY B N 1
ATOM 2904 C CA . GLY B 1 65 ? -5.620 -32.701 29.870 1.00 16.34 61 GLY B CA 1
ATOM 2905 C C . GLY B 1 65 ? -4.138 -32.530 29.609 1.00 14.04 61 GLY B C 1
ATOM 2906 O O . GLY B 1 65 ? -3.736 -31.915 28.620 1.00 14.88 61 GLY B O 1
ATOM 2907 N N . GLU B 1 66 ? -3.327 -33.075 30.509 1.00 14.22 62 GLU B N 1
ATOM 2908 C CA . GLU B 1 66 ? -1.875 -33.002 30.398 1.00 14.06 62 GLU B CA 1
ATOM 2909 C C . GLU B 1 66 ? -1.329 -34.400 30.120 1.00 11.67 62 GLU B C 1
ATOM 2910 O O . GLU B 1 66 ? -1.932 -35.396 30.515 1.00 14.26 62 GLU B O 1
ATOM 2916 N N . LEU B 1 67 ? -0.186 -34.471 29.447 1.00 12.92 63 LEU B N 1
ATOM 2917 C CA . LEU B 1 67 ? 0.418 -35.761 29.136 1.00 13.15 63 LEU B CA 1
ATOM 2918 C C . LEU B 1 67 ? 0.837 -36.489 30.414 1.00 13.41 63 LEU B C 1
ATOM 2919 O O . LEU B 1 67 ? 1.018 -37.708 30.411 1.00 13.88 63 LEU B O 1
ATOM 2924 N N . ASP B 1 68 ? 0.977 -35.737 31.504 1.00 13.50 64 ASP B N 1
ATOM 2925 C CA . ASP B 1 68 ? 1.372 -36.303 32.793 1.00 13.53 64 ASP B CA 1
ATOM 2926 C C . ASP B 1 68 ? 0.246 -37.057 33.482 1.00 15.81 64 ASP B C 1
ATOM 2927 O O . ASP B 1 68 ? 0.470 -37.723 34.491 1.00 18.00 64 ASP B O 1
ATOM 2932 N N . GLU B 1 69 ? -0.966 -36.951 32.948 1.00 14.25 65 GLU B N 1
ATOM 2933 C CA . GLU B 1 69 ? -2.102 -37.641 33.543 1.00 14.87 65 GLU B CA 1
ATOM 2934 C C . GLU B 1 69 ? -2.189 -39.066 33.001 1.00 15.61 65 GLU B C 1
ATOM 2935 O O . GLU B 1 69 ? -3.064 -39.385 32.197 1.00 15.10 65 GLU B O 1
ATOM 2941 N N . HIS B 1 70 ? -1.280 -39.922 33.462 1.00 15.72 66 HIS B N 1
ATOM 2942 C CA . HIS B 1 70 ? -1.218 -41.311 33.013 1.00 16.78 66 HIS B CA 1
ATOM 2943 C C . HIS B 1 70 ? -2.544 -42.066 33.040 1.00 17.85 66 HIS B C 1
ATOM 2944 O O . HIS B 1 70 ? -2.900 -42.738 32.070 1.00 17.74 66 HIS B O 1
ATOM 2951 N N . GLU B 1 71 ? -3.271 -41.974 34.149 1.00 17.93 67 GLU B N 1
ATOM 2952 C CA . GLU B 1 71 ? -4.544 -42.673 34.251 1.00 17.92 67 GLU B CA 1
ATOM 2953 C C . GLU B 1 71 ? -5.540 -42.181 33.211 1.00 17.69 67 GLU B C 1
ATOM 2954 O O . GLU B 1 71 ? -6.229 -42.982 32.580 1.00 19.37 67 GLU B O 1
ATOM 2960 N N . LYS B 1 72 ? -5.607 -40.866 33.028 1.00 16.78 68 LYS B N 1
ATOM 2961 C CA . LYS B 1 72 ? -6.515 -40.284 32.046 1.00 16.59 68 LYS B CA 1
ATOM 2962 C C . LYS B 1 72 ? -6.170 -40.817 30.653 1.00 17.52 68 LYS B C 1
ATOM 2963 O O . LYS B 1 72 ? -7.058 -41.193 29.888 1.00 17.30 68 LYS B O 1
ATOM 2969 N N . LEU B 1 73 ? -4.878 -40.863 30.334 1.00 16.79 69 LEU B N 1
ATOM 2970 C CA . LEU B 1 73 ? -4.441 -41.357 29.030 1.00 14.42 69 LEU B CA 1
ATOM 2971 C C . LEU B 1 73 ? -4.843 -42.810 28.794 1.00 14.00 69 LEU B C 1
ATOM 2972 O O . LEU B 1 73 ? -5.313 -43.159 27.711 1.00 14.13 69 LEU B O 1
ATOM 2977 N N . VAL B 1 74 ? -4.651 -43.657 29.802 1.00 13.91 70 VAL B N 1
ATOM 2978 C CA . VAL B 1 74 ? -5.003 -45.067 29.679 1.00 15.30 70 VAL B CA 1
ATOM 2979 C C . VAL B 1 74 ? -6.497 -45.263 29.441 1.00 15.29 70 VAL B C 1
ATOM 2980 O O . VAL B 1 74 ? -6.899 -46.066 28.597 1.00 15.88 70 VAL B O 1
ATOM 2984 N N . GLU B 1 75 ? -7.324 -44.537 30.182 1.00 16.78 71 GLU B N 1
ATOM 2985 C CA . GLU B 1 75 ? -8.764 -44.676 30.016 1.00 18.82 71 GLU B CA 1
ATOM 2986 C C . GLU B 1 75 ? -9.227 -44.158 28.660 1.00 18.78 71 GLU B C 1
ATOM 2987 O O . GLU B 1 75 ? -10.198 -44.662 28.098 1.00 18.57 71 GLU B O 1
ATOM 2993 N N . LEU B 1 76 ? -8.525 -43.159 28.133 1.00 17.62 72 LEU B N 1
ATOM 2994 C CA . LEU B 1 76 ? -8.865 -42.596 26.831 1.00 18.53 72 LEU B CA 1
ATOM 2995 C C . LEU B 1 76 ? -8.443 -43.564 25.723 1.00 17.99 72 LEU B C 1
ATOM 2996 O O . LEU B 1 76 ? -9.158 -43.741 24.731 1.00 17.00 72 LEU B O 1
ATOM 3001 N N . MET B 1 77 ? -7.285 -44.195 25.902 1.00 15.49 73 MET B N 1
ATOM 3002 C CA . MET B 1 77 ? -6.772 -45.153 24.926 1.00 17.74 73 MET B CA 1
ATOM 3003 C C . MET B 1 77 ? -7.740 -46.316 24.729 1.00 15.97 73 MET B C 1
ATOM 3004 O O . MET B 1 77 ? -7.907 -46.816 23.617 1.00 15.03 73 MET B O 1
ATOM 3009 N N . LYS B 1 78 ? -8.373 -46.747 25.813 1.00 15.66 74 LYS B N 1
ATOM 3010 C CA . LYS B 1 78 ? -9.305 -47.866 25.746 1.00 16.46 74 LYS B CA 1
ATOM 3011 C C . LYS B 1 78 ? -10.532 -47.588 24.887 1.00 17.11 74 LYS B C 1
ATOM 3012 O O . LYS B 1 78 ? -11.224 -48.518 24.472 1.00 19.87 74 LYS B O 1
ATOM 3018 N N . LYS B 1 79 ? -10.794 -46.315 24.613 1.00 16.92 75 LYS B N 1
ATOM 3019 C CA . LYS B 1 79 ? -11.953 -45.925 23.815 1.00 17.69 75 LYS B CA 1
ATOM 3020 C C . LYS B 1 79 ? -11.657 -45.731 22.331 1.00 17.64 75 LYS B C 1
ATOM 3021 O O . LYS B 1 79 ? -12.582 -45.565 21.537 1.00 18.35 75 LYS B O 1
ATOM 3027 N N . VAL B 1 80 ? -10.381 -45.739 21.956 1.00 15.61 76 VAL B N 1
ATOM 3028 C CA . VAL B 1 80 ? -10.007 -45.535 20.561 1.00 14.57 76 VAL B CA 1
ATOM 3029 C C . VAL B 1 80 ? -9.252 -46.707 19.947 1.00 14.88 76 VAL B C 1
ATOM 3030 O O . VAL B 1 80 ? -8.899 -47.664 20.637 1.00 15.53 76 VAL B O 1
ATOM 3034 N N . ASP B 1 81 ? -8.996 -46.616 18.643 1.00 12.36 77 ASP B N 1
ATOM 3035 C CA . ASP B 1 81 ? -8.300 -47.670 17.909 1.00 12.77 77 ASP B CA 1
ATOM 3036 C C . ASP B 1 81 ? -6.939 -47.235 17.369 1.00 10.75 77 ASP B C 1
ATOM 3037 O O . ASP B 1 81 ? -5.988 -48.011 17.363 1.00 13.17 77 ASP B O 1
ATOM 3042 N N . VAL B 1 82 ? -6.866 -45.990 16.909 1.00 11.00 78 VAL B N 1
ATOM 3043 C CA . VAL B 1 82 ? -5.649 -45.444 16.320 1.00 10.83 78 VAL B CA 1
ATOM 3044 C C . VAL B 1 82 ? -5.176 -44.205 17.067 1.00 8.47 78 VAL B C 1
ATOM 3045 O O . VAL B 1 82 ? -5.981 -43.368 17.464 1.00 12.00 78 VAL B O 1
ATOM 3049 N N . VAL B 1 83 ? -3.864 -44.093 17.252 1.00 9.53 79 VAL B N 1
ATOM 3050 C CA . VAL B 1 83 ? -3.287 -42.941 17.938 1.00 9.42 79 VAL B CA 1
ATOM 3051 C C . VAL B 1 83 ? -2.267 -42.282 17.024 1.00 8.28 79 VAL B C 1
ATOM 3052 O O . VAL B 1 83 ? -1.387 -42.953 16.485 1.00 8.63 79 VAL B O 1
ATOM 3056 N N . ILE B 1 84 ? -2.393 -40.969 16.846 1.00 8.62 80 ILE B N 1
ATOM 3057 C CA . ILE B 1 84 ? -1.470 -40.208 16.014 1.00 7.69 80 ILE B CA 1
ATOM 3058 C C . ILE B 1 84 ? -0.914 -39.068 16.852 1.00 8.71 80 ILE B C 1
ATOM 3059 O O . ILE B 1 84 ? -1.666 -38.346 17.507 1.00 10.57 80 ILE B O 1
ATOM 3064 N N . SER B 1 85 ? 0.403 -38.921 16.844 1.00 8.55 81 SER B N 1
ATOM 3065 C CA . SER B 1 85 ? 1.037 -37.844 17.585 1.00 8.23 81 SER B CA 1
ATOM 3066 C C . SER B 1 85 ? 1.648 -36.813 16.649 1.00 9.38 81 SER B C 1
ATOM 3067 O O . SER B 1 85 ? 2.450 -37.146 15.776 1.00 8.80 81 SER B O 1
ATOM 3070 N N . ALA B 1 86 ? 1.255 -35.557 16.840 1.00 8.88 82 ALA B N 1
ATOM 3071 C CA . ALA B 1 86 ? 1.771 -34.452 16.050 1.00 10.58 82 ALA B CA 1
ATOM 3072 C C . ALA B 1 86 ? 2.415 -33.435 16.989 1.00 10.30 82 ALA B C 1
ATOM 3073 O O . ALA B 1 86 ? 2.337 -32.225 16.766 1.00 9.41 82 ALA B O 1
ATOM 3075 N N . LEU B 1 87 ? 3.051 -33.933 18.046 1.00 10.41 83 LEU B N 1
ATOM 3076 C CA . LEU B 1 87 ? 3.716 -33.063 19.008 1.00 9.22 83 LEU B CA 1
ATOM 3077 C C . LEU B 1 87 ? 4.976 -32.436 18.407 1.00 9.78 83 LEU B C 1
ATOM 3078 O O . LEU B 1 87 ? 5.571 -32.978 17.475 1.00 10.14 83 LEU B O 1
ATOM 3083 N N . ALA B 1 88 ? 5.371 -31.283 18.943 1.00 10.85 84 ALA B N 1
ATOM 3084 C CA . ALA B 1 88 ? 6.543 -30.553 18.467 1.00 10.00 84 ALA B CA 1
ATOM 3085 C C . ALA B 1 88 ? 7.875 -31.103 18.989 1.00 11.31 84 ALA B C 1
ATOM 3086 O O . ALA B 1 88 ? 7.905 -31.914 19.917 1.00 11.19 84 ALA B O 1
ATOM 3088 N N . PHE B 1 89 ? 8.979 -30.644 18.401 1.00 10.93 85 PHE B N 1
ATOM 3089 C CA . PHE B 1 89 ? 10.297 -31.130 18.798 1.00 12.39 85 PHE B CA 1
ATOM 3090 C C . PHE B 1 89 ? 10.617 -31.099 20.289 1.00 12.44 85 PHE B C 1
ATOM 3091 O O . PHE B 1 89 ? 11.185 -32.051 20.814 1.00 11.24 85 PHE B O 1
ATOM 3099 N N . PRO B 1 90 ? 10.255 -30.013 20.994 1.00 10.47 86 PRO B N 1
ATOM 3100 C CA . PRO B 1 90 ? 10.554 -29.967 22.433 1.00 12.28 86 PRO B CA 1
ATOM 3101 C C . PRO B 1 90 ? 9.851 -31.068 23.238 1.00 14.06 86 PRO B C 1
ATOM 3102 O O . PRO B 1 90 ? 10.248 -31.382 24.364 1.00 15.49 86 PRO B O 1
ATOM 3106 N N . GLN B 1 91 ? 8.808 -31.648 22.655 1.00 11.81 87 GLN B N 1
ATOM 3107 C CA . GLN B 1 91 ? 8.039 -32.690 23.320 1.00 10.12 87 GLN B CA 1
ATOM 3108 C C . GLN B 1 91 ? 8.248 -34.105 22.772 1.00 9.04 87 GLN B C 1
ATOM 3109 O O . GLN B 1 91 ? 7.492 -35.012 23.118 1.00 11.40 87 GLN B O 1
ATOM 3115 N N . ILE B 1 92 ? 9.266 -34.313 21.941 1.00 8.58 88 ILE B N 1
ATOM 3116 C CA . ILE B 1 92 ? 9.463 -35.645 21.364 1.00 11.42 88 ILE B CA 1
ATOM 3117 C C . ILE B 1 92 ? 9.593 -36.769 22.386 1.00 10.90 88 ILE B C 1
ATOM 3118 O O . ILE B 1 92 ? 8.920 -37.790 22.265 1.00 9.20 88 ILE B O 1
ATOM 3123 N N . LEU B 1 93 ? 10.441 -36.603 23.397 1.00 10.43 89 LEU B N 1
ATOM 3124 C CA . LEU B 1 93 ? 10.577 -37.675 24.375 1.00 10.15 89 LEU B CA 1
ATOM 3125 C C . LEU B 1 93 ? 9.371 -37.764 25.307 1.00 10.43 89 LEU B C 1
ATOM 3126 O O . LEU B 1 93 ? 9.173 -38.775 25.983 1.00 10.93 89 LEU B O 1
ATOM 3131 N N . ASP B 1 94 ? 8.553 -36.717 25.335 1.00 10.07 90 ASP B N 1
ATOM 3132 C CA . ASP B 1 94 ? 7.354 -36.756 26.158 1.00 12.58 90 ASP B CA 1
ATOM 3133 C C . ASP B 1 94 ? 6.377 -37.766 25.555 1.00 12.10 90 ASP B C 1
ATOM 3134 O O . ASP B 1 94 ? 5.384 -38.132 26.182 1.00 11.28 90 ASP B O 1
ATOM 3139 N N . GLN B 1 95 ? 6.658 -38.220 24.336 1.00 10.45 91 GLN B N 1
ATOM 3140 C CA . GLN B 1 95 ? 5.788 -39.205 23.704 1.00 9.24 91 GLN B CA 1
ATOM 3141 C C . GLN B 1 95 ? 5.890 -40.542 24.431 1.00 10.09 91 GLN B C 1
ATOM 3142 O O . GLN B 1 95 ? 5.088 -41.438 24.193 1.00 11.44 91 GLN B O 1
ATOM 3148 N N . PHE B 1 96 ? 6.880 -40.685 25.315 1.00 10.55 92 PHE B N 1
ATOM 3149 C CA . PHE B 1 96 ? 7.002 -41.925 26.070 1.00 9.47 92 PHE B CA 1
ATOM 3150 C C . PHE B 1 96 ? 5.821 -42.045 27.027 1.00 7.68 92 PHE B C 1
ATOM 3151 O O . PHE B 1 96 ? 5.474 -43.141 27.468 1.00 10.69 92 PHE B O 1
ATOM 3159 N N . LYS B 1 97 ? 5.198 -40.913 27.340 1.00 10.30 93 LYS B N 1
ATOM 3160 C CA . LYS B 1 97 ? 4.036 -40.907 28.217 1.00 10.29 93 LYS B CA 1
ATOM 3161 C C . LYS B 1 97 ? 2.865 -41.488 27.431 1.00 9.83 93 LYS B C 1
ATOM 3162 O O . LYS B 1 97 ? 2.040 -42.230 27.969 1.00 9.98 93 LYS B O 1
ATOM 3168 N N . ILE B 1 98 ? 2.803 -41.143 26.148 1.00 10.14 94 ILE B N 1
ATOM 3169 C CA . ILE B 1 98 ? 1.752 -41.651 25.279 1.00 10.28 94 ILE B CA 1
ATOM 3170 C C . ILE B 1 98 ? 1.962 -43.151 25.084 1.00 10.35 94 ILE B C 1
ATOM 3171 O O . ILE B 1 98 ? 1.025 -43.941 25.192 1.00 9.31 94 ILE B O 1
ATOM 3176 N N . LEU B 1 99 ? 3.207 -43.537 24.818 1.00 9.03 95 LEU B N 1
ATOM 3177 C CA . LEU B 1 99 ? 3.547 -44.939 24.600 1.00 9.01 95 LEU B CA 1
ATOM 3178 C C . LEU B 1 99 ? 3.255 -45.802 25.826 1.00 11.02 95 LEU B C 1
ATOM 3179 O O . LEU B 1 99 ? 2.796 -46.937 25.697 1.00 11.05 95 LEU B O 1
ATOM 3184 N N . GLU B 1 100 ? 3.518 -45.269 27.018 1.00 9.99 96 GLU B N 1
ATOM 3185 C CA . GLU B 1 100 ? 3.265 -46.028 28.236 1.00 11.25 96 GLU B CA 1
ATOM 3186 C C . GLU B 1 100 ? 1.768 -46.328 28.351 1.00 12.07 96 GLU B C 1
ATOM 3187 O O . GLU B 1 100 ? 1.376 -47.446 28.686 1.00 10.88 96 GLU B O 1
ATOM 3193 N N . ALA B 1 101 ? 0.934 -45.333 28.053 1.00 9.35 97 ALA B N 1
ATOM 3194 C CA . ALA B 1 101 ? -0.515 -45.510 28.117 1.00 10.60 97 ALA B CA 1
ATOM 3195 C C . ALA B 1 101 ? -0.981 -46.519 27.062 1.00 11.22 97 ALA B C 1
ATOM 3196 O O . ALA B 1 101 ? -1.860 -47.343 27.322 1.00 11.34 97 ALA B O 1
ATOM 3198 N N . ILE B 1 102 ? -0.397 -46.443 25.870 1.00 9.80 98 ILE B N 1
ATOM 3199 C CA . ILE B 1 102 ? -0.737 -47.369 24.794 1.00 10.71 98 ILE B CA 1
ATOM 3200 C C . ILE B 1 102 ? -0.447 -48.800 25.245 1.00 11.73 98 ILE B C 1
ATOM 3201 O O . ILE B 1 102 ? -1.271 -49.695 25.066 1.00 13.37 98 ILE B O 1
ATOM 3206 N N . LYS B 1 103 ? 0.730 -49.004 25.834 1.00 13.47 99 LYS B N 1
ATOM 3207 C CA . LYS B 1 103 ? 1.129 -50.325 26.314 1.00 14.20 99 LYS B CA 1
ATOM 3208 C C . LYS B 1 103 ? 0.186 -50.861 27.389 1.00 14.41 99 LYS B C 1
ATOM 3209 O O . LYS B 1 103 ? -0.186 -52.038 27.370 1.00 15.93 99 LYS B O 1
ATOM 3215 N N . VAL B 1 104 ? -0.195 -50.003 28.330 1.00 13.49 100 VAL B N 1
ATOM 3216 C CA . VAL B 1 104 ? -1.093 -50.412 29.406 1.00 15.45 100 VAL B CA 1
ATOM 3217 C C . VAL B 1 104 ? -2.495 -50.742 28.890 1.00 16.73 100 VAL B C 1
ATOM 3218 O O . VAL B 1 104 ? -3.076 -51.755 29.280 1.00 15.99 100 VAL B O 1
ATOM 3222 N N . ALA B 1 105 ? -3.034 -49.891 28.020 1.00 15.74 101 ALA B N 1
ATOM 3223 C CA . ALA B 1 105 ? -4.370 -50.106 27.463 1.00 14.84 101 ALA B CA 1
ATOM 3224 C C . ALA B 1 105 ? -4.420 -51.408 26.659 1.00 16.40 101 ALA B C 1
ATOM 3225 O O . ALA B 1 105 ? -5.354 -52.197 26.806 1.00 17.31 101 ALA B O 1
ATOM 3227 N N . GLY B 1 106 ? -3.421 -51.610 25.801 1.00 15.15 102 GLY B N 1
ATOM 3228 C CA . GLY B 1 106 ? -3.322 -52.828 25.012 1.00 14.87 102 GLY B CA 1
ATOM 3229 C C . GLY B 1 106 ? -4.213 -53.037 23.799 1.00 15.35 102 GLY B C 1
ATOM 3230 O O . GLY B 1 106 ? -4.013 -53.997 23.056 1.00 18.28 102 GLY B O 1
ATOM 3231 N N . ASN B 1 107 ? -5.171 -52.144 23.574 1.00 15.42 103 ASN B N 1
ATOM 3232 C CA . ASN B 1 107 ? -6.104 -52.286 22.456 1.00 12.98 103 ASN B CA 1
ATOM 3233 C C . ASN B 1 107 ? -5.806 -51.436 21.228 1.00 14.14 103 ASN B C 1
ATOM 3234 O O . ASN B 1 107 ? -6.565 -51.467 20.255 1.00 16.02 103 ASN B O 1
ATOM 3239 N N . ILE B 1 108 ? -4.722 -50.672 21.261 1.00 12.24 104 ILE B N 1
ATOM 3240 C CA . ILE B 1 108 ? -4.388 -49.814 20.131 1.00 12.12 104 ILE B CA 1
ATOM 3241 C C . ILE B 1 108 ? -3.937 -50.607 18.907 1.00 13.12 104 ILE B C 1
ATOM 3242 O O . ILE B 1 108 ? -3.040 -51.457 18.981 1.00 12.57 104 ILE B O 1
ATOM 3247 N N . LYS B 1 109 ? -4.573 -50.312 17.777 1.00 11.18 105 LYS B N 1
ATOM 3248 C CA . LYS B 1 109 ? -4.303 -50.997 16.520 1.00 11.55 105 LYS B CA 1
ATOM 3249 C C . LYS B 1 109 ? -3.209 -50.373 15.654 1.00 11.36 105 LYS B C 1
ATOM 3250 O O . LYS B 1 109 ? -2.652 -51.041 14.787 1.00 10.81 105 LYS B O 1
ATOM 3256 N N . ARG B 1 110 ? -2.905 -49.097 15.875 1.00 10.53 106 ARG B N 1
ATOM 3257 C CA . ARG B 1 110 ? -1.861 -48.433 15.097 1.00 9.85 106 ARG B CA 1
ATOM 3258 C C . ARG B 1 110 ? -1.437 -47.142 15.787 1.00 10.45 106 ARG B C 1
ATOM 3259 O O . ARG B 1 110 ? -2.284 -46.378 16.246 1.00 10.24 106 ARG B O 1
ATOM 3267 N N . PHE B 1 111 ? -0.126 -46.919 15.869 1.00 8.60 107 PHE B N 1
ATOM 3268 C CA . PHE B 1 111 ? 0.424 -45.707 16.468 1.00 8.18 107 PHE B CA 1
ATOM 3269 C C . PHE B 1 111 ? 1.345 -45.035 15.457 1.00 8.03 107 PHE B C 1
ATOM 3270 O O . PHE B 1 111 ? 2.230 -45.680 14.894 1.00 8.55 107 PHE B O 1
ATOM 3278 N N . LEU B 1 112 ? 1.125 -43.744 15.220 1.00 7.69 108 LEU B N 1
ATOM 3279 C CA . LEU B 1 112 ? 1.972 -42.968 14.321 1.00 9.33 108 LEU B CA 1
ATOM 3280 C C . LEU B 1 112 ? 2.665 -41.904 15.165 1.00 9.55 108 LEU B C 1
ATOM 3281 O O . LEU B 1 112 ? 2.039 -40.938 15.585 1.00 9.82 108 LEU B O 1
ATOM 3286 N N . PRO B 1 113 ? 3.964 -42.081 15.447 1.00 9.19 109 PRO B N 1
ATOM 3287 C CA . PRO B 1 113 ? 4.681 -41.086 16.251 1.00 8.75 109 PRO B CA 1
ATOM 3288 C C . PRO B 1 113 ? 4.878 -39.800 15.456 1.00 9.20 109 PRO B C 1
ATOM 3289 O O . PRO B 1 113 ? 4.648 -39.766 14.239 1.00 8.34 109 PRO B O 1
ATOM 3293 N N . SER B 1 114 ? 5.298 -38.739 16.140 1.00 8.04 110 SER B N 1
ATOM 3294 C CA . SER B 1 114 ? 5.509 -37.464 15.474 1.00 7.68 110 SER B CA 1
ATOM 3295 C C . SER B 1 114 ? 6.815 -37.428 14.690 1.00 10.54 110 SER B C 1
ATOM 3296 O O . SER B 1 114 ? 7.853 -36.996 15.201 1.00 10.12 110 SER B O 1
ATOM 3299 N N . ASP B 1 115 ? 6.764 -37.914 13.454 1.00 8.29 111 ASP B N 1
ATOM 3300 C CA . ASP B 1 115 ? 7.931 -37.891 12.581 1.00 8.98 111 ASP B CA 1
ATOM 3301 C C . ASP B 1 115 ? 7.628 -36.747 11.617 1.00 11.12 111 ASP B C 1
ATOM 3302 O O . ASP B 1 115 ? 8.033 -35.607 11.851 1.00 10.17 111 ASP B O 1
ATOM 3307 N N . PHE B 1 116 ? 6.901 -37.057 10.548 1.00 10.43 112 PHE B N 1
ATOM 3308 C CA . PHE B 1 116 ? 6.470 -36.065 9.565 1.00 11.15 112 PHE B CA 1
ATOM 3309 C C . PHE B 1 116 ? 7.536 -35.133 8.992 1.00 10.57 112 PHE B C 1
ATOM 3310 O O . PHE B 1 116 ? 7.320 -33.923 8.861 1.00 10.50 112 PHE B O 1
ATOM 3318 N N . GLY B 1 117 ? 8.679 -35.703 8.628 1.00 9.68 113 GLY B N 1
ATOM 3319 C CA . GLY B 1 117 ? 9.750 -34.908 8.055 1.00 10.92 113 GLY B CA 1
ATOM 3320 C C . GLY B 1 117 ? 10.704 -35.797 7.285 1.00 12.47 113 GLY B C 1
ATOM 3321 O O . GLY B 1 117 ? 10.281 -36.573 6.431 1.00 12.16 113 GLY B O 1
ATOM 3322 N N . VAL B 1 118 ? 11.994 -35.684 7.585 1.00 10.98 114 VAL B N 1
ATOM 3323 C CA . VAL B 1 118 ? 12.998 -36.502 6.920 1.00 11.53 114 VAL B CA 1
ATOM 3324 C C . VAL B 1 118 ? 12.885 -37.937 7.428 1.00 13.21 114 VAL B C 1
ATOM 3325 O O . VAL B 1 118 ? 12.232 -38.194 8.437 1.00 13.11 114 VAL B O 1
ATOM 3329 N N . GLU B 1 119 ? 13.513 -38.871 6.723 1.00 11.42 115 GLU B N 1
ATOM 3330 C CA . GLU B 1 119 ? 13.486 -40.272 7.131 1.00 10.90 115 GLU B CA 1
ATOM 3331 C C . GLU B 1 119 ? 14.744 -40.441 7.984 1.00 11.16 115 GLU B C 1
ATOM 3332 O O . GLU B 1 119 ? 15.803 -40.812 7.482 1.00 11.82 115 GLU B O 1
ATOM 3338 N N . GLU B 1 120 ? 14.614 -40.158 9.278 1.00 12.12 116 GLU B N 1
ATOM 3339 C CA . GLU B 1 120 ? 15.749 -40.198 10.201 1.00 14.46 116 GLU B CA 1
ATOM 3340 C C . GLU B 1 120 ? 16.544 -41.491 10.296 1.00 14.15 116 GLU B C 1
ATOM 3341 O O . GLU B 1 120 ? 17.703 -41.468 10.712 1.00 13.82 116 GLU B O 1
ATOM 3347 N N . ASP B 1 121 ? 15.944 -42.617 9.929 1.00 15.12 117 ASP B N 1
ATOM 3348 C CA . ASP B 1 121 ? 16.674 -43.875 10.010 1.00 14.59 117 ASP B CA 1
ATOM 3349 C C . ASP B 1 121 ? 17.615 -44.127 8.835 1.00 15.74 117 ASP B C 1
ATOM 3350 O O . ASP B 1 121 ? 18.331 -45.127 8.824 1.00 17.06 117 ASP B O 1
ATOM 3355 N N . ARG B 1 122 ? 17.627 -43.234 7.848 1.00 13.65 118 ARG B N 1
ATOM 3356 C CA . ARG B 1 122 ? 18.526 -43.417 6.711 1.00 15.62 118 ARG B CA 1
ATOM 3357 C C . ARG B 1 122 ? 19.328 -42.170 6.351 1.00 16.01 118 ARG B C 1
ATOM 3358 O O . ARG B 1 122 ? 20.051 -42.158 5.355 1.00 17.30 118 ARG B O 1
ATOM 3366 N N . ILE B 1 123 ? 19.195 -41.116 7.148 1.00 14.48 119 ILE B N 1
ATOM 3367 C CA . ILE B 1 123 ? 19.963 -39.899 6.896 1.00 15.65 119 ILE B CA 1
ATOM 3368 C C . ILE B 1 123 ? 20.529 -39.342 8.197 1.00 16.64 119 ILE B C 1
ATOM 3369 O O . ILE B 1 123 ? 20.018 -39.627 9.282 1.00 16.17 119 ILE B O 1
ATOM 3374 N N . ASN B 1 124 ? 21.597 -38.559 8.079 1.00 15.82 120 ASN B N 1
ATOM 3375 C CA . ASN B 1 124 ? 22.232 -37.937 9.233 1.00 15.86 120 ASN B CA 1
ATOM 3376 C C . ASN B 1 124 ? 22.356 -36.446 8.959 1.00 15.18 120 ASN B C 1
ATOM 3377 O O . ASN B 1 124 ? 22.411 -36.027 7.802 1.00 16.92 120 ASN B O 1
ATOM 3382 N N . ALA B 1 125 ? 22.400 -35.648 10.020 1.00 15.12 121 ALA B N 1
ATOM 3383 C CA . ALA B 1 125 ? 22.496 -34.202 9.874 1.00 12.95 121 ALA B CA 1
ATOM 3384 C C . ALA B 1 125 ? 23.584 -33.619 10.768 1.00 14.51 121 ALA B C 1
ATOM 3385 O O . ALA B 1 125 ? 24.271 -34.348 11.483 1.00 15.95 121 ALA B O 1
ATOM 3387 N N . LEU B 1 126 ? 23.741 -32.301 10.714 1.00 16.38 122 LEU B N 1
ATOM 3388 C CA . LEU B 1 126 ? 24.723 -31.625 11.552 1.00 17.44 122 LEU B CA 1
ATOM 3389 C C . LEU B 1 126 ? 24.219 -31.718 12.993 1.00 18.23 122 LEU B C 1
ATOM 3390 O O . LEU B 1 126 ? 23.012 -31.743 13.235 1.00 17.29 122 LEU B O 1
ATOM 3395 N N . PRO B 1 127 ? 25.140 -31.764 13.968 1.00 20.47 123 PRO B N 1
ATOM 3396 C CA . PRO B 1 127 ? 24.838 -31.865 15.399 1.00 21.30 123 PRO B CA 1
ATOM 3397 C C . PRO B 1 127 ? 23.571 -31.198 15.937 1.00 20.51 123 PRO B C 1
ATOM 3398 O O . PRO B 1 127 ? 22.790 -31.835 16.646 1.00 22.46 123 PRO B O 1
ATOM 3402 N N . PRO B 1 128 ? 23.349 -29.913 15.620 1.00 19.28 124 PRO B N 1
ATOM 3403 C CA . PRO B 1 128 ? 22.141 -29.254 16.132 1.00 17.99 124 PRO B CA 1
ATOM 3404 C C . PRO B 1 128 ? 20.842 -29.989 15.801 1.00 17.01 124 PRO B C 1
ATOM 3405 O O . PRO B 1 128 ? 19.956 -30.119 16.649 1.00 19.89 124 PRO B O 1
ATOM 3409 N N . PHE B 1 129 ? 20.736 -30.466 14.566 1.00 15.42 125 PHE B N 1
ATOM 3410 C CA . PHE B 1 129 ? 19.541 -31.167 14.116 1.00 13.85 125 PHE B CA 1
ATOM 3411 C C . PHE B 1 129 ? 19.619 -32.671 14.369 1.00 13.56 125 PHE B C 1
ATOM 3412 O O . PHE B 1 129 ? 18.612 -33.304 14.681 1.00 11.97 125 PHE B O 1
ATOM 3420 N N . GLU B 1 130 ? 20.814 -33.237 14.230 1.00 12.25 126 GLU B N 1
ATOM 3421 C CA . GLU B 1 130 ? 21.016 -34.667 14.458 1.00 13.81 126 GLU B CA 1
ATOM 3422 C C . GLU B 1 130 ? 20.561 -35.048 15.868 1.00 14.68 126 GLU B C 1
ATOM 3423 O O . GLU B 1 130 ? 19.933 -36.090 16.072 1.00 15.81 126 GLU B O 1
ATOM 3429 N N . ALA B 1 131 ? 20.878 -34.197 16.838 1.00 15.63 127 ALA B N 1
ATOM 3430 C CA . ALA B 1 131 ? 20.501 -34.454 18.222 1.00 16.36 127 ALA B CA 1
ATOM 3431 C C . ALA B 1 131 ? 18.988 -34.568 18.358 1.00 15.95 127 ALA B C 1
ATOM 3432 O O . ALA B 1 131 ? 18.484 -35.374 19.139 1.00 16.27 127 ALA B O 1
ATOM 3434 N N . LEU B 1 132 ? 18.268 -33.765 17.581 1.00 14.59 128 LEU B N 1
ATOM 3435 C CA . LEU B 1 132 ? 16.815 -33.775 17.624 1.00 12.26 128 LEU B CA 1
ATOM 3436 C C . LEU B 1 132 ? 16.202 -34.991 16.934 1.00 11.69 128 LEU B C 1
ATOM 3437 O O . LEU B 1 132 ? 15.296 -35.617 17.479 1.00 12.40 128 LEU B O 1
ATOM 3442 N N . ILE B 1 133 ? 16.680 -35.337 15.742 1.00 10.98 129 ILE B N 1
ATOM 3443 C CA . ILE B 1 133 ? 16.104 -36.493 15.071 1.00 12.43 129 ILE B CA 1
ATOM 3444 C C . ILE B 1 133 ? 16.495 -37.804 15.761 1.00 13.77 129 ILE B C 1
ATOM 3445 O O . ILE B 1 133 ? 15.861 -38.835 15.542 1.00 12.92 129 ILE B O 1
ATOM 3450 N N . GLU B 1 134 ? 17.528 -37.770 16.603 1.00 13.60 130 GLU B N 1
ATOM 3451 C CA . GLU B 1 134 ? 17.905 -38.972 17.341 1.00 14.56 130 GLU B CA 1
ATOM 3452 C C . GLU B 1 134 ? 16.802 -39.242 18.369 1.00 11.67 130 GLU B C 1
ATOM 3453 O O . GLU B 1 134 ? 16.526 -40.391 18.712 1.00 12.39 130 GLU B O 1
ATOM 3459 N N . ARG B 1 135 ? 16.170 -38.180 18.864 1.00 11.40 131 ARG B N 1
ATOM 3460 C CA . ARG B 1 135 ? 15.082 -38.338 19.826 1.00 12.71 131 ARG B CA 1
ATOM 3461 C C . ARG B 1 135 ? 13.912 -39.046 19.140 1.00 12.18 131 ARG B C 1
ATOM 3462 O O . ARG B 1 135 ? 13.224 -39.863 19.753 1.00 12.22 131 ARG B O 1
ATOM 3470 N N . LYS B 1 136 ? 13.694 -38.744 17.862 1.00 10.46 132 LYS B N 1
ATOM 3471 C CA . LYS B 1 136 ? 12.622 -39.401 17.128 1.00 9.43 132 LYS B CA 1
ATOM 3472 C C . LYS B 1 136 ? 12.998 -40.870 16.902 1.00 10.92 132 LYS B C 1
ATOM 3473 O O . LYS B 1 136 ? 12.135 -41.748 16.938 1.00 10.74 132 LYS B O 1
ATOM 3479 N N . ARG B 1 137 ? 14.285 -41.141 16.682 1.00 10.71 133 ARG B N 1
ATOM 3480 C CA . ARG B 1 137 ? 14.735 -42.523 16.499 1.00 10.84 133 ARG B CA 1
ATOM 3481 C C . ARG B 1 137 ? 14.484 -43.308 17.786 1.00 11.73 133 ARG B C 1
ATOM 3482 O O . ARG B 1 137 ? 14.071 -44.468 17.749 1.00 10.97 133 ARG B O 1
ATOM 3490 N N . MET B 1 138 ? 14.738 -42.668 18.924 1.00 11.65 134 MET B N 1
ATOM 3491 C CA . MET B 1 138 ? 14.530 -43.304 20.220 1.00 11.18 134 MET B CA 1
ATOM 3492 C C . MET B 1 138 ? 13.091 -43.768 20.396 1.00 12.73 134 MET B C 1
ATOM 3493 O O . MET B 1 138 ? 12.846 -44.833 20.964 1.00 11.58 134 MET B O 1
ATOM 3498 N N . ILE B 1 139 ? 12.143 -42.968 19.909 1.00 11.66 135 ILE B N 1
ATOM 3499 C CA . ILE B 1 139 ? 10.726 -43.316 20.007 1.00 11.01 135 ILE B CA 1
ATOM 3500 C C . ILE B 1 139 ? 10.448 -44.534 19.134 1.00 11.37 135 ILE B C 1
ATOM 3501 O O . ILE B 1 139 ? 9.758 -45.466 19.553 1.00 10.20 135 ILE B O 1
ATOM 3506 N N . ARG B 1 140 ? 10.992 -44.530 17.920 1.00 10.35 136 ARG B N 1
ATOM 3507 C CA . ARG B 1 140 ? 10.797 -45.650 17.010 1.00 11.24 136 ARG B CA 1
ATOM 3508 C C . ARG B 1 140 ? 11.344 -46.945 17.606 1.00 11.20 136 ARG B C 1
ATOM 3509 O O . ARG B 1 140 ? 10.684 -47.979 17.556 1.00 12.33 136 ARG B O 1
ATOM 3517 N N . ARG B 1 141 ? 12.548 -46.891 18.170 1.00 10.92 137 ARG B N 1
ATOM 3518 C CA . ARG B 1 141 ? 13.141 -48.096 18.748 1.00 12.00 137 ARG B CA 1
ATOM 3519 C C . ARG B 1 141 ? 12.302 -48.654 19.892 1.00 12.36 137 ARG B C 1
ATOM 3520 O O . ARG B 1 141 ? 12.220 -49.872 20.073 1.00 13.38 137 ARG B O 1
ATOM 3528 N N . ALA B 1 142 ? 11.674 -47.768 20.661 1.00 10.87 138 ALA B N 1
ATOM 3529 C CA . ALA B 1 142 ? 10.855 -48.199 21.790 1.00 12.42 138 ALA B CA 1
ATOM 3530 C C . ALA B 1 142 ? 9.566 -48.848 21.301 1.00 15.25 138 ALA B C 1
ATOM 3531 O O . ALA B 1 142 ? 9.064 -49.796 21.905 1.00 16.11 138 ALA B O 1
ATOM 3533 N N . ILE B 1 143 ? 9.030 -48.324 20.205 1.00 12.28 139 ILE B N 1
ATOM 3534 C CA . ILE B 1 143 ? 7.812 -48.859 19.614 1.00 13.62 139 ILE B CA 1
ATOM 3535 C C . ILE B 1 143 ? 8.059 -50.284 19.124 1.00 14.11 139 ILE B C 1
ATOM 3536 O O . ILE B 1 143 ? 7.241 -51.178 19.335 1.00 15.85 139 ILE B O 1
ATOM 3541 N N . GLU B 1 144 ? 9.201 -50.486 18.475 1.00 16.06 140 GLU B N 1
ATOM 3542 C CA . GLU B 1 144 ? 9.567 -51.789 17.929 1.00 17.97 140 GLU B CA 1
ATOM 3543 C C . GLU B 1 144 ? 9.892 -52.792 19.023 1.00 20.54 140 GLU B C 1
ATOM 3544 O O . GLU B 1 144 ? 9.547 -53.969 18.920 1.00 18.56 140 GLU B O 1
ATOM 3550 N N . GLU B 1 145 ? 10.552 -52.319 20.072 1.00 21.78 141 GLU B N 1
ATOM 3551 C CA . GLU B 1 145 ? 10.923 -53.173 21.194 1.00 27.26 141 GLU B CA 1
ATOM 3552 C C . GLU B 1 145 ? 9.666 -53.702 21.882 1.00 28.26 141 GLU B C 1
ATOM 3553 O O . GLU B 1 145 ? 9.659 -54.810 22.418 1.00 29.72 141 GLU B O 1
ATOM 3559 N N . ALA B 1 146 ? 8.603 -52.903 21.848 1.00 28.09 142 ALA B N 1
ATOM 3560 C CA . ALA B 1 146 ? 7.338 -53.265 22.483 1.00 26.80 142 ALA B CA 1
ATOM 3561 C C . ALA B 1 146 ? 6.328 -53.922 21.541 1.00 26.88 142 ALA B C 1
ATOM 3562 O O . ALA B 1 146 ? 5.216 -54.252 21.953 1.00 28.41 142 ALA B O 1
ATOM 3564 N N . ASN B 1 147 ? 6.712 -54.105 20.282 1.00 25.43 143 ASN B N 1
ATOM 3565 C CA . ASN B 1 147 ? 5.839 -54.733 19.294 1.00 24.93 143 ASN B CA 1
ATOM 3566 C C . ASN B 1 147 ? 4.531 -53.973 19.070 1.00 23.51 143 ASN B C 1
ATOM 3567 O O . ASN B 1 147 ? 3.494 -54.572 18.782 1.00 23.56 143 ASN B O 1
ATOM 3572 N N . ILE B 1 148 ? 4.584 -52.654 19.207 1.00 18.39 144 ILE B N 1
ATOM 3573 C CA . ILE B 1 148 ? 3.406 -51.815 19.003 1.00 16.19 144 ILE B CA 1
ATOM 3574 C C . ILE B 1 148 ? 3.222 -51.611 17.499 1.00 11.69 144 ILE B C 1
ATOM 3575 O O . ILE B 1 148 ? 4.165 -51.221 16.812 1.00 13.27 144 ILE B O 1
ATOM 3580 N N . PRO B 1 149 ? 2.012 -51.884 16.966 1.00 11.58 145 PRO B N 1
ATOM 3581 C CA . PRO B 1 149 ? 1.755 -51.709 15.528 1.00 10.94 145 PRO B CA 1
ATOM 3582 C C . PRO B 1 149 ? 1.966 -50.242 15.170 1.00 12.88 145 PRO B C 1
ATOM 3583 O O . PRO B 1 149 ? 1.438 -49.356 15.846 1.00 11.59 145 PRO B O 1
ATOM 3587 N N . TYR B 1 150 ? 2.706 -49.989 14.096 1.00 8.29 146 TYR B N 1
ATOM 3588 C CA . TYR B 1 150 ? 3.041 -48.615 13.740 1.00 9.77 146 TYR B CA 1
ATOM 3589 C C . TYR B 1 150 ? 3.089 -48.287 12.258 1.00 10.63 146 TYR B C 1
ATOM 3590 O O . TYR B 1 150 ? 2.963 -49.146 11.391 1.00 10.90 146 TYR B O 1
ATOM 3599 N N . THR B 1 151 ? 3.285 -47.001 11.999 1.00 10.10 147 THR B N 1
ATOM 3600 C CA . THR B 1 151 ? 3.473 -46.480 10.665 1.00 8.45 147 THR B CA 1
ATOM 3601 C C . THR B 1 151 ? 4.345 -45.255 10.908 1.00 9.61 147 THR B C 1
ATOM 3602 O O . THR B 1 151 ? 4.009 -44.402 11.733 1.00 11.05 147 THR B O 1
ATOM 3606 N N . TYR B 1 152 ? 5.494 -45.224 10.243 1.00 9.05 148 TYR B N 1
ATOM 3607 C CA . TYR B 1 152 ? 6.437 -44.118 10.346 1.00 10.50 148 TYR B CA 1
ATOM 3608 C C . TYR B 1 152 ? 6.256 -43.263 9.094 1.00 9.06 148 TYR B C 1
ATOM 3609 O O . TYR B 1 152 ? 6.543 -43.713 7.986 1.00 12.16 148 TYR B O 1
ATOM 3618 N N . VAL B 1 153 ? 5.787 -42.032 9.265 1.00 8.99 149 VAL B N 1
ATOM 3619 C CA . VAL B 1 153 ? 5.559 -41.162 8.116 1.00 8.16 149 VAL B CA 1
ATOM 3620 C C . VAL B 1 153 ? 6.655 -40.130 7.853 1.00 10.30 149 VAL B C 1
ATOM 3621 O O . VAL B 1 153 ? 6.924 -39.276 8.697 1.00 11.79 149 VAL B O 1
ATOM 3625 N N . SER B 1 154 ? 7.288 -40.218 6.684 1.00 8.65 150 SER B N 1
ATOM 3626 C CA . SER B 1 154 ? 8.297 -39.240 6.285 1.00 9.16 150 SER B CA 1
ATOM 3627 C C . SER B 1 154 ? 7.535 -38.368 5.298 1.00 10.03 150 SER B C 1
ATOM 3628 O O . SER B 1 154 ? 7.334 -38.747 4.148 1.00 9.19 150 SER B O 1
ATOM 3631 N N . ALA B 1 155 ? 7.095 -37.204 5.757 1.00 9.24 151 ALA B N 1
ATOM 3632 C CA . ALA B 1 155 ? 6.308 -36.311 4.913 1.00 11.20 151 ALA B CA 1
ATOM 3633 C C . ALA B 1 155 ? 7.135 -35.368 4.062 1.00 9.53 151 ALA B C 1
ATOM 3634 O O . ALA B 1 155 ? 6.587 -34.646 3.232 1.00 13.24 151 ALA B O 1
ATOM 3636 N N . ASN B 1 156 ? 8.448 -35.403 4.254 1.00 8.92 152 ASN B N 1
ATOM 3637 C CA . ASN B 1 156 ? 9.370 -34.512 3.570 1.00 9.22 152 ASN B CA 1
ATOM 3638 C C . ASN B 1 156 ? 9.031 -33.066 3.951 1.00 11.39 152 ASN B C 1
ATOM 3639 O O . ASN B 1 156 ? 8.476 -32.842 5.021 1.00 12.47 152 ASN B O 1
ATOM 3644 N N . CYS B 1 157 ? 9.347 -32.089 3.105 1.00 9.32 153 CYS B N 1
ATOM 3645 C CA . CYS B 1 157 ? 9.114 -30.688 3.464 1.00 8.77 153 CYS B CA 1
ATOM 3646 C C . CYS B 1 157 ? 7.670 -30.192 3.457 1.00 9.43 153 CYS B C 1
ATOM 3647 O O . CYS B 1 157 ? 6.930 -30.451 2.516 1.00 10.78 153 CYS B O 1
ATOM 3650 N N . PHE B 1 158 ? 7.279 -29.476 4.510 1.00 7.20 154 PHE B N 1
ATOM 3651 C CA . PHE B 1 158 ? 5.937 -28.889 4.579 1.00 9.01 154 PHE B CA 1
ATOM 3652 C C . PHE B 1 158 ? 6.025 -27.755 3.551 1.00 9.93 154 PHE B C 1
ATOM 3653 O O . PHE B 1 158 ? 6.816 -26.820 3.713 1.00 9.65 154 PHE B O 1
ATOM 3661 N N . ALA B 1 159 ? 5.224 -27.848 2.491 1.00 9.28 155 ALA B N 1
ATOM 3662 C CA . ALA B 1 159 ? 5.257 -26.873 1.404 1.00 9.30 155 ALA B CA 1
ATOM 3663 C C . ALA B 1 159 ? 4.912 -25.414 1.707 1.00 7.81 155 ALA B C 1
ATOM 3664 O O . ALA B 1 159 ? 5.670 -24.513 1.330 1.00 9.84 155 ALA B O 1
ATOM 3666 N N . SER B 1 160 ? 3.780 -25.158 2.353 1.00 8.01 156 SER B N 1
ATOM 3667 C CA . SER B 1 160 ? 3.437 -23.768 2.645 1.00 9.97 156 SER B CA 1
ATOM 3668 C C . SER B 1 160 ? 4.506 -23.179 3.551 1.00 11.06 156 SER B C 1
ATOM 3669 O O . SER B 1 160 ? 4.937 -22.036 3.368 1.00 10.09 156 SER B O 1
ATOM 3672 N N . TYR B 1 161 ? 4.938 -23.983 4.518 1.00 8.48 157 TYR B N 1
ATOM 3673 C CA . TYR B 1 161 ? 5.958 -23.582 5.476 1.00 10.20 157 TYR B CA 1
ATOM 3674 C C . TYR B 1 161 ? 7.240 -23.127 4.788 1.00 11.50 157 TYR B C 1
ATOM 3675 O O . TYR B 1 161 ? 7.726 -22.018 5.035 1.00 11.37 157 TYR B O 1
ATOM 3684 N N . PHE B 1 162 ? 7.786 -23.978 3.921 1.00 9.63 158 PHE B N 1
ATOM 3685 C CA . PHE B 1 162 ? 9.031 -23.640 3.250 1.00 8.21 158 PHE B CA 1
ATOM 3686 C C . PHE B 1 162 ? 8.942 -22.739 2.023 1.00 10.06 158 PHE B C 1
ATOM 3687 O O . PHE B 1 162 ? 9.932 -22.118 1.651 1.00 10.76 158 PHE B O 1
ATOM 3695 N N . ILE B 1 163 ? 7.776 -22.655 1.388 1.00 10.81 159 ILE B N 1
ATOM 3696 C CA . ILE B 1 163 ? 7.643 -21.730 0.269 1.00 10.59 159 ILE B CA 1
ATOM 3697 C C . ILE B 1 163 ? 7.696 -20.349 0.936 1.00 12.31 159 ILE B C 1
ATOM 3698 O O . ILE B 1 163 ? 8.314 -19.419 0.421 1.00 12.02 159 ILE B O 1
ATOM 3703 N N . ASN B 1 164 ? 7.063 -20.227 2.100 1.00 12.21 160 ASN B N 1
ATOM 3704 C CA . ASN B 1 164 ? 7.080 -18.958 2.826 1.00 12.59 160 ASN B CA 1
ATOM 3705 C C . ASN B 1 164 ? 8.501 -18.644 3.276 1.00 13.66 160 ASN B C 1
ATOM 3706 O O . ASN B 1 164 ? 8.965 -17.516 3.164 1.00 15.07 160 ASN B O 1
ATOM 3711 N N . TYR B 1 165 ? 9.198 -19.657 3.773 1.00 12.85 161 TYR B N 1
ATOM 3712 C CA . TYR B 1 165 ? 10.557 -19.469 4.258 1.00 13.27 161 TYR B CA 1
ATOM 3713 C C . TYR B 1 165 ? 11.565 -19.107 3.172 1.00 14.95 161 TYR B C 1
ATOM 3714 O O . TYR B 1 165 ? 12.369 -18.186 3.348 1.00 13.64 161 TYR B O 1
ATOM 3723 N N . LEU B 1 166 ? 11.516 -19.824 2.052 1.00 11.57 162 LEU B N 1
ATOM 3724 C CA . LEU B 1 166 ? 12.450 -19.598 0.954 1.00 11.77 162 LEU B CA 1
ATOM 3725 C C . LEU B 1 166 ? 12.118 -18.413 0.057 1.00 12.98 162 LEU B C 1
ATOM 3726 O O . LEU B 1 166 ? 13.018 -17.685 -0.359 1.00 12.74 162 LEU B O 1
ATOM 3731 N N . LEU B 1 167 ? 10.835 -18.218 -0.242 1.00 11.96 163 LEU B N 1
ATOM 3732 C CA . LEU B 1 167 ? 10.433 -17.130 -1.128 1.00 13.22 163 LEU B CA 1
ATOM 3733 C C . LEU B 1 167 ? 9.963 -15.855 -0.438 1.00 16.30 163 LEU B C 1
ATOM 3734 O O . LEU B 1 167 ? 9.955 -14.789 -1.061 1.00 16.83 163 LEU B O 1
ATOM 3739 N N . ARG B 1 168 ? 9.575 -15.954 0.833 1.00 14.51 164 ARG B N 1
ATOM 3740 C CA . ARG B 1 168 ? 9.088 -14.786 1.576 1.00 17.93 164 ARG B CA 1
ATOM 3741 C C . ARG B 1 168 ? 8.163 -14.000 0.648 1.00 20.76 164 ARG B C 1
ATOM 3742 O O . ARG B 1 168 ? 8.353 -12.802 0.435 1.00 22.53 164 ARG B O 1
ATOM 3750 N N . PRO B 1 169 ? 7.146 -14.669 0.088 1.00 21.72 165 PRO B N 1
ATOM 3751 C CA . PRO B 1 169 ? 6.176 -14.067 -0.834 1.00 23.78 165 PRO B CA 1
ATOM 3752 C C . PRO B 1 169 ? 5.533 -12.768 -0.367 1.00 27.21 165 PRO B C 1
ATOM 3753 O O . PRO B 1 169 ? 5.155 -11.927 -1.181 1.00 31.59 165 PRO B O 1
ATOM 3757 N N . TYR B 1 170 ? 5.411 -12.612 0.943 1.00 28.07 166 TYR B N 1
ATOM 3758 C CA . TYR B 1 170 ? 4.809 -11.424 1.533 1.00 31.08 166 TYR B CA 1
ATOM 3759 C C . TYR B 1 170 ? 5.820 -10.283 1.669 1.00 29.86 166 TYR B C 1
ATOM 3760 O O . TYR B 1 170 ? 5.510 -9.241 2.244 1.00 32.71 166 TYR B O 1
ATOM 3769 N N . ASP B 1 171 ? 7.021 -10.484 1.131 1.00 27.19 167 ASP B N 1
ATOM 3770 C CA . ASP B 1 171 ? 8.090 -9.484 1.207 1.00 25.54 167 ASP B CA 1
ATOM 3771 C C . ASP B 1 171 ? 8.392 -8.880 -0.166 1.00 23.57 167 ASP B C 1
ATOM 3772 O O . ASP B 1 171 ? 8.826 -9.581 -1.082 1.00 22.90 167 ASP B O 1
ATOM 3777 N N . PRO B 1 172 ? 8.191 -7.562 -0.320 1.00 24.43 168 PRO B N 1
ATOM 3778 C CA . PRO B 1 172 ? 8.443 -6.885 -1.596 1.00 22.23 168 PRO B CA 1
ATOM 3779 C C . PRO B 1 172 ? 9.915 -6.675 -1.961 1.00 24.72 168 PRO B C 1
ATOM 3780 O O . PRO B 1 172 ? 10.219 -5.964 -2.922 1.00 24.66 168 PRO B O 1
ATOM 3784 N N . LYS B 1 173 ? 10.822 -7.292 -1.207 1.00 23.99 169 LYS B N 1
ATOM 3785 C CA . LYS B 1 173 ? 12.256 -7.156 -1.468 1.00 24.10 169 LYS B CA 1
ATOM 3786 C C . LYS B 1 173 ? 12.635 -7.591 -2.883 1.00 24.76 169 LYS B C 1
ATOM 3787 O O . LYS B 1 173 ? 11.906 -8.348 -3.525 1.00 25.56 169 LYS B O 1
ATOM 3793 N N . ASP B 1 174 ? 13.788 -7.123 -3.357 1.00 23.98 170 ASP B N 1
ATOM 3794 C CA . ASP B 1 174 ? 14.257 -7.447 -4.700 1.00 25.45 170 ASP B CA 1
ATOM 3795 C C . ASP B 1 174 ? 15.332 -8.528 -4.741 1.00 24.67 170 ASP B C 1
ATOM 3796 O O . ASP B 1 174 ? 15.855 -8.846 -5.807 1.00 22.76 170 ASP B O 1
ATOM 3801 N N . GLU B 1 175 ? 15.663 -9.087 -3.582 1.00 22.96 171 GLU B N 1
ATOM 3802 C CA . GLU B 1 175 ? 16.671 -10.138 -3.509 1.00 23.16 171 GLU B CA 1
ATOM 3803 C C . GLU B 1 175 ? 16.098 -11.376 -2.837 1.00 20.23 171 GLU B C 1
ATOM 3804 O O . GLU B 1 175 ? 15.102 -11.298 -2.120 1.00 20.11 171 GLU B O 1
ATOM 3810 N N . ILE B 1 176 ? 16.734 -12.517 -3.081 1.00 19.49 172 ILE B N 1
ATOM 3811 C CA . ILE B 1 176 ? 16.315 -13.779 -2.479 1.00 20.43 172 ILE B CA 1
ATOM 3812 C C . ILE B 1 176 ? 17.553 -14.555 -2.060 1.00 20.22 172 ILE B C 1
ATOM 3813 O O . ILE B 1 176 ? 18.508 -14.681 -2.829 1.00 19.75 172 ILE B O 1
ATOM 3818 N N . THR B 1 177 ? 17.531 -15.071 -0.838 1.00 19.49 173 THR B N 1
ATOM 3819 C CA . THR B 1 177 ? 18.656 -15.834 -0.324 1.00 18.93 173 THR B CA 1
ATOM 3820 C C . THR B 1 177 ? 18.617 -17.274 -0.837 1.00 19.08 173 THR B C 1
ATOM 3821 O O . THR B 1 177 ? 17.567 -17.917 -0.835 1.00 18.71 173 THR B O 1
ATOM 3825 N N . VAL B 1 178 ? 19.766 -17.762 -1.293 1.00 17.23 174 VAL B N 1
ATOM 3826 C CA . VAL B 1 178 ? 19.894 -19.129 -1.791 1.00 17.52 174 VAL B CA 1
ATOM 3827 C C . VAL B 1 178 ? 20.927 -19.825 -0.913 1.00 19.59 174 VAL B C 1
ATOM 3828 O O . VAL B 1 178 ? 22.041 -19.334 -0.746 1.00 19.90 174 VAL B O 1
ATOM 3832 N N . TYR B 1 179 ? 20.553 -20.967 -0.353 1.00 17.43 175 TYR B N 1
ATOM 3833 C CA . TYR B 1 179 ? 21.450 -21.704 0.521 1.00 18.92 175 TYR B CA 1
ATOM 3834 C C . TYR B 1 179 ? 22.314 -22.681 -0.261 1.00 20.04 175 TYR B C 1
ATOM 3835 O O . TYR B 1 179 ? 21.812 -23.593 -0.919 1.00 19.49 175 TYR B O 1
ATOM 3844 N N . GLY B 1 180 ? 23.625 -22.475 -0.192 1.00 20.62 176 GLY B N 1
ATOM 3845 C CA . GLY B 1 180 ? 24.536 -23.332 -0.922 1.00 19.32 176 GLY B CA 1
ATOM 3846 C C . GLY B 1 180 ? 24.416 -23.005 -2.397 1.00 18.77 176 GLY B C 1
ATOM 3847 O O . GLY B 1 180 ? 24.026 -21.895 -2.755 1.00 21.16 176 GLY B O 1
ATOM 3848 N N . THR B 1 181 ? 24.737 -23.968 -3.251 1.00 19.87 177 THR B N 1
ATOM 3849 C CA . THR B 1 181 ? 24.660 -23.765 -4.692 1.00 20.82 177 THR B CA 1
ATOM 3850 C C . THR B 1 181 ? 23.207 -23.625 -5.132 1.00 22.09 177 THR B C 1
ATOM 3851 O O . THR B 1 181 ? 22.918 -23.012 -6.160 1.00 22.39 177 THR B O 1
ATOM 3855 N N . GLY B 1 182 ? 22.301 -24.201 -4.346 1.00 20.70 178 GLY B N 1
ATOM 3856 C CA . GLY B 1 182 ? 20.886 -24.147 -4.669 1.00 19.72 178 GLY B CA 1
ATOM 3857 C C . GLY B 1 182 ? 20.476 -25.240 -5.644 1.00 19.66 178 GLY B C 1
ATOM 3858 O O . GLY B 1 182 ? 19.336 -25.272 -6.109 1.00 18.59 178 GLY B O 1
ATOM 3859 N N . GLU B 1 183 ? 21.404 -26.144 -5.944 1.00 19.12 179 GLU B N 1
ATOM 3860 C CA . GLU B 1 183 ? 21.155 -27.237 -6.879 1.00 18.86 179 GLU B CA 1
ATOM 3861 C C . GLU B 1 183 ? 20.617 -28.518 -6.241 1.00 17.84 179 GLU B C 1
ATOM 3862 O O . GLU B 1 183 ? 20.229 -29.448 -6.950 1.00 17.82 179 GLU B O 1
ATOM 3868 N N . ALA B 1 184 ? 20.597 -28.574 -4.913 1.00 17.00 180 ALA B N 1
ATOM 3869 C CA . ALA B 1 184 ? 20.114 -29.765 -4.217 1.00 15.88 180 ALA B CA 1
ATOM 3870 C C . ALA B 1 184 ? 18.608 -29.937 -4.379 1.00 15.36 180 ALA B C 1
ATOM 3871 O O . ALA B 1 184 ? 17.851 -28.973 -4.280 1.00 15.68 180 ALA B O 1
ATOM 3873 N N . LYS B 1 185 ? 18.174 -31.166 -4.632 1.00 15.40 181 LYS B N 1
ATOM 3874 C CA . LYS B 1 185 ? 16.752 -31.432 -4.799 1.00 14.23 181 LYS B CA 1
ATOM 3875 C C . LYS B 1 185 ? 16.072 -31.705 -3.464 1.00 13.34 181 LYS B C 1
ATOM 3876 O O . LYS B 1 185 ? 16.694 -32.197 -2.522 1.00 14.39 181 LYS B O 1
ATOM 3882 N N . PHE B 1 186 ? 14.791 -31.362 -3.389 1.00 13.02 182 PHE B N 1
ATOM 3883 C CA . PHE B 1 186 ? 14.002 -31.609 -2.194 1.00 12.06 182 PHE B CA 1
ATOM 3884 C C . PHE B 1 186 ? 12.559 -31.829 -2.612 1.00 11.36 182 PHE B C 1
ATOM 3885 O O . PHE B 1 186 ? 12.154 -31.430 -3.703 1.00 10.86 182 PHE B O 1
ATOM 3893 N N . ALA B 1 187 ? 11.802 -32.513 -1.764 1.00 9.46 183 ALA B N 1
ATOM 3894 C CA . ALA B 1 187 ? 10.400 -32.777 -2.043 1.00 8.93 183 ALA B CA 1
ATOM 3895 C C . ALA B 1 187 ? 9.586 -32.027 -1.006 1.00 10.17 183 ALA B C 1
ATOM 3896 O O . ALA B 1 187 ? 9.942 -32.005 0.176 1.00 9.76 183 ALA B O 1
ATOM 3898 N N . MET B 1 188 ? 8.509 -31.384 -1.443 1.00 9.20 184 MET B N 1
ATOM 3899 C CA . MET B 1 188 ? 7.656 -30.658 -0.514 1.00 7.96 184 MET B CA 1
ATOM 3900 C C . MET B 1 188 ? 6.198 -30.938 -0.827 1.00 9.11 184 MET B C 1
ATOM 3901 O O . MET B 1 188 ? 5.797 -31.018 -1.997 1.00 12.18 184 MET B O 1
ATOM 3906 N N . ASN B 1 189 ? 5.415 -31.096 0.231 1.00 7.82 185 ASN B N 1
ATOM 3907 C CA . ASN B 1 189 ? 4.006 -31.417 0.112 1.00 8.94 185 ASN B CA 1
ATOM 3908 C C . ASN B 1 189 ? 3.100 -30.468 0.886 1.00 8.76 185 ASN B C 1
ATOM 3909 O O . ASN B 1 189 ? 3.445 -29.991 1.967 1.00 7.91 185 ASN B O 1
ATOM 3914 N N . TYR B 1 190 ? 1.924 -30.215 0.322 1.00 9.48 186 TYR B N 1
ATOM 3915 C CA . TYR B 1 190 ? 0.942 -29.321 0.927 1.00 10.39 186 TYR B CA 1
ATOM 3916 C C . TYR B 1 190 ? 0.448 -29.904 2.245 1.00 10.05 186 TYR B C 1
ATOM 3917 O O . TYR B 1 190 ? 0.074 -31.081 2.319 1.00 8.74 186 TYR B O 1
ATOM 3926 N N . GLU B 1 191 ? 0.458 -29.072 3.283 1.00 8.63 187 GLU B N 1
ATOM 3927 C CA . GLU B 1 191 ? 0.035 -29.476 4.615 1.00 10.85 187 GLU B CA 1
ATOM 3928 C C . GLU B 1 191 ? -1.338 -30.151 4.656 1.00 8.43 187 GLU B C 1
ATOM 3929 O O . GLU B 1 191 ? -1.526 -31.155 5.351 1.00 8.75 187 GLU B O 1
ATOM 3935 N N . GLN B 1 192 ? -2.294 -29.612 3.907 1.00 10.03 188 GLN B N 1
ATOM 3936 C CA . GLN B 1 192 ? -3.627 -30.193 3.877 1.00 10.63 188 GLN B CA 1
ATOM 3937 C C . GLN B 1 192 ? -3.580 -31.636 3.370 1.00 9.51 188 GLN B C 1
ATOM 3938 O O . GLN B 1 192 ? -4.295 -32.501 3.881 1.00 12.24 188 GLN B O 1
ATOM 3944 N N . ASP B 1 193 ? -2.737 -31.893 2.373 1.00 9.22 189 ASP B N 1
ATOM 3945 C CA . ASP B 1 193 ? -2.615 -33.242 1.819 1.00 10.10 189 ASP B CA 1
ATOM 3946 C C . ASP B 1 193 ? -1.864 -34.164 2.774 1.00 9.31 189 ASP B C 1
ATOM 3947 O O . ASP B 1 193 ? -2.201 -35.340 2.906 1.00 9.78 189 ASP B O 1
ATOM 3952 N N . ILE B 1 194 ? -0.834 -33.636 3.428 1.00 7.65 190 ILE B N 1
ATOM 3953 C CA . ILE B 1 194 ? -0.079 -34.425 4.401 1.00 8.80 190 ILE B CA 1
ATOM 3954 C C . ILE B 1 194 ? -1.067 -34.921 5.462 1.00 10.96 190 ILE B C 1
ATOM 3955 O O . ILE B 1 194 ? -1.039 -36.086 5.868 1.00 9.25 190 ILE B O 1
ATOM 3960 N N . GLY B 1 195 ? -1.962 -34.036 5.890 1.00 9.02 191 GLY B N 1
ATOM 3961 C CA . GLY B 1 195 ? -2.951 -34.411 6.886 1.00 11.00 191 GLY B CA 1
ATOM 3962 C C . GLY B 1 195 ? -3.916 -35.493 6.424 1.00 10.74 191 GLY B C 1
ATOM 3963 O O . GLY B 1 195 ? -4.164 -36.461 7.143 1.00 10.33 191 GLY B O 1
ATOM 3964 N N . LEU B 1 196 ? -4.462 -35.340 5.222 1.00 8.79 192 LEU B N 1
ATOM 3965 C CA . LEU B 1 196 ? -5.410 -36.313 4.698 1.00 9.47 192 LEU B CA 1
ATOM 3966 C C . LEU B 1 196 ? -4.776 -37.679 4.446 1.00 10.15 192 LEU B C 1
ATOM 3967 O O . LEU B 1 196 ? -5.330 -38.704 4.851 1.00 11.85 192 LEU B O 1
ATOM 3972 N N . TYR B 1 197 ? -3.624 -37.695 3.777 1.00 9.50 193 TYR B N 1
ATOM 3973 C CA . TYR B 1 197 ? -2.935 -38.957 3.493 1.00 9.32 193 TYR B CA 1
ATOM 3974 C C . TYR B 1 197 ? -2.511 -39.656 4.779 1.00 11.03 193 TYR B C 1
ATOM 3975 O O . TYR B 1 197 ? -2.520 -40.882 4.859 1.00 9.49 193 TYR B O 1
ATOM 3984 N N . THR B 1 198 ? -2.148 -38.882 5.793 1.00 9.10 194 THR B N 1
ATOM 3985 C CA . THR B 1 198 ? -1.736 -39.487 7.049 1.00 7.16 194 THR B CA 1
ATOM 3986 C C . THR B 1 198 ? -2.887 -40.283 7.660 1.00 9.50 194 THR B C 1
ATOM 3987 O O . THR B 1 198 ? -2.683 -41.398 8.141 1.00 10.96 194 THR B O 1
ATOM 3991 N N . ILE B 1 199 ? -4.102 -39.736 7.627 1.00 8.21 195 ILE B N 1
ATOM 3992 C CA . ILE B 1 199 ? -5.241 -40.466 8.177 1.00 8.91 195 ILE B CA 1
ATOM 3993 C C . ILE B 1 199 ? -5.491 -41.734 7.346 1.00 10.86 195 ILE B C 1
ATOM 3994 O O . ILE B 1 199 ? -5.761 -42.807 7.892 1.00 11.39 195 ILE B O 1
ATOM 3999 N N . LYS B 1 200 ? -5.399 -41.601 6.027 1.00 9.51 196 LYS B N 1
ATOM 4000 C CA . LYS B 1 200 ? -5.605 -42.726 5.123 1.00 11.91 196 LYS B CA 1
ATOM 4001 C C . LYS B 1 200 ? -4.650 -43.882 5.415 1.00 12.85 196 LYS B C 1
ATOM 4002 O O . LYS B 1 200 ? -5.082 -45.024 5.582 1.00 10.64 196 LYS B O 1
ATOM 4008 N N . VAL B 1 201 ? -3.352 -43.597 5.482 1.00 11.50 197 VAL B N 1
ATOM 4009 C CA . VAL B 1 201 ? -2.389 -44.668 5.717 1.00 10.35 197 VAL B CA 1
ATOM 4010 C C . VAL B 1 201 ? -2.477 -45.270 7.113 1.00 11.16 197 VAL B C 1
ATOM 4011 O O . VAL B 1 201 ? -2.108 -46.428 7.311 1.00 9.77 197 VAL B O 1
ATOM 4015 N N . ALA B 1 202 ? -2.978 -44.492 8.071 1.00 12.00 198 ALA B N 1
ATOM 4016 C CA . ALA B 1 202 ? -3.101 -44.952 9.454 1.00 12.42 198 ALA B CA 1
ATOM 4017 C C . ALA B 1 202 ? -4.049 -46.138 9.615 1.00 12.87 198 ALA B C 1
ATOM 4018 O O . ALA B 1 202 ? -4.006 -46.834 10.627 1.00 12.34 198 ALA B O 1
ATOM 4020 N N . THR B 1 203 ? -4.912 -46.365 8.629 1.00 15.67 199 THR B N 1
ATOM 4021 C CA . THR B 1 203 ? -5.841 -47.493 8.705 1.00 19.30 199 THR B CA 1
ATOM 4022 C C . THR B 1 203 ? -5.672 -48.441 7.520 1.00 20.37 199 THR B C 1
ATOM 4023 O O . THR B 1 203 ? -6.333 -49.478 7.436 1.00 25.15 199 THR B O 1
ATOM 4027 N N . ASP B 1 204 ? -4.772 -48.085 6.613 1.00 15.39 200 ASP B N 1
ATOM 4028 C CA . ASP B 1 204 ? -4.500 -48.889 5.425 1.00 14.83 200 ASP B CA 1
ATOM 4029 C C . ASP B 1 204 ? -3.573 -50.049 5.798 1.00 14.33 200 ASP B C 1
ATOM 4030 O O . ASP B 1 204 ? -2.462 -49.833 6.279 1.00 12.61 200 ASP B O 1
ATOM 4035 N N . PRO B 1 205 ? -4.019 -51.299 5.590 1.00 16.46 201 PRO B N 1
ATOM 4036 C CA . PRO B 1 205 ? -3.177 -52.454 5.926 1.00 15.64 201 PRO B CA 1
ATOM 4037 C C . PRO B 1 205 ? -1.816 -52.421 5.226 1.00 15.02 201 PRO B C 1
ATOM 4038 O O . PRO B 1 205 ? -0.820 -52.938 5.739 1.00 15.84 201 PRO B O 1
ATOM 4042 N N . ARG B 1 206 ? -1.778 -51.810 4.048 1.00 12.24 202 ARG B N 1
ATOM 4043 C CA . ARG B 1 206 ? -0.548 -51.711 3.274 1.00 12.27 202 ARG B CA 1
ATOM 4044 C C . ARG B 1 206 ? 0.522 -50.867 3.966 1.00 13.29 202 ARG B C 1
ATOM 4045 O O . ARG B 1 206 ? 1.691 -50.906 3.579 1.00 16.01 202 ARG B O 1
ATOM 4053 N N . ALA B 1 207 ? 0.125 -50.120 4.993 1.00 11.26 203 ALA B N 1
ATOM 4054 C CA . ALA B 1 207 ? 1.064 -49.269 5.723 1.00 10.11 203 ALA B CA 1
ATOM 4055 C C . ALA B 1 207 ? 1.365 -49.790 7.126 1.00 11.49 203 ALA B C 1
ATOM 4056 O O . ALA B 1 207 ? 2.108 -49.159 7.881 1.00 10.84 203 ALA B O 1
ATOM 4058 N N . LEU B 1 208 ? 0.790 -50.939 7.477 1.00 9.02 204 LEU B N 1
ATOM 4059 C CA . LEU B 1 208 ? 1.015 -51.528 8.796 1.00 10.10 204 LEU B CA 1
ATOM 4060 C C . LEU B 1 208 ? 2.480 -51.909 9.003 1.00 10.52 204 LEU B C 1
ATOM 4061 O O . LEU B 1 208 ? 3.042 -52.701 8.243 1.00 11.12 204 LEU B O 1
ATOM 4066 N N . ASN B 1 209 ? 3.077 -51.341 10.047 1.00 9.74 205 ASN B N 1
ATOM 4067 C CA . ASN B 1 209 ? 4.471 -51.578 10.410 1.00 9.31 205 ASN B CA 1
ATOM 4068 C C . ASN B 1 209 ? 5.454 -51.270 9.294 1.00 11.80 205 ASN B C 1
ATOM 4069 O O . ASN B 1 209 ? 6.429 -51.996 9.077 1.00 12.38 205 ASN B O 1
ATOM 4074 N N . ARG B 1 210 ? 5.213 -50.167 8.595 1.00 8.51 206 ARG B N 1
ATOM 4075 C CA . ARG B 1 210 ? 6.094 -49.785 7.515 1.00 10.44 206 ARG B CA 1
ATOM 4076 C C . ARG B 1 210 ? 6.414 -48.306 7.533 1.00 11.21 206 ARG B C 1
ATOM 4077 O O . ARG B 1 210 ? 5.789 -47.523 8.252 1.00 10.75 206 ARG B O 1
ATOM 4085 N N . VAL B 1 211 ? 7.411 -47.951 6.734 1.00 11.05 207 VAL B N 1
ATOM 4086 C CA . VAL B 1 211 ? 7.829 -46.573 6.568 1.00 9.83 207 VAL B CA 1
ATOM 4087 C C . VAL B 1 211 ? 7.061 -46.101 5.340 1.00 10.01 207 VAL B C 1
ATOM 4088 O O . VAL B 1 211 ? 7.129 -46.730 4.287 1.00 12.55 207 VAL B O 1
ATOM 4092 N N . VAL B 1 212 ? 6.321 -45.008 5.483 1.00 6.80 208 VAL B N 1
ATOM 4093 C CA . VAL B 1 212 ? 5.565 -44.443 4.372 1.00 8.58 208 VAL B CA 1
ATOM 4094 C C . VAL B 1 212 ? 6.200 -43.094 4.069 1.00 9.42 208 VAL B C 1
ATOM 4095 O O . VAL B 1 212 ? 6.389 -42.274 4.965 1.00 8.10 208 VAL B O 1
ATOM 4099 N N . ILE B 1 213 ? 6.547 -42.886 2.805 1.00 7.38 209 ILE B N 1
ATOM 4100 C CA . ILE B 1 213 ? 7.185 -41.654 2.379 1.00 9.00 209 ILE B CA 1
ATOM 4101 C C . ILE B 1 213 ? 6.281 -40.905 1.412 1.00 8.80 209 ILE B C 1
ATOM 4102 O O . ILE B 1 213 ? 5.668 -41.512 0.536 1.00 9.20 209 ILE B O 1
ATOM 4107 N N . TYR B 1 214 ? 6.192 -39.587 1.580 1.00 9.31 210 TYR B N 1
ATOM 4108 C CA . TYR B 1 214 ? 5.381 -38.766 0.684 1.00 7.81 210 TYR B CA 1
ATOM 4109 C C . TYR B 1 214 ? 6.302 -38.114 -0.339 1.00 9.56 210 TYR B C 1
ATOM 4110 O O . TYR B 1 214 ? 6.897 -37.067 -0.072 1.00 10.00 210 TYR B O 1
ATOM 4119 N N . ARG B 1 215 ? 6.428 -38.727 -1.513 1.00 9.53 211 ARG B N 1
ATOM 4120 C CA . ARG B 1 215 ? 7.297 -38.168 -2.536 1.00 9.25 211 ARG B CA 1
ATOM 4121 C C . ARG B 1 215 ? 6.658 -38.182 -3.918 1.00 11.11 211 ARG B C 1
ATOM 4122 O O . ARG B 1 215 ? 7.109 -38.895 -4.806 1.00 11.44 211 ARG B O 1
ATOM 4130 N N . PRO B 1 216 ? 5.580 -37.410 -4.108 1.00 12.13 212 PRO B N 1
ATOM 4131 C CA . PRO B 1 216 ? 4.943 -37.384 -5.429 1.00 11.82 212 PRO B CA 1
ATOM 4132 C C . PRO B 1 216 ? 5.932 -36.773 -6.430 1.00 11.47 212 PRO B C 1
ATOM 4133 O O . PRO B 1 216 ? 6.622 -35.803 -6.112 1.00 9.64 212 PRO B O 1
ATOM 4137 N N . SER B 1 217 ? 6.001 -37.339 -7.634 1.00 10.97 213 SER B N 1
ATOM 4138 C CA . SER B 1 217 ? 6.943 -36.866 -8.647 1.00 9.43 213 SER B CA 1
ATOM 4139 C C . SER B 1 217 ? 6.748 -35.418 -9.090 1.00 10.27 213 SER B C 1
ATOM 4140 O O . SER B 1 217 ? 7.662 -34.804 -9.643 1.00 13.56 213 SER B O 1
ATOM 4143 N N . THR B 1 218 ? 5.560 -34.885 -8.841 1.00 10.08 214 THR B N 1
ATOM 4144 C CA . THR B 1 218 ? 5.224 -33.517 -9.211 1.00 12.50 214 THR B CA 1
ATOM 4145 C C . THR B 1 218 ? 5.680 -32.512 -8.166 1.00 11.73 214 THR B C 1
ATOM 4146 O O . THR B 1 218 ? 5.531 -31.307 -8.354 1.00 13.71 214 THR B O 1
ATOM 4150 N N . ASN B 1 219 ? 6.240 -33.005 -7.068 1.00 11.54 215 ASN B N 1
ATOM 4151 C CA . ASN B 1 219 ? 6.656 -32.130 -5.983 1.00 11.48 215 ASN B CA 1
ATOM 4152 C C . ASN B 1 219 ? 8.145 -32.172 -5.637 1.00 10.78 215 ASN B C 1
ATOM 4153 O O . ASN B 1 219 ? 8.526 -31.929 -4.491 1.00 11.82 215 ASN B O 1
ATOM 4158 N N . ILE B 1 220 ? 8.974 -32.478 -6.632 1.00 9.93 216 ILE B N 1
ATOM 4159 C CA . ILE B 1 220 ? 10.424 -32.536 -6.469 1.00 10.62 216 ILE B CA 1
ATOM 4160 C C . ILE B 1 220 ? 11.007 -31.334 -7.206 1.00 12.55 216 ILE B C 1
ATOM 4161 O O . ILE B 1 220 ? 10.723 -31.123 -8.388 1.00 11.37 216 ILE B O 1
ATOM 4166 N N . ILE B 1 221 ? 11.837 -30.556 -6.520 1.00 10.76 217 ILE B N 1
ATOM 4167 C CA . ILE B 1 221 ? 12.384 -29.351 -7.128 1.00 11.14 217 ILE B CA 1
ATOM 4168 C C . ILE B 1 221 ? 13.659 -28.895 -6.411 1.00 11.78 217 ILE B C 1
ATOM 4169 O O . ILE B 1 221 ? 14.031 -29.452 -5.375 1.00 13.35 217 ILE B O 1
ATOM 4174 N N . THR B 1 222 ? 14.332 -27.895 -6.975 1.00 12.77 218 THR B N 1
ATOM 4175 C CA . THR B 1 222 ? 15.537 -27.330 -6.371 1.00 12.16 218 THR B CA 1
ATOM 4176 C C . THR B 1 222 ? 15.215 -25.882 -6.015 1.00 10.98 218 THR B C 1
ATOM 4177 O O . THR B 1 222 ? 14.224 -25.332 -6.499 1.00 11.92 218 THR B O 1
ATOM 4181 N N . GLN B 1 223 ? 16.039 -25.265 -5.174 1.00 10.20 219 GLN B N 1
ATOM 4182 C CA . GLN B 1 223 ? 15.817 -23.869 -4.797 1.00 9.73 219 GLN B CA 1
ATOM 4183 C C . GLN B 1 223 ? 15.800 -22.966 -6.028 1.00 11.67 219 GLN B C 1
ATOM 4184 O O . GLN B 1 223 ? 14.956 -22.074 -6.147 1.00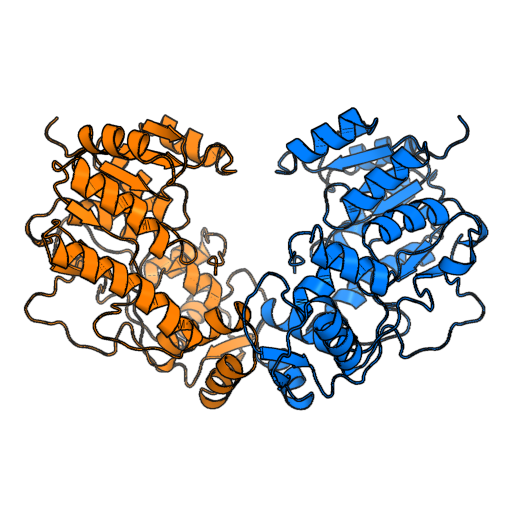 12.61 219 GLN B O 1
ATOM 4190 N N . LEU B 1 224 ? 16.745 -23.194 -6.935 1.00 13.14 220 LEU B N 1
ATOM 4191 C CA . LEU B 1 224 ? 16.848 -22.384 -8.143 1.00 13.78 220 LEU B CA 1
ATOM 4192 C C . LEU B 1 224 ? 15.641 -22.546 -9.055 1.00 13.35 220 LEU B C 1
ATOM 4193 O O . LEU B 1 224 ? 15.170 -21.570 -9.642 1.00 13.43 220 LEU B O 1
ATOM 4198 N N . GLU B 1 225 ? 15.134 -23.770 -9.173 1.00 12.61 221 GLU B N 1
ATOM 4199 C CA . GLU B 1 225 ? 13.971 -24.015 -10.016 1.00 14.10 221 GLU B CA 1
ATOM 4200 C C . GLU B 1 225 ? 12.732 -23.382 -9.388 1.00 13.87 221 GLU B C 1
ATOM 4201 O O . GLU B 1 225 ? 11.884 -22.830 -10.090 1.00 12.64 221 GLU B O 1
ATOM 4207 N N . LEU B 1 226 ? 12.633 -23.455 -8.063 1.00 10.82 222 LEU B N 1
ATOM 4208 C CA . LEU B 1 226 ? 11.495 -22.876 -7.362 1.00 10.58 222 LEU B CA 1
ATOM 4209 C C . LEU B 1 226 ? 11.459 -21.369 -7.588 1.00 11.15 222 LEU B C 1
ATOM 4210 O O . LEU B 1 226 ? 10.400 -20.793 -7.852 1.00 10.97 222 LEU B O 1
ATOM 4215 N N . ILE B 1 227 ? 12.619 -20.734 -7.480 1.00 9.56 223 ILE B N 1
ATOM 4216 C CA . ILE B 1 227 ? 12.715 -19.293 -7.681 1.00 10.38 223 ILE B CA 1
ATOM 4217 C C . ILE B 1 227 ? 12.326 -18.917 -9.111 1.00 11.09 223 ILE B C 1
ATOM 4218 O O . ILE B 1 227 ? 11.556 -17.977 -9.330 1.00 12.33 223 ILE B O 1
ATOM 4223 N N . SER B 1 228 ? 12.855 -19.656 -10.080 1.00 11.04 224 SER B N 1
ATOM 4224 C CA . SER B 1 228 ? 12.552 -19.394 -11.483 1.00 13.89 224 SER B CA 1
ATOM 4225 C C . SER B 1 228 ? 11.056 -19.491 -11.771 1.00 14.23 224 SER B C 1
ATOM 4226 O O . SER B 1 228 ? 10.486 -18.631 -12.445 1.00 14.64 224 SER B O 1
ATOM 4229 N N . ARG B 1 229 ? 10.414 -20.535 -11.265 1.00 12.66 225 ARG B N 1
ATOM 4230 C CA . ARG B 1 229 ? 8.986 -20.700 -11.501 1.00 11.52 225 ARG B CA 1
ATOM 4231 C C . ARG B 1 229 ? 8.172 -19.600 -10.819 1.00 12.54 225 ARG B C 1
ATOM 4232 O O . ARG B 1 229 ? 7.189 -19.113 -11.380 1.00 12.80 225 ARG B O 1
ATOM 4240 N N . TRP B 1 230 ? 8.588 -19.198 -9.622 1.00 10.62 226 TRP B N 1
ATOM 4241 C CA . TRP B 1 230 ? 7.890 -18.139 -8.892 1.00 11.45 226 TRP B CA 1
ATOM 4242 C C . TRP B 1 230 ? 8.006 -16.820 -9.658 1.00 11.27 226 TRP B C 1
ATOM 4243 O O . TRP B 1 230 ? 7.030 -16.067 -9.768 1.00 11.36 226 TRP B O 1
ATOM 4254 N N . GLU B 1 231 ? 9.198 -16.539 -10.183 1.00 10.84 227 GLU B N 1
ATOM 4255 C CA . GLU B 1 231 ? 9.420 -15.309 -10.937 1.00 12.35 227 GLU B CA 1
ATOM 4256 C C . GLU B 1 231 ? 8.444 -15.227 -12.109 1.00 12.63 227 GLU B C 1
ATOM 4257 O O . GLU B 1 231 ? 7.870 -14.172 -12.377 1.00 13.53 227 GLU B O 1
ATOM 4263 N N . LYS B 1 232 ? 8.244 -16.344 -12.801 1.00 13.72 228 LYS B N 1
ATOM 4264 C CA . LYS B 1 232 ? 7.329 -16.361 -13.940 1.00 15.85 228 LYS B CA 1
ATOM 4265 C C . LYS B 1 232 ? 5.882 -16.153 -13.502 1.00 15.45 228 LYS B C 1
ATOM 4266 O O . LYS B 1 232 ? 5.106 -15.478 -14.183 1.00 13.47 228 LYS B O 1
ATOM 4272 N N . LYS B 1 233 ? 5.522 -16.728 -12.360 1.00 12.66 229 LYS B N 1
ATOM 4273 C CA . LYS B 1 233 ? 4.168 -16.605 -11.840 1.00 12.79 229 LYS B CA 1
ATOM 4274 C C . LYS B 1 233 ? 3.787 -15.166 -11.487 1.00 14.30 229 LYS B C 1
ATOM 4275 O O . LYS B 1 233 ? 2.663 -14.738 -11.756 1.00 14.76 229 LYS B O 1
ATOM 4281 N N . ILE B 1 234 ? 4.720 -14.421 -10.896 1.00 11.19 230 ILE B N 1
ATOM 4282 C CA . ILE B 1 234 ? 4.425 -13.054 -10.479 1.00 12.50 230 ILE B CA 1
ATOM 4283 C C . ILE B 1 234 ? 4.991 -11.935 -11.343 1.00 11.74 230 ILE B C 1
ATOM 4284 O O . ILE B 1 234 ? 4.731 -10.760 -11.071 1.00 12.01 230 ILE B O 1
ATOM 4289 N N . GLY B 1 235 ? 5.759 -12.293 -12.370 1.00 11.91 231 GLY B N 1
ATOM 4290 C CA . GLY B 1 235 ? 6.325 -11.303 -13.276 1.00 13.93 231 GLY B CA 1
ATOM 4291 C C . GLY B 1 235 ? 7.391 -10.408 -12.680 1.00 15.94 231 GLY B C 1
ATOM 4292 O O . GLY B 1 235 ? 7.468 -9.221 -13.002 1.00 18.29 231 GLY B O 1
ATOM 4293 N N . LYS B 1 236 ? 8.232 -10.977 -11.824 1.00 16.13 232 LYS B N 1
ATOM 4294 C CA . LYS B 1 236 ? 9.286 -10.213 -11.174 1.00 19.84 232 LYS B CA 1
ATOM 4295 C C . LYS B 1 236 ? 10.577 -11.018 -11.112 1.00 21.99 232 LYS B C 1
ATOM 4296 O O . LYS B 1 236 ? 10.548 -12.244 -11.003 1.00 22.12 232 LYS B O 1
ATOM 4302 N N . LYS B 1 237 ? 11.709 -10.325 -11.197 1.00 21.74 233 LYS B N 1
ATOM 4303 C CA . LYS B 1 237 ? 13.008 -10.981 -11.132 1.00 22.66 233 LYS B CA 1
ATOM 4304 C C . LYS B 1 237 ? 13.702 -10.588 -9.837 1.00 22.66 233 LYS B C 1
ATOM 4305 O O . LYS B 1 237 ? 13.614 -9.442 -9.396 1.00 23.71 233 LYS B O 1
ATOM 4311 N N . PHE B 1 238 ? 14.385 -11.548 -9.228 1.00 19.02 234 PHE B N 1
ATOM 4312 C CA . PHE B 1 238 ? 15.081 -11.315 -7.968 1.00 19.72 234 PHE B CA 1
ATOM 4313 C C . PHE B 1 238 ? 16.587 -11.454 -8.129 1.00 20.06 234 PHE B C 1
ATOM 4314 O O . PHE B 1 238 ? 17.063 -12.157 -9.021 1.00 20.21 234 PHE B O 1
ATOM 4322 N N . LYS B 1 239 ? 17.332 -10.773 -7.266 1.00 21.70 235 LYS B N 1
ATOM 4323 C CA . LYS B 1 239 ? 18.785 -10.873 -7.280 1.00 24.61 235 LYS B CA 1
ATOM 4324 C C . LYS B 1 239 ? 19.090 -11.996 -6.292 1.00 24.76 235 LYS B C 1
ATOM 4325 O O . LYS B 1 239 ? 18.787 -11.880 -5.107 1.00 26.54 235 LYS B O 1
ATOM 4331 N N . LYS B 1 240 ? 19.676 -13.081 -6.783 1.00 24.15 236 LYS B N 1
ATOM 4332 C CA . LYS B 1 240 ? 19.992 -14.227 -5.943 1.00 27.51 236 LYS B CA 1
ATOM 4333 C C . LYS B 1 240 ? 21.285 -14.070 -5.161 1.00 28.04 236 LYS B C 1
ATOM 4334 O O . LYS B 1 240 ? 22.362 -13.902 -5.739 1.00 31.58 236 LYS B O 1
ATOM 4340 N N . ILE B 1 241 ? 21.172 -14.117 -3.837 1.00 27.89 237 ILE B N 1
ATOM 4341 C CA . ILE B 1 241 ? 22.330 -13.983 -2.948 1.00 27.96 237 ILE B CA 1
ATOM 4342 C C . ILE B 1 241 ? 22.624 -15.332 -2.293 1.00 28.60 237 ILE B C 1
ATOM 4343 O O . ILE B 1 241 ? 21.885 -15.793 -1.439 1.00 27.24 237 ILE B O 1
ATOM 4348 N N . HIS B 1 242 ? 23.728 -15.944 -2.702 1.00 29.77 238 HIS B N 1
ATOM 4349 C CA . HIS B 1 242 ? 24.093 -17.256 -2.184 1.00 30.20 238 HIS B CA 1
ATOM 4350 C C . HIS B 1 242 ? 24.868 -17.211 -0.862 1.00 30.87 238 HIS B C 1
ATOM 4351 O O . HIS B 1 242 ? 25.751 -16.387 -0.704 1.00 31.20 238 HIS B O 1
ATOM 4358 N N . VAL B 1 243 ? 24.543 -18.108 0.068 1.00 29.86 239 VAL B N 1
ATOM 4359 C CA . VAL B 1 243 ? 25.270 -18.218 1.328 1.00 29.09 239 VAL B CA 1
ATOM 4360 C C . VAL B 1 243 ? 25.993 -19.585 1.129 1.00 28.43 239 VAL B C 1
ATOM 4361 O O . VAL B 1 243 ? 25.366 -20.661 1.178 1.00 27.95 239 VAL B O 1
ATOM 4365 N N . PRO B 1 244 ? 27.310 -19.566 0.887 1.00 28.69 240 PRO B N 1
ATOM 4366 C CA . PRO B 1 244 ? 28.060 -20.814 0.684 1.00 27.87 240 PRO B CA 1
ATOM 4367 C C . PRO B 1 244 ? 27.898 -21.843 1.774 1.00 25.35 240 PRO B C 1
ATOM 4368 O O . PRO B 1 244 ? 27.705 -21.478 2.929 1.00 23.62 240 PRO B O 1
ATOM 4372 N N . GLU B 1 245 ? 27.997 -23.129 1.418 1.00 26.45 241 GLU B N 1
ATOM 4373 C CA . GLU B 1 245 ? 27.846 -24.220 2.399 1.00 26.04 241 GLU B CA 1
ATOM 4374 C C . GLU B 1 245 ? 28.809 -24.085 3.554 1.00 27.39 241 GLU B C 1
ATOM 4375 O O . GLU B 1 245 ? 28.416 -24.194 4.717 1.00 25.15 241 GLU B O 1
ATOM 4381 N N . GLU B 1 246 ? 30.073 -23.821 3.230 1.00 28.45 242 GLU B N 1
ATOM 4382 C CA . GLU B 1 246 ? 31.104 -23.670 4.262 1.00 29.84 242 GLU B CA 1
ATOM 4383 C C . GLU B 1 246 ? 30.674 -22.716 5.373 1.00 28.19 242 GLU B C 1
ATOM 4384 O O . GLU B 1 246 ? 30.957 -22.966 6.541 1.00 27.88 242 GLU B O 1
ATOM 4390 N N . GLU B 1 247 ? 29.994 -21.632 4.980 1.00 27.56 243 GLU B N 1
ATOM 4391 C CA . GLU B 1 247 ? 29.471 -20.581 5.864 1.00 28.33 243 GLU B CA 1
ATOM 4392 C C . GLU B 1 247 ? 28.345 -21.106 6.739 1.00 27.59 243 GLU B C 1
ATOM 4393 O O . GLU B 1 247 ? 28.284 -20.836 7.939 1.00 25.16 243 GLU B O 1
ATOM 4399 N N . ILE B 1 248 ? 27.442 -21.855 6.116 1.00 26.49 244 ILE B N 1
ATOM 4400 C CA . ILE B 1 248 ? 26.305 -22.430 6.834 1.00 25.81 244 ILE B CA 1
ATOM 4401 C C . ILE B 1 248 ? 26.772 -23.361 7.936 1.00 24.64 244 ILE B C 1
ATOM 4402 O O . ILE B 1 248 ? 26.229 -23.350 9.025 1.00 25.06 244 ILE B O 1
ATOM 4407 N N . VAL B 1 249 ? 27.794 -24.157 7.641 1.00 22.52 245 VAL B N 1
ATOM 4408 C CA . VAL B 1 249 ? 28.342 -25.101 8.608 1.00 22.34 245 VAL B CA 1
ATOM 4409 C C . VAL B 1 249 ? 28.962 -24.377 9.797 1.00 23.85 245 VAL B C 1
ATOM 4410 O O . VAL B 1 249 ? 28.759 -24.760 10.951 1.00 21.07 245 VAL B O 1
ATOM 4414 N N . ALA B 1 250 ? 29.701 -23.312 9.504 1.00 26.47 246 ALA B N 1
ATOM 4415 C CA . ALA B 1 250 ? 30.347 -22.535 10.551 1.00 29.35 246 ALA B CA 1
ATOM 4416 C C . ALA B 1 250 ? 29.333 -22.036 11.571 1.00 30.33 246 ALA B C 1
ATOM 4417 O O . ALA B 1 250 ? 29.573 -22.107 12.774 1.00 30.26 246 ALA B O 1
ATOM 4419 N N . LEU B 1 251 ? 28.202 -21.540 11.076 1.00 33.61 247 LEU B N 1
ATOM 4420 C CA . LEU B 1 251 ? 27.134 -21.020 11.925 1.00 34.70 247 LEU B CA 1
ATOM 4421 C C . LEU B 1 251 ? 26.623 -22.010 12.966 1.00 33.69 247 LEU B C 1
ATOM 4422 O O . LEU B 1 251 ? 26.420 -21.651 14.127 1.00 33.88 247 LEU B O 1
ATOM 4427 N N . THR B 1 252 ? 26.403 -23.253 12.552 1.00 32.49 248 THR B N 1
ATOM 4428 C CA . THR B 1 252 ? 25.900 -24.273 13.463 1.00 29.94 248 THR B CA 1
ATOM 4429 C C . THR B 1 252 ? 26.859 -24.537 14.612 1.00 30.60 248 THR B C 1
ATOM 4430 O O . THR B 1 252 ? 26.474 -25.092 15.638 1.00 28.98 248 THR B O 1
ATOM 4434 N N . LYS B 1 253 ? 28.111 -24.126 14.441 1.00 32.98 249 LYS B N 1
ATOM 4435 C CA . LYS B 1 253 ? 29.131 -24.340 15.462 1.00 35.19 249 LYS B CA 1
ATOM 4436 C C . LYS B 1 253 ? 29.331 -23.135 16.379 1.00 36.70 249 LYS B C 1
ATOM 4437 O O . LYS B 1 253 ? 29.758 -23.287 17.525 1.00 37.54 249 LYS B O 1
ATOM 4443 N N . GLU B 1 254 ? 29.027 -21.944 15.870 1.00 38.54 250 GLU B N 1
ATOM 4444 C CA . GLU B 1 254 ? 29.200 -20.706 16.630 1.00 40.61 250 GLU B CA 1
ATOM 4445 C C . GLU B 1 254 ? 27.917 -20.088 17.188 1.00 41.11 250 GLU B C 1
ATOM 4446 O O . GLU B 1 254 ? 27.929 -19.497 18.270 1.00 41.74 250 GLU B O 1
ATOM 4452 N N . LEU B 1 255 ? 26.815 -20.217 16.455 1.00 40.47 251 LEU B N 1
ATOM 4453 C CA . LEU B 1 255 ? 25.544 -19.668 16.915 1.00 39.12 251 LEU B CA 1
ATOM 4454 C C . LEU B 1 255 ? 24.964 -20.524 18.035 1.00 36.45 251 LEU B C 1
ATOM 4455 O O . LEU B 1 255 ? 25.058 -21.752 18.008 1.00 36.25 251 LEU B O 1
ATOM 4460 N N . PRO B 1 256 ? 24.361 -19.879 19.044 1.00 34.59 252 PRO B N 1
ATOM 4461 C CA . PRO B 1 256 ? 23.762 -20.574 20.185 1.00 32.99 252 PRO B CA 1
ATOM 4462 C C . PRO B 1 256 ? 22.516 -21.373 19.809 1.00 31.57 252 PRO B C 1
ATOM 4463 O O . PRO B 1 256 ? 22.032 -21.307 18.678 1.00 29.82 252 PRO B O 1
ATOM 4467 N N . GLU B 1 257 ? 22.014 -22.128 20.775 1.00 32.74 253 GLU B N 1
ATOM 4468 C CA . GLU B 1 257 ? 20.810 -22.925 20.606 1.00 34.85 253 GLU B CA 1
ATOM 4469 C C . GLU B 1 257 ? 19.677 -22.055 21.167 1.00 33.71 253 GLU B C 1
ATOM 4470 O O . GLU B 1 257 ? 19.856 -21.384 22.179 1.00 34.46 253 GLU B O 1
ATOM 4476 N N . PRO B 1 258 ? 18.491 -22.075 20.547 1.00 32.39 254 PRO B N 1
ATOM 4477 C CA . PRO B 1 258 ? 18.045 -22.807 19.363 1.00 29.65 254 PRO B CA 1
ATOM 4478 C C . PRO B 1 258 ? 18.320 -22.128 18.025 1.00 27.39 254 PRO B C 1
ATOM 4479 O O . PRO B 1 258 ? 17.882 -22.616 16.984 1.00 26.61 254 PRO B O 1
ATOM 4483 N N . GLU B 1 259 ? 19.035 -21.009 18.047 1.00 25.33 255 GLU B N 1
ATOM 4484 C CA . GLU B 1 259 ? 19.346 -20.271 16.825 1.00 25.26 255 GLU B CA 1
ATOM 4485 C C . GLU B 1 259 ? 20.041 -21.095 15.735 1.00 22.93 255 GLU B C 1
ATOM 4486 O O . GLU B 1 259 ? 19.815 -20.875 14.542 1.00 23.13 255 GLU B O 1
ATOM 4492 N N . ASN B 1 260 ? 20.882 -22.041 16.138 1.00 20.45 256 ASN B N 1
ATOM 4493 C CA . ASN B 1 260 ? 21.617 -22.861 15.178 1.00 21.90 256 ASN B CA 1
ATOM 4494 C C . ASN B 1 260 ? 20.818 -24.014 14.568 1.00 19.42 256 ASN B C 1
ATOM 4495 O O . ASN B 1 260 ? 21.231 -24.591 13.564 1.00 20.12 256 ASN B O 1
ATOM 4500 N N . ILE B 1 261 ? 19.670 -24.334 15.155 1.00 19.13 257 ILE B N 1
ATOM 4501 C CA . ILE B 1 261 ? 18.859 -25.443 14.662 1.00 17.50 257 ILE B CA 1
ATOM 4502 C C . ILE B 1 261 ? 18.248 -25.218 13.276 1.00 17.94 257 ILE B C 1
ATOM 4503 O O . ILE B 1 261 ? 18.359 -26.082 12.404 1.00 14.53 257 ILE B O 1
ATOM 4508 N N . PRO B 1 262 ? 17.588 -24.067 13.051 1.00 17.66 258 PRO B N 1
ATOM 4509 C CA . PRO B 1 262 ? 16.997 -23.817 11.729 1.00 16.92 258 PRO B CA 1
ATOM 4510 C C . PRO B 1 262 ? 18.077 -23.862 10.645 1.00 15.00 258 PRO B C 1
ATOM 4511 O O . PRO B 1 262 ? 17.840 -24.314 9.525 1.00 16.06 258 PRO B O 1
ATOM 4515 N N . ILE B 1 263 ? 19.265 -23.382 10.995 1.00 17.29 259 ILE B N 1
ATOM 4516 C CA . ILE B 1 263 ? 20.397 -23.365 10.076 1.00 17.49 259 ILE B CA 1
ATOM 4517 C C . ILE B 1 263 ? 20.822 -24.794 9.742 1.00 16.10 259 ILE B C 1
ATOM 4518 O O . ILE B 1 263 ? 21.083 -25.116 8.585 1.00 14.23 259 ILE B O 1
ATOM 4523 N N . ALA B 1 264 ? 20.896 -25.647 10.759 1.00 14.96 260 ALA B N 1
ATOM 4524 C CA . ALA B 1 264 ? 21.279 -27.040 10.540 1.00 14.53 260 ALA B CA 1
ATOM 4525 C C . ALA B 1 264 ? 20.222 -27.717 9.668 1.00 13.47 260 ALA B C 1
ATOM 4526 O O . ALA B 1 264 ? 20.541 -28.550 8.819 1.00 13.51 260 ALA B O 1
ATOM 4528 N N . ILE B 1 265 ? 18.961 -27.357 9.880 1.00 12.60 261 ILE B N 1
ATOM 4529 C CA . ILE B 1 265 ? 17.878 -27.934 9.092 1.00 12.98 261 ILE B CA 1
ATOM 4530 C C . ILE B 1 265 ? 17.991 -27.489 7.632 1.00 12.93 261 ILE B C 1
ATOM 4531 O O . ILE B 1 265 ? 17.837 -28.298 6.720 1.00 12.80 261 ILE B O 1
ATOM 4536 N N . LEU B 1 266 ? 18.277 -26.210 7.406 1.00 12.74 262 LEU B N 1
ATOM 4537 C CA . LEU B 1 266 ? 18.409 -25.715 6.044 1.00 14.05 262 LEU B CA 1
ATOM 4538 C C . LEU B 1 266 ? 19.517 -26.469 5.310 1.00 14.02 262 LEU B C 1
ATOM 4539 O O . LEU B 1 266 ? 19.382 -26.790 4.131 1.00 14.11 262 LEU B O 1
ATOM 4544 N N . HIS B 1 267 ? 20.610 -26.756 6.012 1.00 13.13 263 HIS B N 1
ATOM 4545 C CA . HIS B 1 267 ? 21.721 -27.481 5.406 1.00 12.92 263 HIS B CA 1
ATOM 4546 C C . HIS B 1 267 ? 21.250 -28.880 5.013 1.00 14.61 263 HIS B C 1
ATOM 4547 O O . HIS B 1 267 ? 21.483 -29.346 3.896 1.00 14.43 263 HIS B O 1
ATOM 4554 N N . CYS B 1 268 ? 20.559 -29.531 5.938 1.00 12.76 264 CYS B N 1
ATOM 4555 C CA . CYS B 1 268 ? 20.047 -30.876 5.716 1.00 13.05 264 CYS B CA 1
ATOM 4556 C C . CYS B 1 268 ? 19.112 -30.962 4.517 1.00 12.27 264 CYS B C 1
ATOM 4557 O O . CYS B 1 268 ? 19.292 -31.794 3.629 1.00 12.61 264 CYS B O 1
ATOM 4560 N N . LEU B 1 269 ? 18.119 -30.083 4.489 1.00 10.07 265 LEU B N 1
ATOM 4561 C CA . LEU B 1 269 ? 17.127 -30.106 3.421 1.00 11.12 265 LEU B CA 1
ATOM 4562 C C . LEU B 1 269 ? 17.542 -29.516 2.083 1.00 12.92 265 LEU B C 1
ATOM 4563 O O . LEU B 1 269 ? 17.245 -30.084 1.029 1.00 13.21 265 LEU B O 1
ATOM 4568 N N . PHE B 1 270 ? 18.235 -28.386 2.125 1.00 13.47 266 PHE B N 1
ATOM 4569 C CA . PHE B 1 270 ? 18.584 -27.681 0.904 1.00 13.79 266 PHE B CA 1
ATOM 4570 C C . PHE B 1 270 ? 20.024 -27.672 0.411 1.00 14.55 266 PHE B C 1
ATOM 4571 O O . PHE B 1 270 ? 20.307 -27.134 -0.661 1.00 15.28 266 PHE B O 1
ATOM 4579 N N . ILE B 1 271 ? 20.934 -28.259 1.180 1.00 13.60 267 ILE B N 1
ATOM 4580 C CA . ILE B 1 271 ? 22.325 -28.334 0.754 1.00 15.89 267 ILE B CA 1
ATOM 4581 C C . ILE B 1 271 ? 22.677 -29.809 0.591 1.00 15.94 267 ILE B C 1
ATOM 4582 O O . ILE B 1 271 ? 23.149 -30.226 -0.466 1.00 14.43 267 ILE B O 1
ATOM 4587 N N . ASP B 1 272 ? 22.416 -30.600 1.629 1.00 15.13 268 ASP B N 1
ATOM 4588 C CA . ASP B 1 272 ? 22.676 -32.036 1.576 1.00 16.97 268 ASP B CA 1
ATOM 4589 C C . ASP B 1 272 ? 21.590 -32.725 0.742 1.00 16.00 268 ASP B C 1
ATOM 4590 O O . ASP B 1 272 ? 21.809 -33.808 0.205 1.00 17.28 268 ASP B O 1
ATOM 4595 N N . GLY B 1 273 ? 20.422 -32.090 0.642 1.00 14.35 269 GLY B N 1
ATOM 4596 C CA . GLY B 1 273 ? 19.321 -32.656 -0.126 1.00 14.45 269 GLY B CA 1
ATOM 4597 C C . GLY B 1 273 ? 18.835 -33.978 0.442 1.00 11.90 269 GLY B C 1
ATOM 4598 O O . GLY B 1 273 ? 18.509 -34.907 -0.297 1.00 12.80 269 GLY B O 1
ATOM 4599 N N . ALA B 1 274 ? 18.757 -34.039 1.767 1.00 12.33 270 ALA B N 1
ATOM 4600 C CA . ALA B 1 274 ? 18.352 -35.240 2.496 1.00 12.06 270 ALA B CA 1
ATOM 4601 C C . ALA B 1 274 ? 17.006 -35.878 2.148 1.00 13.34 270 ALA B C 1
ATOM 4602 O O . ALA B 1 274 ? 16.832 -37.081 2.341 1.00 16.06 270 ALA B O 1
ATOM 4604 N N . THR B 1 275 ? 16.044 -35.101 1.660 1.00 10.05 271 THR B N 1
ATOM 4605 C CA . THR B 1 275 ? 14.758 -35.701 1.329 1.00 11.27 271 THR B CA 1
ATOM 4606 C C . THR B 1 275 ? 14.802 -36.399 -0.027 1.00 11.17 271 THR B C 1
ATOM 4607 O O . THR B 1 275 ? 13.876 -37.124 -0.385 1.00 12.50 271 THR B O 1
ATOM 4611 N N . MET B 1 276 ? 15.889 -36.199 -0.767 1.00 10.27 272 MET B N 1
ATOM 4612 C CA . MET B 1 276 ? 16.028 -36.791 -2.099 1.00 11.48 272 MET B CA 1
ATOM 4613 C C . MET B 1 276 ? 17.353 -37.512 -2.340 1.00 15.26 272 MET B C 1
ATOM 4614 O O . MET B 1 276 ? 17.665 -37.871 -3.475 1.00 15.86 272 MET B O 1
ATOM 4619 N N . SER B 1 277 ? 18.116 -37.743 -1.278 1.00 16.87 273 SER B N 1
ATOM 4620 C CA . SER B 1 277 ? 19.424 -38.381 -1.401 1.00 15.87 273 SER B CA 1
ATOM 4621 C C . SER B 1 277 ? 19.430 -39.907 -1.348 1.00 17.01 273 SER B C 1
ATOM 4622 O O . SER B 1 277 ? 20.497 -40.518 -1.305 1.00 19.92 273 SER B O 1
ATOM 4625 N N . TYR B 1 278 ? 18.257 -40.525 -1.360 1.00 16.10 274 TYR B N 1
ATOM 4626 C CA . TYR B 1 278 ? 18.194 -41.980 -1.291 1.00 17.58 274 TYR B CA 1
ATOM 4627 C C . TYR B 1 278 ? 17.166 -42.572 -2.248 1.00 18.65 274 TYR B C 1
ATOM 4628 O O . TYR B 1 278 ? 16.267 -41.880 -2.722 1.00 19.40 274 TYR B O 1
ATOM 4637 N N . ASP B 1 279 ? 17.321 -43.860 -2.534 1.00 20.67 275 ASP B N 1
ATOM 4638 C CA . ASP B 1 279 ? 16.390 -44.572 -3.395 1.00 21.76 275 ASP B CA 1
ATOM 4639 C C . ASP B 1 279 ? 15.490 -45.386 -2.472 1.00 20.29 275 ASP B C 1
ATOM 4640 O O . ASP B 1 279 ? 15.897 -45.754 -1.371 1.00 20.39 275 ASP B O 1
ATOM 4645 N N . PHE B 1 280 ? 14.268 -45.661 -2.910 1.00 20.08 276 PHE B N 1
ATOM 4646 C CA . PHE B 1 280 ? 13.337 -46.423 -2.086 1.00 20.86 276 PHE B CA 1
ATOM 4647 C C . PHE B 1 280 ? 13.831 -47.833 -1.793 1.00 23.06 276 PHE B C 1
ATOM 4648 O O . PHE B 1 280 ? 14.510 -48.452 -2.615 1.00 23.55 276 PHE B O 1
ATOM 4656 N N . LYS B 1 281 ? 13.487 -48.328 -0.609 1.00 22.19 277 LYS B N 1
ATOM 4657 C CA . LYS B 1 281 ? 13.862 -49.674 -0.195 1.00 24.20 277 LYS B CA 1
ATOM 4658 C C . LYS B 1 281 ? 12.727 -50.617 -0.574 1.00 25.07 277 LYS B C 1
ATOM 4659 O O . LYS B 1 281 ? 11.637 -50.175 -0.940 1.00 23.72 277 LYS B O 1
ATOM 4665 N N . GLU B 1 282 ? 12.987 -51.916 -0.477 1.00 26.39 278 GLU B N 1
ATOM 4666 C CA . GLU B 1 282 ? 11.991 -52.927 -0.813 1.00 28.58 278 GLU B CA 1
ATOM 4667 C C . GLU B 1 282 ? 10.678 -52.764 -0.055 1.00 25.69 278 GLU B C 1
ATOM 4668 O O . GLU B 1 282 ? 9.602 -52.833 -0.647 1.00 28.08 278 GLU B O 1
ATOM 4674 N N . ASN B 1 283 ? 10.770 -52.550 1.252 1.00 21.90 279 ASN B N 1
ATOM 4675 C CA . ASN B 1 283 ? 9.578 -52.411 2.078 1.00 20.67 279 ASN B CA 1
ATOM 4676 C C . ASN B 1 283 ? 9.023 -50.994 2.230 1.00 17.82 279 ASN B C 1
ATOM 4677 O O . ASN B 1 283 ? 8.047 -50.797 2.956 1.00 17.22 279 ASN B O 1
ATOM 4682 N N . ASP B 1 284 ? 9.635 -50.016 1.563 1.00 15.29 280 ASP B N 1
ATOM 4683 C CA . ASP B 1 284 ? 9.146 -48.637 1.637 1.00 15.40 280 ASP B CA 1
ATOM 4684 C C . ASP B 1 284 ? 7.821 -48.532 0.890 1.00 14.88 280 ASP B C 1
ATOM 4685 O O . ASP B 1 284 ? 7.574 -49.270 -0.064 1.00 15.54 280 ASP B O 1
ATOM 4690 N N . VAL B 1 285 ? 6.978 -47.603 1.320 1.00 11.92 281 VAL B N 1
ATOM 4691 C CA . VAL B 1 285 ? 5.702 -47.369 0.661 1.00 12.22 281 VAL B CA 1
ATOM 4692 C C . VAL B 1 285 ? 5.661 -45.890 0.300 1.00 12.90 281 VAL B C 1
ATOM 4693 O O . VAL B 1 285 ? 5.767 -45.040 1.180 1.00 14.32 281 VAL B O 1
ATOM 4697 N N . GLU B 1 286 ? 5.539 -45.576 -0.987 1.00 10.36 282 GLU B N 1
ATOM 4698 C CA . GLU B 1 286 ? 5.455 -44.173 -1.390 1.00 10.88 282 GLU B CA 1
ATOM 4699 C C . GLU B 1 286 ? 3.952 -43.922 -1.506 1.00 12.01 282 GLU B C 1
ATOM 4700 O O . GLU B 1 286 ? 3.271 -44.494 -2.363 1.00 12.81 282 GLU B O 1
ATOM 4706 N N . ALA B 1 287 ? 3.446 -43.069 -0.622 1.00 11.44 283 ALA B N 1
ATOM 4707 C CA . ALA B 1 287 ? 2.018 -42.775 -0.523 1.00 9.63 283 ALA B CA 1
ATOM 4708 C C . ALA B 1 287 ? 1.233 -42.330 -1.750 1.00 9.67 283 ALA B C 1
ATOM 4709 O O . ALA B 1 287 ? 0.066 -42.687 -1.873 1.00 12.03 283 ALA B O 1
ATOM 4711 N N . SER B 1 288 ? 1.837 -41.551 -2.641 1.00 10.32 284 SER B N 1
ATOM 4712 C CA . SER B 1 288 ? 1.094 -41.078 -3.811 1.00 12.07 284 SER B CA 1
ATOM 4713 C C . SER B 1 288 ? 0.593 -42.202 -4.713 1.00 14.81 284 SER B C 1
ATOM 4714 O O . SER B 1 288 ? -0.319 -41.996 -5.518 1.00 13.15 284 SER B O 1
ATOM 4717 N N . THR B 1 289 ? 1.171 -43.388 -4.560 1.00 14.72 285 THR B N 1
ATOM 4718 C CA . THR B 1 289 ? 0.793 -44.544 -5.372 1.00 16.43 285 THR B CA 1
ATOM 4719 C C . THR B 1 289 ? -0.369 -45.336 -4.786 1.00 16.44 285 THR B C 1
ATOM 4720 O O . THR B 1 289 ? -0.914 -46.222 -5.444 1.00 19.40 285 THR B O 1
ATOM 4724 N N . LEU B 1 290 ? -0.752 -45.019 -3.554 1.00 14.73 286 LEU B N 1
ATOM 4725 C CA . LEU B 1 290 ? -1.796 -45.767 -2.865 1.00 13.10 286 LEU B CA 1
ATOM 4726 C C . LEU B 1 290 ? -3.263 -45.568 -3.206 1.00 12.50 286 LEU B C 1
ATOM 4727 O O . LEU B 1 290 ? -4.025 -46.532 -3.184 1.00 13.03 286 LEU B O 1
ATOM 4732 N N . TYR B 1 291 ? -3.669 -44.340 -3.504 1.00 11.29 287 TYR B N 1
ATOM 4733 C CA . TYR B 1 291 ? -5.080 -44.075 -3.758 1.00 14.03 287 TYR B CA 1
ATOM 4734 C C . TYR B 1 291 ? -5.356 -43.432 -5.108 1.00 14.21 287 TYR B C 1
ATOM 4735 O O . TYR B 1 291 ? -5.028 -42.268 -5.330 1.00 13.75 287 TYR B O 1
ATOM 4744 N N . PRO B 1 292 ? -5.987 -44.183 -6.024 1.00 16.17 288 PRO B N 1
ATOM 4745 C CA . PRO B 1 292 ? -6.293 -43.651 -7.355 1.00 17.83 288 PRO B CA 1
ATOM 4746 C C . PRO B 1 292 ? -7.311 -42.508 -7.372 1.00 15.30 288 PRO B C 1
ATOM 4747 O O . PRO B 1 292 ? -7.421 -41.794 -8.365 1.00 15.60 288 PRO B O 1
ATOM 4751 N N . GLU B 1 293 ? -8.049 -42.335 -6.279 1.00 14.93 289 GLU B N 1
ATOM 4752 C CA . GLU B 1 293 ? -9.053 -41.278 -6.193 1.00 16.23 289 GLU B CA 1
ATOM 4753 C C . GLU B 1 293 ? -8.475 -39.985 -5.623 1.00 16.40 289 GLU B C 1
ATOM 4754 O O . GLU B 1 293 ? -9.152 -38.956 -5.587 1.00 17.08 289 GLU B O 1
ATOM 4760 N N . LEU B 1 294 ? -7.226 -40.045 -5.173 1.00 14.52 290 LEU B N 1
ATOM 4761 C CA . LEU B 1 294 ? -6.568 -38.887 -4.577 1.00 16.33 290 LEU B CA 1
ATOM 4762 C C . LEU B 1 294 ? -5.224 -38.583 -5.218 1.00 13.42 290 LEU B C 1
ATOM 4763 O O . LEU B 1 294 ? -4.621 -39.438 -5.866 1.00 14.65 290 LEU B O 1
ATOM 4768 N N . LYS B 1 295 ? -4.762 -37.351 -5.028 1.00 15.37 291 LYS B N 1
ATOM 4769 C CA . LYS B 1 295 ? -3.459 -36.935 -5.527 1.00 14.89 291 LYS B CA 1
ATOM 4770 C C . LYS B 1 295 ? -2.950 -35.753 -4.704 1.00 13.95 291 LYS B C 1
ATOM 4771 O O . LYS B 1 295 ? -3.739 -34.984 -4.142 1.00 13.91 291 LYS B O 1
ATOM 4777 N N . PHE B 1 296 ? -1.631 -35.634 -4.600 1.00 8.79 292 PHE B N 1
ATOM 4778 C CA . PHE B 1 296 ? -1.028 -34.531 -3.860 1.00 9.13 292 PHE B CA 1
ATOM 4779 C C . PHE B 1 296 ? -1.076 -33.256 -4.695 1.00 9.75 292 PHE B C 1
ATOM 4780 O O . PHE B 1 296 ? -0.850 -33.291 -5.908 1.00 11.36 292 PHE B O 1
ATOM 4788 N N . THR B 1 297 ? -1.376 -32.138 -4.042 1.00 10.26 293 THR B N 1
ATOM 4789 C CA . THR B 1 297 ? -1.398 -30.838 -4.705 1.00 9.68 293 THR B CA 1
ATOM 4790 C C . THR B 1 297 ? 0.017 -30.646 -5.257 1.00 10.40 293 THR B C 1
ATOM 4791 O O . THR B 1 297 ? 0.994 -30.812 -4.530 1.00 9.88 293 THR B O 1
ATOM 4795 N N . THR B 1 298 ? 0.126 -30.312 -6.540 1.00 8.29 294 THR B N 1
ATOM 4796 C CA . THR B 1 298 ? 1.432 -30.151 -7.180 1.00 9.78 294 THR B CA 1
ATOM 4797 C C . THR B 1 298 ? 2.104 -28.820 -6.873 1.00 9.48 294 THR B C 1
ATOM 4798 O O . THR B 1 298 ? 1.483 -27.912 -6.328 1.00 11.57 294 THR B O 1
ATOM 4802 N N . ILE B 1 299 ? 3.381 -28.709 -7.223 1.00 11.17 295 ILE B N 1
ATOM 4803 C CA . ILE B 1 299 ? 4.109 -27.467 -6.986 1.00 11.37 295 ILE B CA 1
ATOM 4804 C C . ILE B 1 299 ? 3.485 -26.307 -7.765 1.00 13.41 295 ILE B C 1
ATOM 4805 O O . ILE B 1 299 ? 3.395 -25.190 -7.255 1.00 11.55 295 ILE B O 1
ATOM 4810 N N . ASP B 1 300 ? 3.045 -26.560 -8.993 1.00 11.73 296 ASP B N 1
ATOM 4811 C CA . ASP B 1 300 ? 2.437 -25.482 -9.773 1.00 14.05 296 ASP B CA 1
ATOM 4812 C C . ASP B 1 300 ? 1.147 -25.022 -9.098 1.00 13.21 296 ASP B C 1
ATOM 4813 O O . ASP B 1 300 ? 0.876 -23.824 -9.005 1.00 14.56 296 ASP B O 1
ATOM 4818 N N . GLU B 1 301 ? 0.351 -25.976 -8.621 1.00 13.87 297 GLU B N 1
ATOM 4819 C CA . GLU B 1 301 ? -0.897 -25.640 -7.945 1.00 12.22 297 GLU B CA 1
ATOM 4820 C C . GLU B 1 301 ? -0.599 -24.874 -6.661 1.00 13.60 297 GLU B C 1
ATOM 4821 O O . GLU B 1 301 ? -1.339 -23.959 -6.289 1.00 13.61 297 GLU B O 1
ATOM 4827 N N . LEU B 1 302 ? 0.493 -25.246 -5.994 1.00 10.33 298 LEU B N 1
ATOM 4828 C CA . LEU B 1 302 ? 0.902 -24.585 -4.757 1.00 12.48 298 L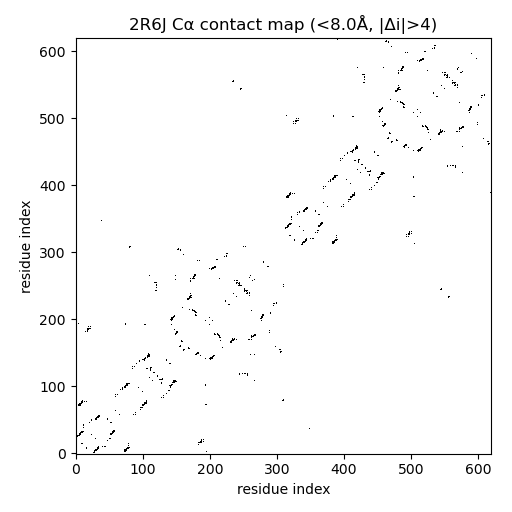EU B CA 1
ATOM 4829 C C . LEU B 1 302 ? 1.270 -23.131 -5.027 1.00 12.52 298 LEU B C 1
ATOM 4830 O O . LEU B 1 302 ? 0.895 -22.235 -4.272 1.00 13.33 298 LEU B O 1
ATOM 4835 N N . LEU B 1 303 ? 2.021 -22.899 -6.098 1.00 11.97 299 LEU B N 1
ATOM 4836 C CA . LEU B 1 303 ? 2.408 -21.538 -6.441 1.00 12.27 299 LEU B CA 1
ATOM 4837 C C . LEU B 1 303 ? 1.166 -20.712 -6.778 1.00 12.20 299 LEU B C 1
ATOM 4838 O O . LEU B 1 303 ? 1.102 -19.525 -6.454 1.00 13.53 299 LEU B O 1
ATOM 4843 N N . ASP B 1 304 ? 0.176 -21.327 -7.423 1.00 13.94 300 ASP B N 1
ATOM 4844 C CA . ASP B 1 304 ? -1.050 -20.596 -7.748 1.00 14.21 300 ASP B CA 1
ATOM 4845 C C . ASP B 1 304 ? -1.759 -20.195 -6.459 1.00 16.49 300 ASP B C 1
ATOM 4846 O O . ASP B 1 304 ? -2.318 -19.101 -6.358 1.00 14.99 300 ASP B O 1
ATOM 4851 N N . ILE B 1 305 ? -1.738 -21.080 -5.468 1.00 14.65 301 ILE B N 1
ATOM 4852 C CA . ILE B 1 305 ? -2.365 -20.778 -4.189 1.00 14.41 301 ILE B CA 1
ATOM 4853 C C . ILE B 1 305 ? -1.683 -19.564 -3.559 1.00 13.95 301 ILE B C 1
ATOM 4854 O O . ILE B 1 305 ? -2.346 -18.699 -2.980 1.00 15.06 301 ILE B O 1
ATOM 4859 N N . PHE B 1 306 ? -0.361 -19.489 -3.681 1.00 13.80 302 PHE B N 1
ATOM 4860 C CA . PHE B 1 306 ? 0.366 -18.362 -3.113 1.00 13.30 302 PHE B CA 1
ATOM 4861 C C . PHE B 1 306 ? 0.131 -17.070 -3.892 1.00 15.31 302 PHE B C 1
ATOM 4862 O O . PHE B 1 306 ? 0.330 -15.977 -3.365 1.00 17.14 302 PHE B O 1
ATOM 4870 N N . VAL B 1 307 ? -0.301 -17.191 -5.142 1.00 14.76 303 VAL B N 1
ATOM 4871 C CA . VAL B 1 307 ? -0.586 -16.005 -5.943 1.00 15.72 303 VAL B CA 1
ATOM 4872 C C . VAL B 1 307 ? -1.970 -15.460 -5.589 1.00 15.41 303 VAL B C 1
ATOM 4873 O O . VAL B 1 307 ? -2.152 -14.253 -5.447 1.00 19.02 303 VAL B O 1
ATOM 4877 N N . HIS B 1 308 ? -2.933 -16.361 -5.417 1.00 15.60 304 HIS B N 1
ATOM 4878 C CA . HIS B 1 308 ? -4.317 -15.984 -5.126 1.00 15.71 304 HIS B CA 1
ATOM 4879 C C . HIS B 1 308 ? -4.739 -15.849 -3.661 1.00 18.31 304 HIS B C 1
ATOM 4880 O O . HIS B 1 308 ? -5.473 -14.924 -3.312 1.00 18.73 304 HIS B O 1
ATOM 4887 N N . ASP B 1 309 ? -4.298 -16.767 -2.807 1.00 15.03 305 ASP B N 1
ATOM 4888 C CA . ASP B 1 309 ? -4.684 -16.728 -1.398 1.00 18.74 305 ASP B CA 1
ATOM 4889 C C . ASP B 1 309 ? -3.601 -17.409 -0.570 1.00 19.18 305 ASP B C 1
ATOM 4890 O O . ASP B 1 309 ? -3.791 -18.507 -0.041 1.00 19.72 305 ASP B O 1
ATOM 4895 N N . PRO B 1 310 ? -2.442 -16.756 -0.452 1.00 16.41 306 PRO B N 1
ATOM 4896 C CA . PRO B 1 310 ? -1.295 -17.268 0.300 1.00 16.82 306 PRO B CA 1
ATOM 4897 C C . PRO B 1 310 ? -1.521 -17.465 1.794 1.00 18.40 306 PRO B C 1
ATOM 4898 O O . PRO B 1 310 ? -2.060 -16.595 2.474 1.00 15.10 306 PRO B O 1
ATOM 4902 N N . PRO B 1 311 ? -1.116 -18.631 2.320 1.00 17.48 307 PRO B N 1
ATOM 4903 C CA . PRO B 1 311 ? -1.277 -18.912 3.748 1.00 17.18 307 PRO B CA 1
ATOM 4904 C C . PRO B 1 311 ? -0.162 -18.186 4.499 1.00 17.18 307 PRO B C 1
ATOM 4905 O O . PRO B 1 311 ? 0.922 -17.974 3.956 1.00 17.64 307 PRO B O 1
ATOM 4909 N N . PRO B 1 312 ? -0.417 -17.787 5.754 1.00 19.29 308 PRO B N 1
ATOM 4910 C CA . PRO B 1 312 ? 0.588 -17.081 6.555 1.00 19.01 308 PRO B CA 1
ATOM 4911 C C . PRO B 1 312 ? 1.811 -17.928 6.894 1.00 18.85 308 PRO B C 1
ATOM 4912 O O . PRO B 1 312 ? 1.728 -19.154 6.980 1.00 16.74 308 PRO B O 1
ATOM 4916 N N . PRO B 1 313 ? 2.970 -17.278 7.086 1.00 17.18 309 PRO B N 1
ATOM 4917 C CA . PRO B 1 313 ? 4.214 -17.977 7.419 1.00 17.03 309 PRO B CA 1
ATOM 4918 C C . PRO B 1 313 ? 4.174 -18.555 8.828 1.00 19.98 309 PRO B C 1
ATOM 4919 O O . PRO B 1 313 ? 3.361 -18.142 9.652 1.00 20.67 309 PRO B O 1
ATOM 4923 N N . ALA B 1 314 ? 5.054 -19.513 9.099 1.00 17.74 310 ALA B N 1
ATOM 4924 C CA . ALA B 1 314 ? 5.106 -20.138 10.415 1.00 17.71 310 ALA B CA 1
ATOM 4925 C C . ALA B 1 314 ? 6.544 -20.446 10.804 1.00 16.77 310 ALA B C 1
ATOM 4926 O O . ALA B 1 314 ? 7.424 -20.532 9.949 1.00 17.19 310 ALA B O 1
ATOM 4928 N N . SER B 1 315 ? 6.776 -20.601 12.103 1.00 17.44 311 SER B N 1
ATOM 4929 C CA . SER B 1 315 ? 8.106 -20.914 12.613 1.00 19.49 311 SER B CA 1
ATOM 4930 C C . SER B 1 315 ? 7.987 -22.017 13.661 1.00 16.00 311 SER B C 1
ATOM 4931 O O . SER B 1 315 ? 7.373 -21.821 14.706 1.00 19.20 311 SER B O 1
ATOM 4934 N N . ALA B 1 316 ? 8.577 -23.175 13.380 1.00 14.35 312 ALA B N 1
ATOM 4935 C CA . ALA B 1 316 ? 8.515 -24.305 14.302 1.00 12.76 312 ALA B CA 1
ATOM 4936 C C . ALA B 1 316 ? 9.142 -23.989 15.652 1.00 15.12 312 ALA B C 1
ATOM 4937 O O . ALA B 1 316 ? 9.988 -23.099 15.767 1.00 16.36 312 ALA B O 1
ATOM 4939 N N . ALA B 1 317 ? 8.717 -24.730 16.670 1.00 15.69 313 ALA B N 1
ATOM 4940 C CA . ALA B 1 317 ? 9.226 -24.550 18.022 1.00 19.97 313 ALA B CA 1
ATOM 4941 C C . ALA B 1 317 ? 10.464 -25.416 18.238 1.00 21.43 313 ALA B C 1
ATOM 4942 O O . ALA B 1 317 ? 10.465 -26.603 17.906 1.00 20.16 313 ALA B O 1
ATOM 4944 N N . PHE B 1 318 ? 11.514 -24.817 18.791 1.00 25.47 314 PHE B N 1
ATOM 4945 C CA . PHE B 1 318 ? 12.758 -25.535 19.057 1.00 28.77 314 PHE B CA 1
ATOM 4946 C C . PHE B 1 318 ? 13.207 -25.320 20.502 1.00 30.60 314 PHE B C 1
ATOM 4947 O O . PHE B 1 318 ? 12.657 -24.395 21.140 1.00 30.86 314 PHE B O 1
#

GO terms:
  GO:0042855 eugenol biosynthetic process (P, IDA)
  GO:0042803 protein homodimerization activity (F, IDA)

Sequence (620 aa):
GMKSKILIFGGTGYIGNHMVKGSLKLGHPTYVFTRPNSSKTTLLDEFQSLGAIIVKGELDEHEKLVELMKKVDVVISALAFPQILDQFKILEAIKVAGNIKRFLPSDFGVEEDRINALPPFEALIERKRMIRRAIEEANIPYTYVSANCFASYFINYLLRPYDPKDEITVYGTGEAKFAMNYEQDIGLYTIKVATDPRALNRVVIYRPSTNIITQLELISRWEKKIGKKFKKIHVPEEEIVALTKELPEPENIPIAILHCLFIDGATMSYDFKENDVEASTLYPELKFTTIDELLDIFVHDPPPPASAAFGMKSKILIFGGTGYIGNHMVKGSLKLGHPTYVFTRPNSSKTTLLDEFQSLGAIIVKGELDEHEKLVELMKKVDVVISALAFPQILDQFKILEAIKVAGNIKRFLPSDFGVEEDRINALPPFEALIERKRMIRRAIEEANIPYTYVSANCFASYFINYLLRPYDPKDEITVYGTGEAKFAMNYEQDIGLYTIKVATDPRALNRVVIYRPSTNIITQLELISRWEKKIGKKFKKIHVPEEEIVALTKELPEPENIPIAILHCLFIDGATMSYDFKENDVEASTLYPELKFTTIDELLDIFVHDPPPPASAAF

Foldseek 3Di:
DPAFAEEEECCLPPLNVLQLVLCLVVPHAYEYEEEPPDPSVVSVVVSVVSRHHYHYDDLVPLVVLLVVLLVGAEYEYQDALVCLLSCVSNVVSCLVNVRHNEYEGRDQAFPLVVDAFDVLQRVSVVSVVVVVVVCVVSVPKYFYEHAHAAVLQVCCVQVVLVDPDQATEAEAPQQAKTFYFHSSVSSNLVSVLRPDPLRIPAYEYAHDPLGMDTSVRLQVLLCVVVVGHHHYDYDHLVNLSVCLVPVDPPVNNVSRVCCCCHVVVRRPPDDDDPSYHHRQPPDPVDHTQGSNNVSVCCVPPRDDHDDGDD/DPAFAEEEECCLPPLNVLLLVLCLVVPHAYEYEEEPPDPSVVSVVVSVVSRHHYDYDDLVPLVVLLVVLLVGAEYEYQDFLVCLLSCVSNVVSCLVNVRHNEYEGNDQAFPLVVDAFDVLANVRVVSVVVVVVVCVVSVPKYFYEHAHAAVLQVCCVQVVLVDPDQATEAEAPQPAKTFHFHSSVSSNLVSVLRPDPLRIPAYEYAHDPLGMDTSVVLQVLLCVVVVGHHHYDYDHPVNLSVCLVPPDPPVNNVSRVCCCCHVVVRNPPDDDDPSYHYRQPPDPVDHTQGSNNVSVCCVPPRDDYDDGDD

Organism: Ocimum basilicum (NCBI:txid39350)

=== Feature glossary ===
Reading guide. The protein is described through the following features:

Foldseek 3Di. A 3Di character summarizes, for each residue, the relative orientation of the Cα frame of its nearest spatial neighbor. Because it encodes fold topology rather than chemistry, 3Di alignments detect remote structural similarity that sequence alignment misses.

Contact-map, Ramachandran, and PAE plots. Plot images: a contact map (which residues are close in 3D, as an N×N binary image), a Ramachandran scatter (backbone torsion angles, revealing secondary-structure composition at a glance), and — for AlphaFold structures — a PAE heatmap (pairwise prediction confidence).

Radius of gyration, Cα contacts, bounding box. Radius of gyration (Rg) is the root-mean-square distance of Cα atoms from their centroid — a single number for overall size and compactness. A globular domain of N residues has Rg ≈ 2.2·N^0.38 Å; an extended or disordered chain has a much larger Rg. The Cα contact count is the number of residue pairs whose Cα atoms are within 8 Å and are more than four positions apart in sequence — a standard proxy for tertiary packing density. The bounding box is the smallest axis-aligned box enclosing all Cα atoms.

Secondary structure (8-state, DSSP). Eight-state secondary structure (DSSP): H is the canonical α-helix, G the tighter 3₁₀-helix, I the wider π-helix; E/B are β-structure, T and S are turns and bends, and '-' is everything else. DSSP derives these from the pattern of main-chain N–H···O=C hydrogen bonds, not from the sequence.

B-factor. B-factor (Debye–Waller factor) reflects atomic displacement in the crystal lattice. It is an experimental observable (units Å²), not a prediction; low values mean the atom is pinned down, high values mean it moves or is heterogeneous across the crystal.

pLDDT. pLDDT is the predicted lDDT-Cα score: AlphaFold's confidence that the local environment of each residue (all inter-atomic distances within 15 Å) is correctly placed. It is a per-residue number between 0 and 100, with higher meaning more reliable.

Nearest PDB structures. Nearest PDB neighbors are the top structural matches found by Foldseek when searching this structure against the entire Protein Data Bank. Each hit reports a TM-score (0 to 1; >0.5 almost always implies the same fold) and an E-value. These are *structural* homologs — they may share no detectable sequence similarity.

Solvent-accessible surface area. Accessible surface area quantifies burial. A residue with SASA near zero is packed into the hydrophobic core; one with SASA >100 Å² sits on the surface. Computed here via the Shrake–Rupley numerical algorithm with a 1.4 Å probe.

Rendered structure images. Structure images are PyMOL renders from six orthogonal camera directions. Cartoon representation draws helices as coils and strands as arrows; sticks shows the backbone as bonds; surface shows the solvent-excluded envelope. Rainbow coloring maps sequence position to hue (blue→red, N→C); chain coloring assigns a distinct color per polypeptide.

Backbone torsions (φ/ψ). φ (phi) and ψ (psi) are the two rotatable backbone dihedrals per residue: φ is the C(i-1)–N–Cα–C torsion, ψ is the N–Cα–C–N(i+1) torsion, both in degrees on (−180°, 180°]. α-helical residues cluster near (−60°, −45°); β-strand residues near (−120°, +130°). A Ramachandran plot is simply a scatter of (φ, ψ) for every residue.

Predicted aligned error. Predicted Aligned Error (PAE) is an AlphaFold confidence matrix: entry (i, j) is the expected error in the position of residue j, in ångströms, when the prediction is superimposed on the true structure at residue i. Low PAE within a block of residues means that block is internally rigid and well-predicted; high PAE between two blocks means their relative placement is uncertain even if each block individually is confident.

mmCIF coordinates. Structure coordinates are given as an mmCIF _atom_site loop: one row per atom with element, residue name, chain id, sequence number, and x/y/z position in Å. Only the four main-chain atoms per residue are included here; side chains are omitted to keep the record compact.

InterPro / GO / CATH / organism. Database cross-references. InterPro integrates a dozen domain/family signature databases into unified entries with residue-range hits. GO terms attach function/process/location labels with evidence codes. CATH codes position the fold in a four-level structural taxonomy. Organism is the NCBI-taxonomy species name.

Secondary structure (3-state, P-SEA). SS3 is a coarse helix/strand/coil call (letters a/b/c) made by the P-SEA algorithm from inter-Cα distances and dihedrals. It is less detailed than DSSP but needs only Cα positions.

Sequence. Sequence gives the chain of amino acids in standard one-letter code (A=alanine, C=cysteine, …, Y=tyrosine), read N→C. It is the only feature that is directly encoded by the gene; all structural features are derived from the folded form of this sequence.